Protein AF-0000000066759636 (afdb_homodimer)

Nearest PDB structures (foldseek):
  5j4u-assembly1_A-2  TM=9.175E-01  e=1.453E-18  Populus trichocarpa
  5o84-assembly1_A-2  TM=9.086E-01  e=4.703E-18  Arabidopsis thaliana
  5agy-assembly1_B  TM=9.236E-01  e=1.306E-17  Glycine max
  5g5a-assembly2_D  TM=9.242E-01  e=2.670E-17  Arabidopsis thaliana
  6ep7-assembly1_A  TM=9.098E-01  e=1.965E-17  Arabidopsis thaliana

Radius of gyration: 22.21 Å; Cα contacts (8 Å, |Δi|>4): 656; chains: 2; bounding box: 56×58×59 Å

InterPro domains:
  IPR004045 Glutathione S-transferase, N-terminal [PF13417] (11-81)
  IPR004045 Glutathione S-transferase, N-terminal [PS50404] (3-82)
  IPR004046 Glutathione S-transferase, C-terminal [PF00043] (115-190)
  IPR010987 Glutathione S-transferase, C-terminal-like [PS50405] (87-207)
  IPR036249 Thioredoxin-like superfamily [SSF52833] (4-104)
  IPR036282 Glutathione S-transferase, C-terminal domain superfamil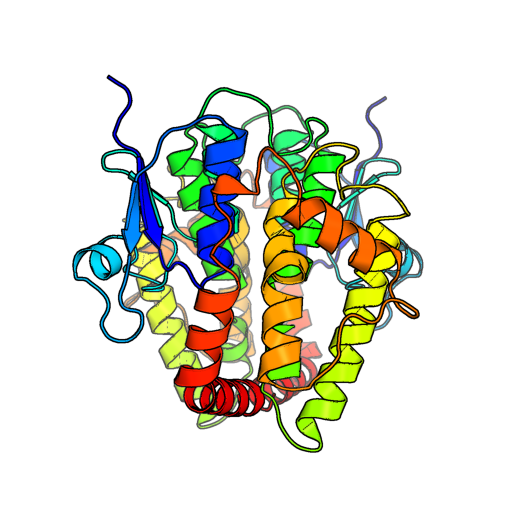y [SSF47616] (76-213)
  IPR040079 Glutathione transferase family [SFLDS00019] (3-217)
  IPR045073 Glutathione S-transferase Omega/Tau-like [PTHR11260] (7-203)
  IPR045073 Glutathione S-transferase Omega/Tau-like [SFLDG01152] (3-217)
  IPR045074 Glutathione S-transferases Tau, C-terminal alpha-helical domain, plant [cd03185] (88-209)

Secondary structure (DSSP, 8-state):
-PPPEEEEE-TT-HHHHHHHHHHHHHT---EEEE--SSS--HHHHHHSTTT--S-EEEETTEEEESHHHHHHHHHHHS-SS-SS-SSHHHHHHHHHHHHHHHHS-TTHHHH--HHHHHHHHHHHHHHHHHHHHHHTT-SBTTBSS--HHHHHTGGGTHHHHHHHHHH----S-TTT-HHHHHHHHHHHH-TTTGGGSPPHHHHHHHHHHTHHHHHHHHHHHHH-/-PPPEEEEE-TT-HHHHHHHHHHHHHT---EEEE--SSS--HHHHHHSTTT--S-EEEETTEEEESHHHHHHHHHHHS-SS-SS-SSHHHHHHHHHHHHHHHHS-TTHHHH--HHHHHHHHHHHHHHHHHHHHHHTT-SBTTBSS--HHHHHTGGGTHHHHHHHHHH----S-TTT-HHHHHHHHHHHH-TTTGGGSPPHHHHHHHHHHTHHHHHHHHHHHHH-

Sequence (448 aa):
MSPPVKILGHYASPYSHRVEAALRLKGVPYELVQEDLGNKSELLLAKNPVHKKVPVLLHGDRAVCESLLIVEYVDEAFDGPSILPADPHDRAVARFWANFLDTKPFWLAYWAEGEAQKAVVKEAKENLALLEAQLGGKSFFGGDTPGYLDIAACALGPWIGVLEEVTGVALLDADEFPALCQWARDYSSSEALRPCLPDRDRLVAYFTENKEKYKTFAKATLHQMSPPVKILGHYASPYSHRVEAALRLKGVPYELVQEDLGNKSELLLAKNPVHKKVPVLLHGDRAVCESLLIVEYVDEAFDGPSILPADPHDRAVARFWANFLDTKPFWLAYWAEGEAQKAVVKEAKENLALLEAQLGGKSFFGGDTPGYLDIAACALGPWIGVLEEVTGVALLDADEFPALCQWARDYSSSEALRPCLPDRDRLVAYFTENKEKYKTFAKATLHQ

Solvent-accessible surface area (backbone atoms only — not comparable to full-atom values): 24135 Å² total; per-residue (Å²): 132,82,63,61,36,35,32,43,20,38,81,80,35,55,49,26,40,28,40,53,46,45,33,46,67,33,67,49,78,69,43,80,42,76,52,44,88,90,62,68,48,69,63,52,41,68,67,27,68,84,80,57,58,73,21,31,39,30,55,55,91,43,65,38,56,51,36,71,49,35,34,52,33,51,48,66,66,45,72,66,65,70,40,59,59,88,49,44,66,58,32,41,51,39,50,47,52,34,51,52,54,73,71,48,69,60,68,42,38,56,36,37,61,72,72,60,17,55,55,40,38,52,53,41,48,56,53,48,50,55,50,38,59,67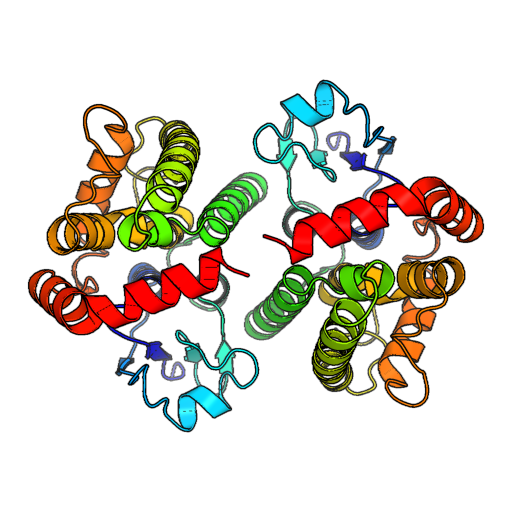,35,67,75,44,65,24,66,74,33,90,48,82,26,49,44,41,43,61,44,40,49,67,25,70,46,40,62,42,48,24,67,70,60,66,44,85,76,88,42,58,88,81,36,46,54,48,48,50,27,22,52,47,55,58,63,28,80,78,43,37,81,72,52,63,57,63,68,60,43,41,50,50,52,56,74,39,41,67,58,46,30,51,50,29,54,53,60,66,71,52,130,83,64,60,35,36,32,42,22,37,82,80,35,56,48,26,40,27,41,53,46,44,32,48,67,33,67,48,78,71,43,81,43,76,52,46,89,90,61,68,48,71,64,52,40,68,65,27,67,83,79,57,57,73,22,32,40,30,55,55,90,43,66,39,57,50,35,71,49,35,34,51,32,51,48,67,68,46,70,65,65,73,39,57,58,86,50,43,66,58,31,41,50,39,51,46,52,34,50,51,54,73,70,48,68,59,67,42,39,56,35,37,60,73,71,60,17,54,55,41,38,54,52,42,48,56,54,47,51,54,51,40,58,66,34,66,76,43,66,24,68,76,33,91,49,83,25,49,42,40,42,62,46,41,50,67,24,70,46,38,63,40,49,25,67,67,58,67,43,85,77,87,42,58,88,81,34,46,54,48,48,50,27,22,51,48,56,57,62,29,79,78,42,38,83,71,51,62,57,63,67,59,43,41,52,51,51,55,75,40,41,68,58,46,30,53,48,29,54,54,60,64,70,55

Organism: Zea mays (NCBI:txid4577)

Foldseek 3Di:
DFFAKEWAAAQLDLLSLLLVLLCLQFPHDHYYDHADPVDGDPVLCVLCVPPSDDTWMDRHPHIDDDSLRSSVCSQVVGHHDHQADPDPVSNVVLVVVLVVLVVQPLVLLLQEDDPVNVVSLVVSLVSLVVVLVQCVQALENVHPDHHSNLSSCLCLALVQVLSCVLRVDDRDDCVSRVSSNSSSVSQCPPPSSVVSRDDSVVNNVVCNVCSVVVNVVSVVVVVD/DFAAKEWAAAQLDLLSLLLVLLCLQFPHDHYYDHADPVDGDPVLCVLCVPPSDDTWMDRHPHIDDDSLRSSVCSQVVGHHDHQADPDPVSNVVLVVVLVVLVVQPLVLLLQEDDPVNVVSLVVLLVSLVVVLVQCVQALENVHPDHHSNLSSCLCLALVQVLSCVLRVDDRDDCVSRVSSNSSSVCQCPPPSSVVSRDDSVVNNVVCNVCSVVVNVVSVVVVVD

pLDDT: mean 94.93, std 5.37, range [54.0, 98.88]

Structure (mmCIF, N/CA/C/O backbone):
data_AF-0000000066759636-model_v1
#
loop_
_entity.id
_entity.type
_entity.pdbx_description
1 polymer 'glutathione transferase'
#
loop_
_atom_site.group_PDB
_atom_site.id
_atom_site.type_symbol
_atom_site.label_atom_id
_atom_site.label_alt_id
_atom_site.label_comp_id
_atom_site.label_asym_id
_atom_site.label_entity_id
_atom_site.label_seq_id
_atom_site.pdbx_PDB_ins_code
_atom_site.Cartn_x
_atom_site.Cartn_y
_atom_site.Cartn_z
_atom_site.occupancy
_atom_site.B_iso_or_equiv
_atom_site.auth_seq_id
_atom_site.auth_comp_id
_atom_site.auth_asym_id
_atom_site.auth_atom_id
_atom_site.pdbx_PDB_model_num
ATOM 1 N N . MET A 1 1 ? -8.836 3.359 -32.625 1 54.56 1 MET A N 1
ATOM 2 C CA . MET A 1 1 ? -8.234 2.092 -32.188 1 54.56 1 MET A CA 1
ATOM 3 C C . MET A 1 1 ? -7.77 2.162 -30.75 1 54.56 1 MET A C 1
ATOM 5 O O . MET A 1 1 ? -7.375 3.227 -30.266 1 54.56 1 MET A O 1
ATOM 9 N N . SER A 1 2 ? -8.102 1.154 -29.828 1 75.19 2 SER A N 1
ATOM 10 C CA . SER A 1 2 ? -7.676 1.206 -28.422 1 75.19 2 SER A CA 1
ATOM 11 C C . SER A 1 2 ? -6.156 1.244 -28.312 1 75.19 2 SER A C 1
ATOM 13 O O . SER A 1 2 ? -5.453 0.583 -29.078 1 75.19 2 SER A O 1
ATOM 15 N N . PRO A 1 3 ? -5.602 2.158 -27.5 1 84.56 3 PRO A N 1
ATOM 16 C CA . PRO A 1 3 ? -4.145 2.234 -27.375 1 84.56 3 PRO A CA 1
ATOM 17 C C . PRO A 1 3 ? -3.514 0.887 -27.031 1 84.56 3 PRO A C 1
ATOM 19 O O . PRO A 1 3 ? -4.137 0.065 -26.344 1 84.56 3 PRO A O 1
ATOM 22 N N . PRO A 1 4 ? -2.404 0.59 -27.656 1 91.25 4 PRO A N 1
ATOM 23 C CA . PRO A 1 4 ? -1.705 -0.654 -27.328 1 91.25 4 PRO A CA 1
ATOM 24 C C . PRO A 1 4 ? -1.423 -0.797 -25.828 1 91.25 4 PRO A C 1
ATOM 26 O O . PRO A 1 4 ? -1.188 0.202 -25.141 1 91.25 4 PRO A O 1
ATOM 29 N N . VAL A 1 5 ? -1.576 -1.981 -25.312 1 98.12 5 VAL A N 1
ATOM 30 C CA . VAL A 1 5 ? -1.29 -2.283 -23.922 1 98.12 5 VAL A CA 1
ATOM 31 C C . VAL A 1 5 ? -0.054 -3.176 -23.828 1 98.12 5 VAL A C 1
ATOM 33 O O . VAL A 1 5 ? 0.007 -4.23 -24.453 1 98.12 5 VAL A O 1
ATOM 36 N N . LYS A 1 6 ? 0.981 -2.639 -23.094 1 98.56 6 LYS A N 1
ATOM 37 C CA . LYS A 1 6 ? 2.207 -3.395 -22.844 1 98.56 6 LYS A CA 1
ATOM 38 C C . LYS A 1 6 ? 2.492 -3.523 -21.359 1 98.56 6 LYS A C 1
ATOM 40 O O . LYS A 1 6 ? 2.141 -2.637 -20.578 1 98.56 6 LYS A O 1
ATOM 45 N N . ILE A 1 7 ? 3.023 -4.629 -21.047 1 98.81 7 ILE A N 1
ATOM 46 C CA . ILE A 1 7 ? 3.545 -4.84 -19.703 1 98.81 7 ILE A CA 1
ATOM 47 C C . ILE A 1 7 ? 5.066 -4.961 -19.75 1 98.81 7 ILE A C 1
ATOM 49 O O . ILE A 1 7 ? 5.602 -5.844 -20.422 1 98.81 7 ILE A O 1
ATOM 53 N N . LEU A 1 8 ? 5.766 -3.998 -19.172 1 98.88 8 LEU A N 1
ATOM 54 C CA . LEU A 1 8 ? 7.164 -4.27 -18.859 1 98.88 8 LEU A CA 1
ATOM 55 C C . LEU A 1 8 ? 7.277 -5.156 -17.625 1 98.88 8 LEU A C 1
ATOM 57 O O . LEU A 1 8 ? 6.953 -4.73 -16.516 1 98.88 8 LEU A O 1
ATOM 61 N N . GLY A 1 9 ? 7.656 -6.402 -17.844 1 98.56 9 GLY A N 1
ATOM 62 C CA . GLY A 1 9 ? 7.633 -7.359 -16.75 1 98.56 9 GLY A CA 1
ATOM 63 C C . GLY A 1 9 ? 8.641 -8.477 -16.922 1 98.56 9 GLY A C 1
ATOM 64 O O . GLY A 1 9 ? 9.57 -8.367 -17.734 1 98.56 9 GLY A O 1
ATOM 65 N N . HIS A 1 10 ? 8.625 -9.406 -16.031 1 98.19 10 HIS A N 1
ATOM 66 C CA . HIS A 1 10 ? 9.445 -10.617 -16.047 1 98.19 10 HIS A CA 1
ATOM 67 C C . HIS A 1 10 ? 8.594 -11.852 -15.766 1 98.19 10 HIS A C 1
ATOM 69 O O . HIS A 1 10 ? 7.75 -11.852 -14.867 1 98.19 10 HIS A O 1
ATOM 75 N N . TYR A 1 11 ? 8.828 -12.93 -16.453 1 96.62 11 TYR A N 1
ATOM 76 C CA . TYR A 1 11 ? 7.977 -14.117 -16.375 1 96.62 11 TYR A CA 1
ATOM 77 C C . TYR A 1 11 ? 8.016 -14.727 -14.984 1 96.62 11 TYR A C 1
ATOM 79 O O . TYR A 1 11 ? 7.039 -15.328 -14.531 1 96.62 11 TYR A O 1
ATOM 87 N N . ALA A 1 12 ? 9.102 -14.555 -14.305 1 97 12 ALA A N 1
ATOM 88 C CA . ALA A 1 12 ? 9.281 -15.219 -13.016 1 97 12 ALA A CA 1
ATOM 89 C C . ALA A 1 12 ? 8.719 -14.367 -11.883 1 97 12 ALA A C 1
ATOM 91 O O . ALA A 1 12 ? 8.68 -14.812 -10.727 1 97 12 ALA A O 1
ATOM 92 N N . SER A 1 13 ? 8.32 -13.164 -12.195 1 96.81 13 SER A N 1
ATOM 93 C CA . SER A 1 13 ? 7.852 -12.227 -11.172 1 96.81 13 SER A CA 1
ATOM 94 C C . SER A 1 13 ? 6.359 -12.383 -10.922 1 96.81 13 SER A C 1
ATOM 96 O O . SER A 1 13 ? 5.543 -12.141 -11.812 1 96.81 13 SER A O 1
ATOM 98 N N . PRO A 1 14 ? 6.008 -12.766 -9.711 1 97.06 14 PRO A N 1
ATOM 99 C CA . PRO A 1 14 ? 4.574 -12.805 -9.398 1 97.06 14 PRO A CA 1
ATOM 100 C C . PRO A 1 14 ? 3.908 -11.438 -9.531 1 97.06 14 PRO A C 1
ATOM 102 O O . PRO A 1 14 ? 2.699 -11.352 -9.758 1 97.06 14 PRO A O 1
ATOM 105 N N . TYR A 1 15 ? 4.656 -10.344 -9.344 1 97.81 15 TYR A N 1
ATOM 106 C CA . TYR A 1 15 ? 4.109 -9 -9.484 1 97.81 15 TYR A CA 1
ATOM 107 C C . TYR A 1 15 ? 3.752 -8.703 -10.93 1 97.81 15 TYR A C 1
ATOM 109 O O . TYR A 1 15 ? 2.742 -8.047 -11.203 1 97.81 15 TYR A O 1
ATOM 117 N N . SER A 1 16 ? 4.582 -9.164 -11.82 1 98.5 16 SER A N 1
ATOM 118 C CA . SER A 1 16 ? 4.25 -9.055 -13.234 1 98.5 16 SER A CA 1
ATOM 119 C C . SER A 1 16 ? 3.021 -9.891 -13.586 1 98.5 16 SER A C 1
ATOM 121 O O . SER A 1 16 ? 2.176 -9.461 -14.375 1 98.5 16 SER A O 1
ATOM 123 N N . HIS A 1 17 ? 2.955 -11.039 -12.984 1 98.38 17 HIS A N 1
ATOM 124 C CA . HIS A 1 17 ? 1.823 -11.922 -13.234 1 98.38 17 HIS A CA 1
ATOM 125 C C . HIS A 1 17 ? 0.512 -11.273 -12.805 1 98.38 17 HIS A C 1
ATOM 127 O O . HIS A 1 17 ? -0.522 -11.469 -13.445 1 98.38 17 HIS A O 1
ATOM 133 N N . ARG A 1 18 ? 0.527 -10.531 -11.719 1 98.62 18 ARG A N 1
ATOM 134 C CA . ARG A 1 18 ? -0.676 -9.836 -11.258 1 98.62 18 ARG A CA 1
ATOM 135 C C . ARG A 1 18 ? -1.292 -9.016 -12.383 1 98.62 18 ARG A C 1
ATOM 137 O O . ARG A 1 18 ? -2.51 -9.031 -12.578 1 98.62 18 ARG A O 1
ATOM 144 N N . VAL A 1 19 ? -0.454 -8.359 -13.117 1 98.81 19 VAL A N 1
ATOM 145 C CA . VAL A 1 19 ? -0.902 -7.461 -14.18 1 98.81 19 VAL A CA 1
ATOM 146 C C . VAL A 1 19 ? -1.473 -8.273 -15.336 1 98.81 19 VAL A C 1
ATOM 148 O O . VAL A 1 19 ? -2.553 -7.965 -15.852 1 98.81 19 VAL A O 1
ATOM 151 N N . GLU A 1 20 ? -0.771 -9.352 -15.695 1 98.56 20 GLU A N 1
ATOM 152 C CA . GLU A 1 20 ? -1.276 -10.234 -16.75 1 98.56 20 GLU A CA 1
ATOM 153 C C . GLU A 1 20 ? -2.643 -10.805 -16.375 1 98.56 20 GLU A C 1
ATOM 155 O O . GLU A 1 20 ? -3.562 -10.805 -17.203 1 98.56 20 GLU A O 1
ATOM 160 N N . ALA A 1 21 ? -2.715 -11.273 -15.188 1 98.44 21 ALA A N 1
ATOM 161 C CA . ALA A 1 21 ? -3.957 -11.875 -14.703 1 98.44 21 ALA A CA 1
ATOM 162 C C . ALA A 1 21 ? -5.113 -10.883 -14.789 1 98.44 21 ALA A C 1
ATOM 164 O O . ALA A 1 21 ? -6.203 -11.234 -15.258 1 98.44 21 ALA A O 1
ATOM 165 N N . ALA A 1 22 ? -4.91 -9.641 -14.359 1 98.62 22 ALA A N 1
ATOM 166 C CA . ALA A 1 22 ? -5.945 -8.617 -14.398 1 98.62 22 ALA A CA 1
ATOM 167 C C . ALA A 1 22 ? -6.406 -8.352 -15.828 1 98.62 22 ALA A C 1
ATOM 169 O O . ALA A 1 22 ? -7.605 -8.289 -16.109 1 98.62 22 ALA A O 1
ATOM 170 N N . LEU A 1 23 ? -5.445 -8.188 -16.719 1 98.38 23 LEU A N 1
ATOM 171 C CA . LEU A 1 23 ? -5.77 -7.906 -18.109 1 98.38 23 LEU A CA 1
ATOM 172 C C . LEU A 1 23 ? -6.531 -9.062 -18.75 1 98.38 23 LEU A C 1
ATOM 174 O O . LEU A 1 23 ? -7.473 -8.852 -19.516 1 98.38 23 LEU A O 1
ATOM 178 N N . ARG A 1 24 ? -6.141 -10.242 -18.391 1 97.25 24 ARG A N 1
ATOM 179 C CA . ARG A 1 24 ? -6.816 -11.422 -18.922 1 97.25 24 ARG A CA 1
ATOM 180 C C . ARG A 1 24 ? -8.258 -11.5 -18.422 1 97.25 24 ARG A C 1
ATOM 182 O O . ARG A 1 24 ? -9.172 -11.773 -19.203 1 97.25 24 ARG A O 1
ATOM 189 N N . LEU A 1 25 ? -8.43 -11.312 -17.188 1 97 25 LEU A N 1
ATOM 190 C CA . LEU A 1 25 ? -9.781 -11.359 -16.625 1 97 25 LEU A CA 1
ATOM 191 C C . LEU A 1 25 ? -10.68 -10.32 -17.281 1 97 25 LEU A C 1
ATOM 193 O O . LEU A 1 25 ? -11.883 -10.539 -17.422 1 97 25 LEU A O 1
ATOM 197 N N . LYS A 1 26 ? -10.047 -9.195 -17.703 1 97.06 26 LYS A N 1
ATOM 198 C CA . LYS A 1 26 ? -10.797 -8.109 -18.328 1 97.06 26 LYS A CA 1
ATOM 199 C C . LYS A 1 26 ? -10.93 -8.328 -19.828 1 97.06 26 LYS A C 1
ATOM 201 O O . LYS A 1 26 ? -11.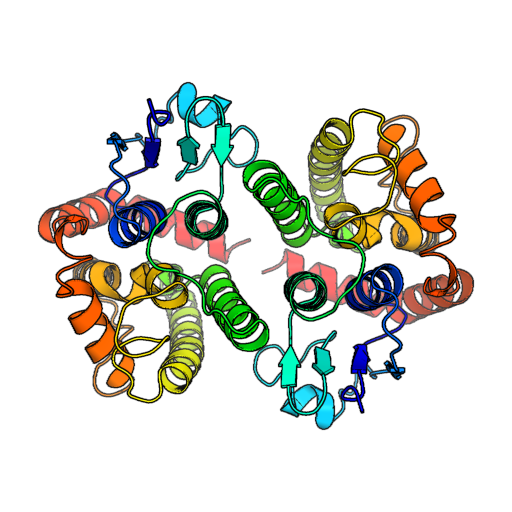68 -7.617 -20.5 1 97.06 26 LYS A O 1
ATOM 206 N N . GLY A 1 27 ? -10.211 -9.312 -20.344 1 95.81 27 GLY A N 1
ATOM 207 C CA . GLY A 1 27 ? -10.25 -9.594 -21.781 1 95.81 27 GLY A CA 1
ATOM 208 C C . GLY A 1 27 ? -9.477 -8.594 -22.609 1 95.81 27 GLY A C 1
ATOM 209 O O . GLY A 1 27 ? -9.836 -8.312 -23.75 1 95.81 27 GLY A O 1
ATO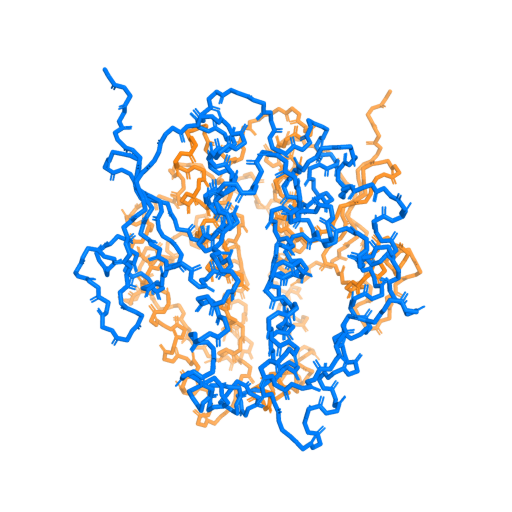M 210 N N . VAL A 1 28 ? -8.492 -7.98 -22.047 1 97.06 28 VAL A N 1
ATOM 211 C CA . VAL A 1 28 ? -7.707 -6.953 -22.734 1 97.06 28 VAL A CA 1
ATOM 212 C C . VAL A 1 28 ? -6.441 -7.574 -23.328 1 97.06 28 VAL A C 1
ATOM 214 O O . VAL A 1 28 ? -5.609 -8.117 -22.594 1 97.06 28 VAL A O 1
ATOM 217 N N . PRO A 1 29 ? -6.32 -7.547 -24.625 1 96.81 29 PRO A N 1
ATOM 218 C CA . PRO A 1 29 ? -5.062 -8.023 -25.203 1 96.81 29 PRO A CA 1
ATOM 219 C C . PRO A 1 29 ? -3.857 -7.195 -24.766 1 96.81 29 PRO A C 1
ATOM 221 O O . PRO A 1 29 ? -3.969 -5.98 -24.578 1 96.81 29 PRO A O 1
ATOM 224 N N . TYR A 1 30 ? -2.736 -7.879 -24.609 1 97.81 30 TYR A N 1
ATOM 225 C CA . TYR A 1 30 ? -1.525 -7.195 -24.172 1 97.81 30 TYR A CA 1
ATOM 226 C C . TYR A 1 30 ? -0.281 -7.891 -24.703 1 97.81 30 TYR A C 1
ATOM 228 O O . TYR A 1 30 ? -0.351 -9.031 -25.172 1 97.81 30 TYR A O 1
ATOM 236 N N . GLU A 1 31 ? 0.763 -7.09 -24.656 1 97.62 31 GLU A N 1
ATOM 237 C CA . GLU A 1 31 ? 2.096 -7.621 -24.938 1 97.62 31 GLU A CA 1
ATOM 238 C C . GLU A 1 31 ? 2.969 -7.598 -23.688 1 97.62 31 GLU A C 1
ATOM 240 O O . GLU A 1 31 ? 3.092 -6.562 -23.031 1 97.62 31 GLU A O 1
ATOM 245 N N . LEU A 1 32 ? 3.531 -8.75 -23.328 1 97.38 32 LEU A N 1
ATOM 246 C CA . LEU A 1 32 ? 4.504 -8.797 -22.25 1 97.38 32 LEU A CA 1
ATOM 247 C C . LEU A 1 32 ? 5.918 -8.562 -22.766 1 97.38 32 LEU A C 1
ATOM 249 O O . LEU A 1 32 ? 6.434 -9.359 -23.562 1 97.38 32 LEU A O 1
ATOM 253 N N . VAL A 1 33 ? 6.477 -7.473 -22.406 1 97.94 33 VAL A N 1
ATOM 254 C CA . VAL A 1 33 ? 7.863 -7.152 -22.734 1 97.94 33 VAL A CA 1
ATOM 255 C C . VAL A 1 33 ? 8.781 -7.609 -21.609 1 97.94 33 VAL A C 1
ATOM 257 O O . VAL A 1 33 ? 8.812 -7.008 -20.531 1 97.94 33 VAL A O 1
ATOM 260 N N . GLN A 1 34 ? 9.555 -8.648 -21.906 1 97.75 34 GLN A N 1
ATOM 261 C CA . GLN A 1 34 ? 10.422 -9.25 -20.906 1 97.75 34 GLN A CA 1
ATOM 262 C C . GLN A 1 34 ? 11.586 -8.336 -20.562 1 97.75 34 GLN A C 1
ATOM 264 O O . GLN A 1 34 ? 12.352 -7.934 -21.438 1 97.75 34 GLN A O 1
ATOM 269 N N . GLU A 1 35 ? 11.703 -8.047 -19.281 1 97.88 35 GLU A N 1
ATOM 270 C CA . GLU A 1 35 ? 12.812 -7.242 -18.781 1 97.88 35 GLU A CA 1
ATOM 271 C C . GLU A 1 35 ? 13.93 -8.125 -18.219 1 97.88 35 GLU A C 1
ATOM 273 O O . GLU A 1 35 ? 13.664 -9.172 -17.641 1 97.88 35 GLU A O 1
ATOM 278 N N . ASP A 1 36 ? 15.188 -7.715 -18.438 1 95.88 36 ASP A N 1
ATOM 279 C CA . ASP A 1 36 ? 16.328 -8.242 -17.703 1 95.88 36 ASP A CA 1
ATOM 280 C C . ASP A 1 36 ? 16.453 -7.57 -16.344 1 95.88 36 ASP A C 1
ATOM 282 O O . ASP A 1 36 ? 16.766 -6.379 -16.25 1 95.88 36 ASP A O 1
ATOM 286 N N . LEU A 1 37 ? 16.266 -8.312 -15.289 1 92.88 37 LEU A N 1
ATOM 287 C CA . LEU A 1 37 ? 16.219 -7.734 -13.953 1 92.88 37 LEU A CA 1
ATOM 288 C C . LEU A 1 37 ? 17.594 -7.27 -13.508 1 92.88 37 LEU A C 1
ATOM 290 O O . LEU A 1 37 ? 17.703 -6.422 -12.617 1 92.88 37 LEU A O 1
ATOM 294 N N . GLY A 1 38 ? 18.609 -7.863 -14.031 1 92.06 38 GLY A N 1
ATOM 295 C CA . GLY A 1 38 ? 19.969 -7.457 -13.719 1 92.06 38 GLY A CA 1
ATOM 296 C C . GLY A 1 38 ? 20.453 -6.293 -14.57 1 92.06 38 GLY A C 1
ATOM 297 O O . GLY A 1 38 ? 21.391 -5.586 -14.188 1 92.06 38 GLY A O 1
ATOM 298 N N . ASN A 1 39 ? 19.953 -6.18 -15.703 1 95 39 ASN A N 1
ATOM 299 C CA . ASN A 1 39 ? 20.25 -5.109 -16.656 1 95 39 ASN A CA 1
ATOM 300 C C . ASN A 1 39 ? 18.984 -4.488 -17.203 1 95 39 ASN A C 1
ATOM 302 O O . ASN A 1 39 ? 18.609 -4.734 -18.359 1 95 39 ASN A O 1
ATOM 306 N N . LYS A 1 40 ? 18.422 -3.535 -16.531 1 97 40 LYS A N 1
ATOM 307 C CA . LYS A 1 40 ? 17.109 -2.979 -16.812 1 97 40 LYS A CA 1
ATOM 308 C C . LYS A 1 40 ? 17.141 -2.113 -18.062 1 97 40 LYS A C 1
ATOM 310 O O . LYS A 1 40 ? 18.109 -1.387 -18.312 1 97 40 LYS A O 1
ATOM 315 N N . SER A 1 41 ? 16.125 -2.146 -18.844 1 98.19 41 SER A N 1
ATOM 316 C CA . SER A 1 41 ? 16.047 -1.405 -20.109 1 98.19 41 SER A CA 1
ATOM 317 C C . SER A 1 41 ? 15.898 0.091 -19.859 1 98.19 41 SER A C 1
ATOM 319 O O . SER A 1 41 ? 15.414 0.504 -18.797 1 98.19 41 SER A O 1
ATOM 321 N N . GLU A 1 42 ? 16.266 0.889 -20.844 1 98.06 42 GLU A N 1
ATOM 322 C CA . GLU A 1 42 ? 16.047 2.334 -20.797 1 98.06 42 GLU A CA 1
ATOM 323 C C . GLU A 1 42 ? 14.57 2.674 -20.703 1 98.06 42 GLU A C 1
ATOM 325 O O . GLU A 1 42 ? 14.188 3.65 -20.047 1 98.06 42 GLU A O 1
ATOM 330 N N . LEU A 1 43 ? 13.805 1.866 -21.312 1 97.94 43 LEU A N 1
ATOM 331 C CA . LEU A 1 43 ? 12.367 2.094 -21.297 1 97.94 43 LEU A CA 1
ATOM 332 C C . LEU A 1 43 ? 11.797 1.932 -19.906 1 97.94 43 LEU A C 1
ATOM 334 O O . LEU A 1 43 ? 11.031 2.779 -19.438 1 97.94 43 LEU A O 1
ATOM 338 N N . LEU A 1 44 ? 12.141 0.869 -19.203 1 98.31 44 LEU A N 1
ATOM 339 C CA . LEU A 1 44 ? 11.688 0.655 -17.828 1 98.31 44 LEU A CA 1
ATOM 340 C C . LEU A 1 44 ? 12.133 1.799 -16.922 1 98.31 44 LEU A C 1
ATOM 342 O O . LEU A 1 44 ? 11.328 2.33 -16.156 1 98.31 44 LEU A O 1
ATOM 346 N N . LEU A 1 45 ? 13.414 2.191 -17.078 1 98.06 45 LEU A N 1
ATOM 347 C CA . LEU A 1 45 ? 13.969 3.246 -16.234 1 98.06 45 LEU A CA 1
ATOM 348 C C . LEU A 1 45 ? 13.273 4.574 -16.516 1 98.06 45 LEU A C 1
ATOM 350 O O . LEU A 1 45 ? 13.047 5.363 -15.586 1 98.06 45 LEU A O 1
ATOM 354 N N . ALA A 1 46 ? 12.844 4.812 -17.719 1 97.88 46 ALA A N 1
ATOM 355 C CA . ALA A 1 46 ? 12.164 6.047 -18.094 1 97.88 46 ALA A CA 1
ATOM 356 C C . ALA A 1 46 ? 10.719 6.047 -17.609 1 97.88 46 ALA A C 1
ATOM 358 O O . ALA A 1 46 ? 10.18 7.09 -17.234 1 97.88 46 ALA A O 1
ATOM 359 N N . LYS A 1 47 ? 10.086 4.863 -17.594 1 98.06 47 LYS A N 1
ATOM 360 C CA . LYS A 1 47 ? 8.656 4.789 -17.328 1 98.06 47 LYS A CA 1
ATOM 361 C C . LYS A 1 47 ? 8.383 4.512 -15.852 1 98.06 47 LYS A C 1
ATOM 363 O O . LYS A 1 47 ? 7.258 4.68 -15.383 1 98.06 47 LYS A O 1
ATOM 368 N N . ASN A 1 48 ? 9.344 4.148 -15.172 1 97.88 48 ASN A N 1
ATOM 369 C CA . ASN A 1 48 ? 9.312 4.051 -13.719 1 97.88 48 ASN A CA 1
ATOM 370 C C . ASN A 1 48 ? 10.578 4.625 -13.086 1 97.88 48 ASN A C 1
ATOM 372 O O . ASN A 1 48 ? 11.352 3.895 -12.469 1 97.88 48 ASN A O 1
ATOM 376 N N . PRO A 1 49 ? 10.766 5.906 -13.188 1 96.81 49 PRO A N 1
ATOM 377 C CA . PRO A 1 49 ? 12.023 6.523 -12.758 1 96.81 49 PRO A CA 1
ATOM 378 C C . PRO A 1 49 ? 12.195 6.527 -11.242 1 96.81 49 PRO A C 1
ATOM 380 O O . PRO A 1 49 ? 13.305 6.734 -10.742 1 96.81 49 PRO A O 1
ATOM 383 N N . VAL A 1 50 ? 11.148 6.285 -10.539 1 96.56 50 VAL A N 1
ATOM 384 C CA . VAL A 1 50 ? 11.203 6.375 -9.086 1 96.56 50 VAL A CA 1
ATOM 385 C C . VAL A 1 50 ? 11.695 5.051 -8.5 1 96.56 50 VAL A C 1
ATOM 387 O O . VAL A 1 50 ? 12.727 5.004 -7.832 1 96.56 50 VAL A O 1
ATOM 390 N N . HIS A 1 51 ? 11.023 3.918 -8.797 1 96.19 51 HIS A N 1
ATOM 391 C CA . HIS A 1 51 ? 11.359 2.635 -8.195 1 96.19 51 HIS A CA 1
ATOM 392 C C . HIS A 1 51 ? 12.242 1.803 -9.125 1 96.19 51 HIS A C 1
ATOM 394 O O . HIS A 1 51 ? 12.938 0.891 -8.672 1 96.19 51 HIS A O 1
ATOM 400 N N . LYS A 1 52 ? 12.086 2.074 -10.445 1 97.44 52 LYS A N 1
ATOM 401 C CA . LYS A 1 52 ? 12.898 1.395 -11.453 1 97.44 52 LYS A CA 1
ATOM 402 C C . LYS A 1 52 ? 12.703 -0.118 -11.391 1 97.44 52 LYS A C 1
ATOM 404 O O . LYS A 1 52 ? 13.664 -0.877 -11.492 1 97.44 52 LYS A O 1
ATOM 409 N N . LYS A 1 53 ? 11.477 -0.569 -11.117 1 97.25 53 LYS A N 1
ATOM 410 C CA . LYS A 1 53 ? 11.156 -1.986 -10.977 1 97.25 53 LYS A CA 1
ATOM 411 C C . LYS A 1 53 ? 10.008 -2.387 -11.891 1 97.25 53 LYS A C 1
ATOM 413 O O . LYS A 1 53 ? 9.242 -1.532 -12.344 1 97.25 53 LYS A O 1
ATOM 418 N N . VAL A 1 54 ? 9.961 -3.646 -12.172 1 98.19 54 VAL A N 1
ATOM 419 C CA . VAL A 1 54 ? 8.789 -4.219 -12.82 1 98.19 54 VAL A CA 1
ATOM 420 C C . VAL A 1 54 ? 7.719 -4.527 -11.781 1 98.19 54 VAL A C 1
ATOM 422 O O . VAL A 1 54 ? 8.031 -4.699 -10.594 1 98.19 54 VAL A O 1
ATOM 425 N N . PRO A 1 55 ? 6.465 -4.543 -12.18 1 98.69 55 PRO A N 1
ATOM 426 C CA . PRO A 1 55 ? 5.91 -4.324 -13.516 1 98.69 55 PRO A CA 1
ATOM 427 C C . PRO A 1 55 ? 5.59 -2.857 -13.789 1 98.69 55 PRO A C 1
ATOM 429 O O . PRO A 1 55 ? 5.41 -2.076 -12.852 1 98.69 55 PRO A O 1
ATOM 432 N N . VAL A 1 56 ? 5.637 -2.475 -15.016 1 98.81 56 VAL A N 1
ATOM 433 C CA . VAL A 1 56 ? 5.074 -1.22 -15.508 1 98.81 56 VAL A CA 1
ATOM 434 C C . VAL A 1 56 ? 4.059 -1.504 -16.609 1 98.81 56 VAL A C 1
ATOM 436 O O . VAL A 1 56 ? 4.352 -2.234 -17.562 1 98.81 56 VAL A O 1
ATOM 439 N N . LEU A 1 57 ? 2.846 -1.028 -16.469 1 98.88 57 LEU A N 1
ATOM 440 C CA . LEU A 1 57 ? 1.854 -1.095 -17.531 1 98.88 57 LEU A CA 1
ATOM 441 C C . LEU A 1 57 ? 1.914 0.151 -18.406 1 98.88 57 LEU A C 1
ATOM 443 O O . LEU A 1 57 ? 1.885 1.274 -17.906 1 98.88 57 LEU A O 1
ATOM 447 N N . LEU A 1 58 ? 2.094 -0.079 -19.641 1 98.69 58 LEU A N 1
ATOM 448 C CA . LEU A 1 58 ? 1.999 0.995 -20.625 1 98.69 58 LEU A CA 1
ATOM 449 C C . LEU A 1 58 ? 0.67 0.936 -21.375 1 98.69 58 LEU A C 1
ATOM 451 O O . LEU A 1 58 ? 0.371 -0.057 -22.047 1 98.69 58 LEU A O 1
ATOM 455 N N . HIS A 1 59 ? -0.188 1.856 -21.203 1 98.25 59 HIS A N 1
ATOM 456 C CA . HIS A 1 59 ? -1.444 2.062 -21.922 1 98.25 59 HIS A CA 1
ATOM 457 C C . HIS A 1 59 ? -1.363 3.277 -22.844 1 98.25 59 HIS A C 1
ATOM 459 O O . HIS A 1 59 ? -1.753 4.379 -22.453 1 98.25 59 HIS A O 1
ATOM 465 N N . GLY A 1 60 ? -0.896 3.082 -24.109 1 95.25 60 GLY A N 1
ATOM 466 C CA . GLY A 1 60 ? -0.481 4.203 -24.938 1 95.25 60 GLY A CA 1
ATOM 467 C C . GLY A 1 60 ? 0.71 4.953 -24.359 1 95.25 60 GLY A C 1
ATOM 468 O O . GLY A 1 60 ? 1.763 4.359 -24.125 1 95.25 60 GLY A O 1
ATOM 469 N N . ASP A 1 61 ? 0.537 6.16 -24.094 1 91.62 61 ASP A N 1
ATOM 470 C CA . ASP A 1 61 ? 1.621 6.98 -23.562 1 91.62 61 ASP A CA 1
ATOM 471 C C . ASP A 1 61 ? 1.562 7.043 -22.031 1 91.62 61 ASP A C 1
ATOM 473 O O . ASP A 1 61 ? 2.449 7.613 -21.391 1 91.62 61 ASP A O 1
ATOM 477 N N . ARG A 1 62 ? 0.614 6.375 -21.5 1 96.38 62 ARG A N 1
ATOM 478 C CA . ARG A 1 62 ? 0.417 6.41 -20.047 1 96.38 62 ARG A CA 1
ATOM 479 C C . ARG A 1 62 ? 1.083 5.215 -19.375 1 96.38 62 ARG A C 1
ATOM 481 O O . ARG A 1 62 ? 0.888 4.07 -19.797 1 96.38 62 ARG A O 1
ATOM 488 N N . ALA A 1 63 ? 1.894 5.52 -18.359 1 98.44 63 ALA A N 1
ATOM 489 C CA . ALA A 1 63 ? 2.541 4.477 -17.562 1 98.44 63 ALA A CA 1
ATOM 490 C C . ALA A 1 63 ? 1.909 4.367 -16.172 1 98.44 63 ALA A C 1
ATOM 492 O O . ALA A 1 63 ? 1.594 5.383 -15.547 1 98.44 63 ALA A O 1
ATOM 493 N N . VAL A 1 64 ? 1.657 3.209 -15.805 1 98.69 64 VAL A N 1
ATOM 494 C CA . VAL A 1 64 ? 1.166 2.926 -14.461 1 98.69 64 VAL A CA 1
ATOM 495 C C . VAL A 1 64 ? 2.1 1.937 -13.766 1 98.69 64 VAL A C 1
ATOM 497 O O . VAL A 1 64 ? 2.461 0.907 -14.336 1 98.69 64 VAL A O 1
ATOM 500 N N . CYS A 1 65 ? 2.49 2.309 -12.5 1 98.31 65 CYS A N 1
ATOM 501 C CA . CYS A 1 65 ? 3.443 1.489 -11.766 1 98.31 65 CYS A CA 1
ATOM 502 C C . CYS A 1 65 ? 2.809 0.918 -10.5 1 98.31 65 CYS A C 1
ATOM 504 O O . CYS A 1 65 ? 1.755 1.385 -10.062 1 98.31 65 CYS A O 1
ATOM 506 N N . GLU A 1 66 ? 3.559 -0.1 -9.93 1 97.94 66 GLU A N 1
ATOM 507 C CA . GLU A 1 66 ? 3.133 -0.849 -8.75 1 97.94 66 GLU A CA 1
ATOM 508 C C . GLU A 1 66 ? 2.035 -1.85 -9.102 1 97.94 66 GLU A C 1
ATOM 510 O O . GLU A 1 66 ? 0.935 -1.458 -9.5 1 97.94 66 GLU A O 1
ATOM 515 N N . SER A 1 67 ? 2.24 -3.09 -8.875 1 98.5 67 SER A N 1
ATOM 516 C CA . SER A 1 67 ? 1.437 -4.18 -9.422 1 98.5 67 SER A CA 1
ATOM 517 C C . SER A 1 67 ? -0.018 -4.07 -8.977 1 98.5 67 SER A C 1
ATOM 519 O O . SER A 1 67 ? -0.932 -4.16 -9.797 1 98.5 67 SER A O 1
ATOM 521 N N . LEU A 1 68 ? -0.24 -3.775 -7.676 1 98.44 68 LEU A N 1
ATOM 522 C CA . LEU A 1 68 ? -1.615 -3.738 -7.191 1 98.44 68 LEU A CA 1
ATOM 523 C C . LEU A 1 68 ? -2.332 -2.486 -7.688 1 98.44 68 LEU A C 1
ATOM 525 O O . LEU A 1 68 ? -3.539 -2.516 -7.941 1 98.44 68 LEU A O 1
ATOM 529 N N . LEU A 1 69 ? -1.584 -1.377 -7.848 1 98.5 69 LEU A N 1
ATOM 530 C CA . LEU A 1 69 ? -2.164 -0.169 -8.422 1 98.5 69 LEU A CA 1
ATOM 531 C C . LEU A 1 69 ? -2.498 -0.377 -9.898 1 98.5 69 LEU A C 1
ATOM 533 O O . LEU A 1 69 ? -3.5 0.147 -10.391 1 98.5 69 LEU A O 1
ATOM 537 N N . ILE A 1 70 ? -1.668 -1.136 -10.562 1 98.88 70 ILE A N 1
ATOM 538 C CA . ILE A 1 70 ? -1.938 -1.462 -11.961 1 98.88 70 ILE A CA 1
ATOM 539 C C . ILE A 1 70 ? -3.23 -2.27 -12.055 1 98.88 70 ILE A C 1
ATOM 541 O O . ILE A 1 70 ? -4.062 -2.018 -12.938 1 98.88 70 ILE A O 1
ATOM 545 N N . VAL A 1 71 ? -3.408 -3.236 -11.164 1 98.81 71 VAL A N 1
ATOM 546 C CA . VAL A 1 71 ? -4.613 -4.059 -11.18 1 98.81 71 VAL A CA 1
ATOM 547 C C . VAL A 1 71 ? -5.844 -3.178 -10.992 1 98.81 71 VAL A C 1
ATOM 549 O O . VAL A 1 71 ? -6.852 -3.348 -11.68 1 98.81 71 VAL A O 1
ATOM 552 N N . GLU A 1 72 ? -5.758 -2.232 -10.078 1 98.69 72 GLU A N 1
ATOM 553 C CA . GLU A 1 72 ? -6.871 -1.308 -9.883 1 98.69 72 GLU A CA 1
ATOM 554 C C . GLU A 1 72 ? -7.098 -0.446 -11.117 1 98.69 72 GLU A C 1
ATOM 556 O O . GLU A 1 72 ? -8.242 -0.214 -11.523 1 98.69 72 GLU A O 1
ATOM 561 N N . TYR A 1 73 ? -6.051 0.015 -11.719 1 98.75 73 TYR A N 1
ATOM 562 C CA . TYR A 1 73 ? -6.164 0.799 -12.945 1 98.75 73 TYR A CA 1
ATOM 563 C C . TYR A 1 73 ? -6.867 0.003 -14.039 1 98.75 73 TYR A C 1
ATOM 565 O O . TYR A 1 73 ? -7.762 0.518 -14.711 1 98.75 73 TYR A O 1
ATOM 573 N N . VAL A 1 74 ? -6.457 -1.225 -14.195 1 98.75 74 VAL A N 1
ATOM 574 C CA . VAL A 1 74 ? -7.051 -2.092 -15.211 1 98.75 74 VAL A CA 1
ATOM 575 C C . VAL A 1 74 ? -8.555 -2.227 -14.961 1 98.75 74 VAL A C 1
ATOM 577 O O . VAL A 1 74 ? -9.352 -2.143 -15.898 1 98.75 74 VAL A O 1
ATOM 580 N N . ASP A 1 75 ? -8.883 -2.402 -13.734 1 98.44 75 ASP A N 1
ATOM 581 C CA . ASP A 1 75 ? -10.289 -2.541 -13.375 1 98.44 75 ASP A CA 1
ATOM 582 C C . ASP A 1 75 ? -11.07 -1.272 -13.711 1 98.44 75 ASP A C 1
ATOM 584 O O . ASP A 1 75 ? -12.219 -1.342 -14.156 1 98.44 75 ASP A O 1
ATOM 588 N N . GLU A 1 76 ? -10.477 -0.16 -13.562 1 97.75 76 GLU A N 1
ATOM 589 C CA . GLU A 1 76 ? -11.141 1.133 -13.68 1 97.75 76 GLU A CA 1
ATOM 590 C C . GLU A 1 76 ? -11.117 1.644 -15.117 1 97.75 76 GLU A C 1
ATOM 592 O O . GLU A 1 76 ? -12.031 2.355 -15.539 1 97.75 76 GLU A O 1
ATOM 597 N N . ALA A 1 77 ? -10.125 1.292 -15.875 1 97.69 77 ALA A N 1
ATOM 598 C CA . ALA A 1 77 ? -9.875 1.935 -17.156 1 97.69 77 ALA A CA 1
ATOM 599 C C . ALA A 1 77 ? -10.453 1.107 -18.312 1 97.69 77 ALA A C 1
ATOM 601 O O . ALA A 1 77 ? -10.688 1.627 -19.406 1 97.69 77 ALA A O 1
ATOM 602 N N . PHE A 1 78 ? -10.641 -0.134 -18.062 1 97.62 78 PHE A N 1
ATOM 603 C CA . PHE A 1 78 ? -11.078 -1.002 -19.156 1 97.62 78 PHE A CA 1
ATOM 604 C C . PHE A 1 78 ? -12.477 -1.552 -18.875 1 97.62 78 PHE A C 1
ATOM 606 O O . PHE A 1 78 ? -12.852 -1.752 -17.719 1 97.62 78 PHE A O 1
ATOM 613 N N . ASP A 1 79 ? -13.195 -1.853 -19.922 1 95.62 79 ASP A N 1
ATOM 614 C CA . ASP A 1 79 ? -14.5 -2.514 -19.812 1 95.62 79 ASP A CA 1
ATOM 615 C C . ASP A 1 79 ? -14.336 -3.986 -19.453 1 95.62 79 ASP A C 1
ATOM 617 O O . ASP A 1 79 ? -13.219 -4.492 -19.375 1 95.62 79 ASP A O 1
ATOM 621 N N . GLY A 1 80 ? -15.469 -4.652 -19.156 1 94.38 80 GLY A N 1
ATOM 622 C CA . GLY A 1 80 ? -15.445 -6.055 -18.766 1 94.38 80 GLY A CA 1
ATOM 623 C C . GLY A 1 80 ? -15.852 -6.281 -17.328 1 94.38 80 GLY A C 1
ATOM 624 O O . GLY A 1 80 ? -16.312 -5.355 -16.656 1 94.38 80 GLY A O 1
ATOM 625 N N . PRO A 1 81 ? -15.688 -7.559 -16.969 1 94.5 81 PRO A N 1
ATOM 626 C CA . PRO A 1 81 ? -16.109 -7.879 -15.602 1 94.5 81 PRO A CA 1
ATOM 627 C C . PRO A 1 81 ? -15.266 -7.156 -14.547 1 94.5 81 PRO A C 1
ATOM 629 O O . PRO A 1 81 ? -14.062 -6.977 -14.727 1 94.5 81 PRO A O 1
ATOM 632 N N . SER A 1 82 ? -15.898 -6.785 -13.461 1 95.69 82 SER A N 1
ATOM 633 C CA . SER A 1 82 ? -15.188 -6.105 -12.391 1 95.69 82 SER A CA 1
ATOM 634 C C . SER A 1 82 ? -14.258 -7.059 -11.648 1 95.69 82 SER A C 1
ATOM 636 O O . SER A 1 82 ? -14.633 -8.195 -11.344 1 95.69 82 SER A O 1
ATOM 638 N N . ILE A 1 83 ? -13.117 -6.598 -11.43 1 97.62 83 ILE A N 1
ATOM 639 C CA . ILE A 1 83 ? -12.133 -7.359 -10.664 1 97.62 83 ILE A CA 1
ATOM 640 C C . ILE A 1 83 ? -12.344 -7.121 -9.172 1 97.62 83 ILE A C 1
ATOM 642 O O . ILE A 1 83 ? -12.258 -8.055 -8.367 1 97.62 83 ILE A O 1
ATOM 646 N N . LEU A 1 84 ? -12.625 -5.895 -8.836 1 97.94 84 LEU A N 1
ATOM 647 C CA . LEU A 1 84 ? -12.898 -5.531 -7.453 1 97.94 84 LEU A CA 1
ATOM 648 C C . LEU A 1 84 ? -14.383 -5.672 -7.133 1 97.94 84 LEU A C 1
ATOM 650 O O . LEU A 1 84 ? -15.227 -5.516 -8.016 1 97.94 84 LEU A O 1
ATOM 654 N N . PRO A 1 85 ? -14.664 -5.949 -5.828 1 96.62 85 PRO A N 1
ATOM 655 C CA . PRO A 1 85 ? -16.078 -5.977 -5.426 1 96.62 85 PRO A CA 1
ATOM 656 C C . PRO A 1 85 ? -16.781 -4.656 -5.699 1 96.62 85 PRO A C 1
ATOM 658 O O . PRO A 1 85 ? -16.156 -3.592 -5.676 1 96.62 85 PRO A O 1
ATOM 661 N N . ALA A 1 86 ? -18.125 -4.742 -5.953 1 95 86 ALA A N 1
ATOM 662 C CA . ALA A 1 86 ? -18.922 -3.549 -6.207 1 95 86 ALA A CA 1
ATOM 663 C C . ALA A 1 86 ? -19.188 -2.779 -4.914 1 95 86 ALA A C 1
ATOM 665 O O . ALA A 1 86 ? -19.203 -1.546 -4.91 1 95 86 ALA A O 1
ATOM 666 N N . ASP A 1 87 ? -19.406 -3.516 -3.838 1 96.81 87 ASP A N 1
ATOM 667 C CA . ASP A 1 87 ? -19.672 -2.889 -2.547 1 96.81 87 ASP A CA 1
ATOM 668 C C . ASP A 1 87 ? -18.422 -2.223 -1.99 1 96.81 87 ASP A C 1
ATOM 670 O O . ASP A 1 87 ? -17.375 -2.859 -1.882 1 96.81 87 ASP A O 1
ATOM 674 N N . PRO A 1 88 ? -18.562 -0.959 -1.597 1 97.44 88 PRO A N 1
ATOM 675 C CA . PRO A 1 88 ? -17.375 -0.23 -1.138 1 97.44 88 PRO A CA 1
ATOM 676 C C . PRO A 1 88 ? -16.703 -0.899 0.057 1 97.44 88 PRO A C 1
ATOM 678 O O . PRO A 1 88 ? -15.469 -0.879 0.165 1 97.44 88 PRO A O 1
ATOM 681 N N . HIS A 1 89 ? -17.5 -1.398 0.948 1 97.81 89 HIS A N 1
ATOM 682 C CA . HIS A 1 89 ? -16.891 -2.041 2.111 1 97.81 89 HIS A CA 1
ATOM 683 C C . HIS A 1 89 ? -16.141 -3.311 1.713 1 97.81 89 HIS A C 1
ATOM 685 O O . HIS A 1 89 ? -15.023 -3.545 2.17 1 97.81 89 HIS A O 1
ATOM 691 N N . ASP A 1 90 ? -16.766 -4.137 0.867 1 97 90 ASP A N 1
ATOM 692 C CA . ASP A 1 90 ? -16.109 -5.344 0.382 1 97 90 ASP A CA 1
ATOM 693 C C . ASP A 1 90 ? -14.828 -4.992 -0.386 1 97 90 ASP A C 1
ATOM 695 O O . ASP A 1 90 ? -13.836 -5.715 -0.309 1 97 90 ASP A O 1
ATOM 699 N N . ARG A 1 91 ? -14.852 -3.891 -1.133 1 97.44 91 ARG A N 1
ATOM 700 C CA . ARG A 1 91 ? -13.68 -3.387 -1.839 1 97.44 91 ARG A CA 1
ATOM 701 C C . ARG A 1 91 ? -12.562 -3.021 -0.862 1 97.44 91 ARG A C 1
ATOM 703 O O . ARG A 1 91 ? -11.398 -3.363 -1.081 1 97.44 91 ARG A O 1
ATOM 710 N N . ALA A 1 92 ? -12.922 -2.359 0.204 1 98.19 92 ALA A N 1
ATOM 711 C CA . ALA A 1 92 ? -11.953 -1.965 1.225 1 98.19 92 ALA A CA 1
ATOM 712 C C . ALA A 1 92 ? -11.344 -3.188 1.899 1 98.19 92 ALA A C 1
ATOM 714 O O . ALA A 1 92 ? -10.141 -3.215 2.172 1 98.19 92 ALA A O 1
ATOM 715 N N . VAL A 1 93 ? -12.164 -4.16 2.104 1 97.25 93 VAL A N 1
ATOM 716 C CA . VAL A 1 93 ? -11.688 -5.391 2.723 1 97.25 93 VAL A CA 1
ATOM 717 C C . VAL A 1 93 ? -10.688 -6.082 1.797 1 97.25 93 VAL A C 1
ATOM 719 O O . VAL A 1 93 ? -9.625 -6.523 2.238 1 97.25 93 VAL A O 1
ATOM 722 N N . ALA A 1 94 ? -11.023 -6.148 0.558 1 97.81 94 ALA A N 1
ATOM 723 C CA . ALA A 1 94 ? -10.109 -6.746 -0.416 1 97.81 94 ALA A CA 1
ATOM 724 C C . ALA A 1 94 ? -8.781 -6.004 -0.454 1 97.81 94 ALA A C 1
ATOM 726 O O . ALA A 1 94 ? -7.715 -6.625 -0.448 1 97.81 94 ALA A O 1
ATOM 727 N N . ARG A 1 95 ? -8.852 -4.68 -0.459 1 98.31 95 ARG A N 1
ATOM 728 C CA . ARG A 1 95 ? -7.637 -3.869 -0.502 1 98.31 95 ARG A CA 1
ATOM 729 C C . ARG A 1 95 ? -6.832 -4.023 0.783 1 98.31 95 ARG A C 1
ATOM 731 O O . ARG A 1 95 ? -5.598 -4.008 0.754 1 98.31 95 ARG A O 1
ATOM 738 N N . PHE A 1 96 ? -7.527 -4.203 1.899 1 98.19 96 PHE A N 1
ATOM 739 C CA . PHE A 1 96 ? -6.855 -4.414 3.176 1 98.19 96 PHE A CA 1
ATOM 740 C C . PHE A 1 96 ? -5.996 -5.672 3.135 1 98.19 96 PHE A C 1
ATOM 742 O O . PHE A 1 96 ? -4.801 -5.625 3.443 1 98.19 96 PHE A O 1
ATOM 749 N N . TRP A 1 97 ? -6.539 -6.707 2.67 1 97.88 97 TRP A N 1
ATOM 750 C CA . TRP A 1 97 ? -5.824 -7.98 2.672 1 97.88 97 TRP A CA 1
ATOM 751 C C . TRP A 1 97 ? -4.762 -8.008 1.58 1 97.88 97 TRP A C 1
ATOM 753 O O . TRP A 1 97 ? -3.709 -8.633 1.747 1 97.88 97 TRP A O 1
ATOM 763 N N . ALA A 1 98 ? -5.027 -7.32 0.477 1 97.94 98 ALA A N 1
ATOM 764 C CA . ALA A 1 98 ? -3.994 -7.188 -0.547 1 97.94 98 ALA A CA 1
ATOM 765 C C . ALA A 1 98 ? -2.779 -6.441 -0.006 1 97.94 98 ALA A C 1
ATOM 767 O O . ALA A 1 98 ? -1.638 -6.844 -0.247 1 97.94 98 ALA A O 1
ATOM 768 N N . ASN A 1 99 ? -3.076 -5.352 0.662 1 96.44 99 ASN A N 1
ATOM 769 C CA . ASN A 1 99 ? -2.006 -4.594 1.303 1 96.44 99 ASN A CA 1
ATOM 770 C C . ASN A 1 99 ? -1.278 -5.434 2.352 1 96.44 99 ASN A C 1
ATOM 772 O O . ASN A 1 99 ? -0.054 -5.359 2.469 1 96.44 99 ASN A O 1
ATOM 776 N N . PHE A 1 100 ? -2.049 -6.23 3.119 1 96.5 100 PHE A N 1
ATOM 777 C CA . PHE A 1 100 ? -1.491 -7.156 4.098 1 96.5 100 PHE A CA 1
ATOM 778 C C . PHE A 1 100 ? -0.496 -8.102 3.441 1 96.5 100 PHE A C 1
ATOM 780 O O . PHE A 1 100 ? 0.623 -8.273 3.93 1 96.5 100 PHE A O 1
ATOM 787 N N . LEU A 1 101 ? -0.84 -8.625 2.316 1 96.06 101 LEU A N 1
ATOM 788 C CA . LEU A 1 101 ? -0.002 -9.562 1.568 1 96.06 101 LEU A CA 1
ATOM 789 C C . LEU A 1 101 ? 1.265 -8.875 1.069 1 96.06 101 LEU A C 1
ATOM 791 O O . LEU A 1 101 ? 2.348 -9.461 1.1 1 96.06 101 LEU A O 1
ATOM 795 N N . ASP A 1 102 ? 1.134 -7.637 0.653 1 92.88 102 ASP A N 1
ATOM 796 C CA . ASP A 1 102 ? 2.24 -6.898 0.05 1 92.88 102 ASP A CA 1
ATOM 797 C C . ASP A 1 102 ? 3.268 -6.492 1.104 1 92.88 102 ASP A C 1
ATOM 799 O O . ASP A 1 102 ? 4.43 -6.234 0.78 1 92.88 102 ASP A O 1
ATOM 803 N N . THR A 1 103 ? 2.805 -6.434 2.301 1 91 103 THR A N 1
ATOM 804 C CA . THR A 1 103 ? 3.697 -5.926 3.338 1 91 103 THR A CA 1
ATOM 805 C C . THR A 1 103 ? 4.344 -7.074 4.105 1 91 103 THR A C 1
ATOM 807 O O . THR A 1 103 ? 5.23 -6.852 4.934 1 91 103 THR A O 1
ATOM 810 N N . LYS A 1 104 ? 3.91 -8.266 3.855 1 90.5 104 LYS A N 1
ATOM 811 C CA . LYS A 1 104 ? 4.488 -9.438 4.512 1 90.5 104 LYS A CA 1
ATOM 812 C C . LYS A 1 104 ? 5.457 -10.164 3.582 1 90.5 104 LYS A C 1
ATOM 814 O O . LYS A 1 104 ? 5.031 -10.812 2.623 1 90.5 104 LYS A O 1
ATOM 819 N N . PRO A 1 105 ? 6.641 -10.141 3.842 1 87.38 105 PRO A N 1
ATOM 820 C CA . PRO A 1 105 ? 7.633 -10.734 2.943 1 87.38 105 PRO A CA 1
ATOM 821 C C . PRO A 1 105 ? 7.723 -12.25 3.08 1 87.38 105 PRO A C 1
ATOM 823 O O . PRO A 1 105 ? 8.742 -12.773 3.535 1 87.38 105 PRO A O 1
ATOM 826 N N . PHE A 1 106 ? 6.82 -12.945 2.568 1 90.94 106 PHE A N 1
ATOM 827 C CA . PHE A 1 106 ? 6.754 -14.398 2.674 1 90.94 106 PHE A CA 1
ATOM 828 C C . PHE A 1 106 ? 7.973 -15.047 2.021 1 90.94 106 PHE A C 1
ATOM 830 O O . PHE A 1 106 ? 8.414 -16.109 2.441 1 90.94 106 PHE A O 1
ATOM 837 N N . TRP A 1 107 ? 8.477 -14.367 0.993 1 89.94 107 TRP A N 1
ATOM 838 C CA . TRP A 1 107 ? 9.594 -14.914 0.229 1 89.94 107 TRP A CA 1
ATOM 839 C C . TRP A 1 107 ? 10.836 -15.062 1.104 1 89.94 107 TRP A C 1
ATOM 841 O O . TRP A 1 107 ? 11.688 -15.914 0.849 1 89.94 107 TRP A O 1
ATOM 851 N N . LEU A 1 108 ? 10.938 -14.258 2.111 1 93 108 LEU A N 1
ATOM 852 C CA . LEU A 1 108 ? 12.094 -14.289 2.998 1 93 108 LEU A CA 1
ATOM 853 C C . LEU A 1 108 ? 12.219 -15.648 3.688 1 93 108 LEU A C 1
ATOM 855 O O . LEU A 1 108 ? 13.328 -16.109 3.959 1 93 108 LEU A O 1
ATOM 859 N N . ALA A 1 109 ? 11.094 -16.25 3.961 1 94.19 109 ALA A N 1
ATOM 860 C CA . ALA A 1 109 ? 11.094 -17.531 4.66 1 94.19 109 ALA A CA 1
ATOM 861 C C . ALA A 1 109 ? 11.836 -18.609 3.857 1 94.19 109 ALA A C 1
ATOM 863 O O . ALA A 1 109 ? 12.445 -19.5 4.43 1 94.19 109 ALA A O 1
ATOM 864 N N . TYR A 1 110 ? 11.859 -18.453 2.555 1 95.06 110 TYR A N 1
ATOM 865 C CA . TYR A 1 110 ? 12.445 -19.469 1.688 1 95.06 110 TYR A CA 1
ATOM 866 C C . TYR A 1 110 ? 13.945 -19.25 1.523 1 95.06 110 TYR A C 1
ATOM 868 O O . TYR A 1 110 ? 14.688 -20.188 1.233 1 95.06 110 TYR A O 1
ATOM 876 N N . TRP A 1 111 ? 14.367 -18.047 1.737 1 95.94 111 TRP A N 1
ATOM 877 C CA . TRP A 1 111 ? 15.734 -17.734 1.34 1 95.94 111 TRP A CA 1
ATOM 878 C C . TRP A 1 111 ? 16.594 -17.406 2.557 1 95.94 111 TRP A C 1
ATOM 880 O O . TRP A 1 111 ? 17.828 -17.375 2.471 1 95.94 111 TRP A O 1
ATOM 890 N N . ALA A 1 112 ? 15.906 -17.125 3.648 1 94.06 112 ALA A N 1
ATOM 891 C CA . ALA A 1 112 ? 16.656 -16.891 4.883 1 94.06 112 ALA A CA 1
ATOM 892 C C . ALA A 1 112 ? 17.375 -18.156 5.328 1 94.06 112 ALA A C 1
ATOM 894 O O . ALA A 1 112 ? 17.109 -19.25 4.809 1 94.06 112 ALA A O 1
ATOM 895 N N . GLU A 1 113 ? 18.359 -17.969 6.277 1 92.38 113 GLU A N 1
ATOM 896 C CA . GLU A 1 113 ? 19.141 -19.109 6.746 1 92.38 113 GLU A CA 1
ATOM 897 C C . GLU A 1 113 ? 19.281 -19.094 8.266 1 92.38 113 GLU A C 1
ATOM 899 O O . GLU A 1 113 ? 19.109 -18.062 8.898 1 92.38 113 GLU A O 1
ATOM 904 N N . GLY A 1 114 ? 19.484 -20.281 8.812 1 90.62 114 GLY A N 1
ATOM 905 C CA . GLY A 1 114 ? 19.812 -20.422 10.227 1 90.62 114 GLY A CA 1
ATOM 906 C C . GLY A 1 114 ? 18.672 -20.016 11.141 1 90.62 114 GLY A C 1
ATOM 907 O O . GLY A 1 114 ? 17.516 -20.359 10.891 1 90.62 114 GLY A O 1
ATOM 908 N N . GLU A 1 115 ? 19 -19.359 12.227 1 91.25 115 GLU A N 1
ATOM 909 C CA . GLU A 1 115 ? 18.031 -18.953 13.242 1 91.25 115 GLU A CA 1
ATOM 910 C C . GLU A 1 115 ? 17.078 -17.891 12.703 1 91.25 115 GLU A C 1
ATOM 912 O O . GLU A 1 115 ? 15.906 -17.859 13.07 1 91.25 115 GLU A O 1
ATOM 917 N N . ALA A 1 116 ? 17.609 -17.141 11.859 1 90.56 116 ALA A N 1
ATOM 918 C CA . ALA A 1 116 ? 16.781 -16.109 11.25 1 90.56 116 ALA A CA 1
ATOM 919 C C . ALA A 1 116 ? 15.641 -16.734 10.438 1 90.56 116 ALA A C 1
ATOM 921 O O . ALA A 1 116 ? 14.516 -16.219 10.438 1 90.56 116 ALA A O 1
ATOM 922 N N . GLN A 1 117 ? 15.945 -17.812 9.805 1 93.31 117 GLN A N 1
ATOM 923 C CA . GLN A 1 117 ? 14.93 -18.484 9 1 93.31 117 GLN A CA 1
ATOM 924 C C . GLN A 1 117 ? 13.805 -19.031 9.883 1 93.31 117 GLN A C 1
ATOM 926 O O . GLN A 1 117 ? 12.625 -18.938 9.523 1 93.31 117 GLN A O 1
ATOM 931 N N . LYS A 1 118 ? 14.172 -19.547 11.023 1 93.56 118 LYS A N 1
ATOM 932 C CA . LYS A 1 118 ? 13.164 -20.094 11.922 1 93.56 118 LYS A CA 1
ATOM 933 C C . LYS A 1 118 ? 12.18 -19.016 12.375 1 93.56 118 LYS A C 1
ATOM 935 O O . LYS A 1 118 ? 10.969 -19.25 12.406 1 93.56 118 LYS A O 1
ATOM 940 N N . ALA A 1 119 ? 12.688 -17.906 12.672 1 92.88 119 ALA A N 1
ATOM 941 C CA . ALA A 1 119 ? 11.859 -16.781 13.117 1 92.88 119 ALA A CA 1
ATOM 942 C C . ALA A 1 119 ? 10.938 -16.297 11.992 1 92.88 119 ALA A C 1
ATOM 944 O O . ALA A 1 119 ? 9.75 -16.062 12.219 1 92.88 119 ALA A O 1
ATOM 945 N N . VAL A 1 120 ? 11.469 -16.219 10.852 1 94.12 120 VAL A N 1
ATOM 946 C CA . VAL A 1 120 ? 10.719 -15.719 9.703 1 94.12 120 VAL A CA 1
ATOM 947 C C . VAL A 1 120 ? 9.664 -16.734 9.289 1 94.12 120 VAL A C 1
ATOM 949 O O . VAL A 1 120 ? 8.555 -16.359 8.898 1 94.12 120 VAL A O 1
ATOM 952 N N . VAL A 1 121 ? 10.016 -17.969 9.367 1 94.88 121 VAL A N 1
ATOM 953 C CA . VAL A 1 121 ? 9.078 -19.031 9.031 1 94.88 121 VAL A CA 1
ATOM 954 C C . VAL A 1 121 ? 7.906 -19 10.016 1 94.88 121 VAL A C 1
ATOM 956 O O . VAL A 1 121 ? 6.746 -19.125 9.609 1 94.88 121 VAL A O 1
ATOM 959 N N . LYS A 1 122 ? 8.203 -18.891 11.258 1 95.06 122 LYS A N 1
ATOM 960 C CA . LYS A 1 122 ? 7.16 -18.812 12.273 1 95.06 122 LYS A CA 1
ATOM 961 C C . LYS A 1 122 ? 6.211 -17.641 12 1 95.06 122 LYS A C 1
ATOM 963 O O . LYS A 1 122 ? 4.992 -17.812 12.023 1 95.06 122 LYS A O 1
ATOM 968 N N . GLU A 1 123 ? 6.797 -16.516 11.703 1 94.62 123 GLU A N 1
ATOM 969 C CA . GLU A 1 123 ? 5.992 -15.336 11.398 1 94.62 123 GLU A CA 1
ATOM 970 C C . GLU A 1 123 ? 5.145 -15.562 10.148 1 94.62 123 GLU A C 1
ATOM 972 O O . GLU A 1 123 ? 3.971 -15.18 10.109 1 94.62 123 GLU A O 1
ATOM 977 N N . ALA A 1 124 ? 5.754 -16.125 9.188 1 95.38 124 ALA A N 1
ATOM 978 C CA . ALA A 1 124 ? 5.051 -16.391 7.938 1 95.38 124 ALA A CA 1
ATOM 979 C C . ALA A 1 124 ? 3.846 -17.297 8.172 1 95.38 124 ALA A C 1
ATOM 981 O O . ALA A 1 124 ? 2.762 -17.062 7.641 1 95.38 124 ALA A O 1
ATOM 982 N N . LYS A 1 125 ? 3.996 -18.281 8.977 1 95.88 125 LYS A N 1
ATOM 983 C CA . LYS A 1 125 ? 2.912 -19.219 9.25 1 95.88 125 LYS A CA 1
ATOM 984 C C . LYS A 1 125 ? 1.786 -18.547 10.031 1 95.88 125 LYS A C 1
ATOM 986 O O . LYS A 1 125 ? 0.608 -18.828 9.789 1 95.88 125 LYS A O 1
ATOM 991 N N . GLU A 1 126 ? 2.137 -17.672 10.922 1 96.44 126 GLU A N 1
ATOM 992 C CA . GLU A 1 126 ? 1.133 -16.891 11.648 1 96.44 126 GLU A CA 1
ATOM 993 C C . GLU A 1 126 ? 0.308 -16.031 10.688 1 96.44 126 GLU A C 1
ATOM 995 O O . GLU A 1 126 ? -0.913 -15.938 10.828 1 96.44 126 GLU A O 1
ATOM 1000 N N . ASN A 1 127 ? 0.995 -15.445 9.781 1 96.56 127 ASN A N 1
ATOM 1001 C CA . ASN A 1 127 ? 0.316 -14.609 8.797 1 96.56 127 ASN A CA 1
ATOM 1002 C C . ASN A 1 127 ? -0.522 -15.453 7.832 1 96.56 127 ASN A C 1
ATOM 1004 O O . ASN A 1 127 ? -1.62 -15.047 7.445 1 96.56 127 ASN A O 1
ATOM 1008 N N . LEU A 1 128 ? -0.027 -16.625 7.461 1 96.44 128 LEU A N 1
ATOM 1009 C CA . LEU A 1 128 ? -0.787 -17.516 6.605 1 96.44 128 LEU A CA 1
ATOM 1010 C C . LEU A 1 128 ? -2.066 -17.984 7.297 1 96.44 128 LEU A C 1
ATOM 1012 O O . LEU A 1 128 ? -3.092 -18.188 6.641 1 96.44 128 LEU A O 1
ATOM 1016 N N . ALA A 1 129 ? -2.014 -18.125 8.586 1 96.94 129 ALA A N 1
ATOM 1017 C CA . ALA A 1 129 ? -3.193 -18.531 9.352 1 96.94 129 ALA A CA 1
ATOM 1018 C C . ALA A 1 129 ? -4.309 -17.5 9.234 1 96.94 129 ALA A C 1
ATOM 1020 O O . ALA A 1 129 ? -5.484 -17.844 9.141 1 96.94 129 ALA A O 1
ATOM 1021 N N . LEU A 1 130 ? -3.943 -16.266 9.242 1 96.81 130 LEU A N 1
ATOM 1022 C CA . LEU A 1 130 ? -4.918 -15.203 9.062 1 96.81 130 LEU A CA 1
ATOM 1023 C C . LEU A 1 130 ? -5.574 -15.281 7.691 1 96.81 130 LEU A C 1
ATOM 1025 O O . LEU A 1 130 ? -6.789 -15.109 7.566 1 96.81 130 LEU A O 1
ATOM 1029 N N . LEU A 1 131 ? -4.773 -15.578 6.695 1 96.38 131 LEU A N 1
ATOM 1030 C CA . LEU A 1 131 ? -5.289 -15.68 5.336 1 96.38 131 LEU A CA 1
ATOM 1031 C C . LEU A 1 131 ? -6.176 -16.906 5.184 1 96.38 131 LEU A C 1
ATOM 1033 O O . LEU A 1 131 ? -7.188 -16.875 4.48 1 96.38 131 LEU A O 1
ATOM 1037 N N . GLU A 1 132 ? -5.754 -17.984 5.816 1 97 132 GLU A N 1
ATOM 1038 C CA . GLU A 1 132 ? -6.562 -19.203 5.836 1 97 132 GLU A CA 1
ATOM 1039 C C . GLU A 1 132 ? -7.969 -18.922 6.359 1 97 132 GLU A C 1
ATOM 1041 O O . GLU A 1 132 ? -8.953 -19.375 5.781 1 97 132 GLU A O 1
ATOM 1046 N N . ALA A 1 133 ? -8.016 -18.141 7.387 1 95.81 133 ALA A N 1
ATOM 1047 C CA . ALA A 1 133 ? -9.289 -17.797 8 1 95.81 133 ALA A CA 1
ATOM 1048 C C . ALA A 1 133 ? -10.109 -16.891 7.09 1 95.81 133 ALA A C 1
ATOM 1050 O O . ALA A 1 133 ? -11.336 -17.031 7.004 1 95.81 133 ALA A O 1
ATOM 1051 N N . GLN A 1 134 ? -9.445 -15.984 6.418 1 95 134 GLN A N 1
ATOM 1052 C CA . GLN A 1 134 ? -10.117 -15.055 5.512 1 95 134 GLN A CA 1
ATOM 1053 C C . GLN A 1 134 ? -10.734 -15.797 4.328 1 95 134 GLN A C 1
ATOM 1055 O O . GLN A 1 134 ? -11.812 -15.438 3.857 1 95 134 GLN A O 1
ATOM 1060 N N . LEU A 1 135 ? -10.148 -16.781 3.822 1 94.88 135 LEU A N 1
ATOM 1061 C CA . LEU A 1 135 ? -10.633 -17.562 2.701 1 94.88 135 LEU A CA 1
ATOM 1062 C C . LEU A 1 135 ? -11.883 -18.359 3.094 1 94.88 135 LEU A C 1
ATOM 1064 O O . LEU A 1 135 ? -12.836 -18.438 2.314 1 94.88 135 LEU A O 1
ATOM 1068 N N . GLY A 1 136 ? -11.992 -18.844 4.32 1 86.69 136 GLY A N 1
ATOM 1069 C CA . GLY A 1 136 ? -13.172 -19.438 4.941 1 86.69 136 GLY A CA 1
ATOM 1070 C C . GLY A 1 136 ? -13.773 -20.562 4.129 1 86.69 136 GLY A C 1
ATOM 1071 O O . GLY A 1 136 ? -15 -20.703 4.059 1 86.69 136 GLY A O 1
ATOM 1072 N N . GLY A 1 137 ? -13.055 -21.281 3.293 1 82.94 137 GLY A N 1
ATOM 1073 C CA . GLY A 1 137 ? -13.555 -22.438 2.564 1 82.94 137 GLY A CA 1
ATOM 1074 C C . GLY A 1 137 ? -14.031 -22.094 1.164 1 82.94 137 GLY A C 1
ATOM 1075 O O . GLY A 1 137 ? -14.516 -22.969 0.438 1 82.94 137 GLY A O 1
ATOM 1076 N N . LYS A 1 138 ? -14.078 -20.859 0.825 1 89.88 138 LYS A N 1
ATOM 1077 C CA . LYS A 1 138 ? -14.422 -20.453 -0.535 1 89.88 138 LYS A CA 1
ATOM 1078 C C . LYS A 1 138 ? -13.359 -20.906 -1.53 1 89.88 138 LYS A C 1
ATOM 1080 O O . LYS A 1 138 ? -12.195 -21.109 -1.16 1 89.88 138 LYS A O 1
ATOM 1085 N N . SER A 1 139 ? -13.75 -21 -2.715 1 92.81 139 SER A N 1
ATOM 1086 C CA . SER A 1 139 ? -12.781 -21.359 -3.75 1 92.81 139 SER A CA 1
ATOM 1087 C C . SER A 1 139 ? -11.781 -20.25 -3.986 1 92.81 139 SER A C 1
ATOM 1089 O O . SER A 1 139 ? -10.594 -20.5 -4.191 1 92.81 139 SER A O 1
ATOM 1091 N N . PHE A 1 140 ? -12.297 -19.078 -4.004 1 96.69 140 PHE A N 1
ATOM 1092 C CA . PHE A 1 140 ? -11.492 -17.875 -4.129 1 96.69 140 PHE A CA 1
ATOM 1093 C C . PHE A 1 140 ? -11.859 -16.859 -3.045 1 96.69 140 PHE A C 1
ATOM 1095 O O . PHE A 1 140 ? -12.914 -16.984 -2.412 1 96.69 140 PHE A O 1
ATOM 1102 N N . PHE A 1 141 ? -11.023 -15.906 -2.795 1 94.31 141 PHE A N 1
ATOM 1103 C CA . PHE A 1 141 ? -11.242 -14.945 -1.72 1 94.31 141 PHE A CA 1
ATOM 1104 C C . PHE A 1 141 ? -12.531 -14.164 -1.944 1 94.31 141 PHE A C 1
ATOM 1106 O O . PHE A 1 141 ? -13.242 -13.836 -0.989 1 94.31 141 PHE A O 1
ATOM 1113 N N . GLY A 1 142 ? -12.859 -13.867 -3.197 1 86.5 142 GLY A N 1
ATOM 1114 C CA . GLY A 1 142 ? -14.062 -13.102 -3.492 1 86.5 142 GLY A CA 1
ATOM 1115 C C . GLY A 1 142 ? -15.266 -13.984 -3.789 1 86.5 142 GLY A C 1
ATOM 1116 O O . GLY A 1 142 ? -16.344 -13.477 -4.121 1 86.5 142 GLY A O 1
ATOM 1117 N N . GLY A 1 143 ? -15.117 -15.273 -3.775 1 89.81 143 GLY A N 1
ATOM 1118 C CA . GLY A 1 143 ? -16.234 -16.156 -4.094 1 89.81 143 GLY A CA 1
ATOM 1119 C C . GLY A 1 143 ? -15.852 -17.281 -5.039 1 89.81 143 GLY A C 1
ATOM 1120 O O . GLY A 1 143 ? -14.938 -18.047 -4.762 1 89.81 143 GLY A O 1
ATOM 1121 N N . ASP A 1 144 ? -16.594 -17.328 -6.156 1 89.31 144 ASP A N 1
ATOM 1122 C CA . ASP A 1 144 ? -16.453 -18.484 -7.016 1 89.31 144 ASP A CA 1
ATOM 1123 C C . ASP A 1 144 ? -15.539 -18.188 -8.195 1 89.31 144 ASP A C 1
ATOM 1125 O O . ASP A 1 144 ? -15.148 -19.109 -8.93 1 89.31 144 ASP A O 1
ATOM 1129 N N . THR A 1 145 ? -15.234 -17 -8.336 1 93 145 THR A N 1
ATOM 1130 C CA . THR A 1 145 ? -14.344 -16.594 -9.422 1 93 145 THR A CA 1
ATOM 1131 C C . THR A 1 145 ? -13.18 -15.773 -8.891 1 93 145 THR A C 1
ATOM 1133 O O . THR A 1 145 ? -13.297 -15.102 -7.871 1 93 145 THR A O 1
ATOM 1136 N N . PRO A 1 146 ? -12.047 -15.867 -9.586 1 96.56 146 PRO A N 1
ATOM 1137 C CA . PRO A 1 146 ? -10.906 -15.07 -9.133 1 96.56 146 PRO A CA 1
ATOM 1138 C C . PRO A 1 146 ? -11.172 -13.57 -9.195 1 96.56 146 PRO A C 1
ATOM 1140 O O . PRO A 1 146 ? -11.82 -13.086 -10.133 1 96.56 146 PRO A O 1
ATOM 1143 N N . GLY A 1 147 ? -10.75 -12.906 -8.242 1 96.88 147 GLY A N 1
ATOM 1144 C CA . GLY A 1 147 ? -10.859 -11.453 -8.195 1 96.88 147 GLY A CA 1
ATOM 1145 C C . GLY A 1 147 ? -9.586 -10.773 -7.727 1 96.88 147 GLY A C 1
ATOM 1146 O O . GLY A 1 147 ? -8.492 -11.328 -7.875 1 96.88 147 GLY A O 1
ATOM 1147 N N . TYR A 1 148 ? -9.719 -9.594 -7.207 1 98.38 148 TYR A N 1
ATOM 1148 C CA . TYR A 1 148 ? -8.617 -8.719 -6.836 1 98.38 148 TYR A CA 1
ATOM 1149 C C . TYR A 1 148 ? -7.691 -9.391 -5.832 1 98.38 148 TYR A C 1
ATOM 1151 O O . TYR A 1 148 ? -6.477 -9.43 -6.027 1 98.38 148 TYR A O 1
ATOM 1159 N N . LEU A 1 149 ? -8.273 -9.898 -4.801 1 98.06 149 LEU A N 1
ATOM 1160 C CA . LEU A 1 149 ? -7.453 -10.469 -3.736 1 98.06 149 LEU A CA 1
ATOM 1161 C C . LEU A 1 149 ? -6.773 -11.75 -4.203 1 98.06 149 LEU A C 1
ATOM 1163 O O . LEU A 1 149 ? -5.652 -12.055 -3.779 1 98.06 149 LEU A O 1
ATOM 1167 N N . ASP A 1 150 ? -7.398 -12.492 -5.07 1 98.06 150 ASP A N 1
ATOM 1168 C CA . ASP A 1 150 ? -6.773 -13.688 -5.629 1 98.06 150 ASP A CA 1
ATOM 1169 C C . ASP A 1 150 ? -5.551 -13.328 -6.469 1 98.06 150 ASP A C 1
ATOM 1171 O O . ASP A 1 150 ? -4.52 -14 -6.395 1 98.06 150 ASP A O 1
ATOM 1175 N N . ILE A 1 151 ? -5.707 -12.266 -7.223 1 98.25 151 ILE A N 1
ATOM 1176 C CA . ILE A 1 151 ? -4.59 -11.758 -8.016 1 98.25 151 ILE A CA 1
ATOM 1177 C C . ILE A 1 151 ? -3.461 -11.32 -7.086 1 98.25 151 ILE A C 1
ATOM 1179 O O . ILE A 1 151 ? -2.295 -11.648 -7.316 1 98.25 151 ILE A O 1
ATOM 1183 N N . ALA A 1 152 ? -3.811 -10.617 -6.059 1 98.06 152 ALA A N 1
ATOM 1184 C CA . ALA A 1 152 ? -2.824 -10.141 -5.094 1 98.06 152 ALA A CA 1
ATOM 1185 C C . ALA A 1 152 ? -2.076 -11.297 -4.445 1 98.06 152 ALA A C 1
ATOM 1187 O O . ALA A 1 152 ? -0.887 -11.188 -4.141 1 98.06 152 ALA A O 1
ATOM 1188 N N . ALA A 1 153 ? -2.715 -12.438 -4.266 1 97.19 153 ALA A N 1
ATOM 1189 C CA . ALA A 1 153 ? -2.18 -13.555 -3.5 1 97.19 153 ALA A CA 1
ATOM 1190 C C . ALA A 1 153 ? -1.471 -14.555 -4.414 1 97.19 153 ALA A C 1
ATOM 1192 O O . ALA A 1 153 ? -1.021 -15.609 -3.963 1 97.19 153 ALA A O 1
ATOM 1193 N N . CYS A 1 154 ? -1.269 -14.266 -5.625 1 97 154 CYS A N 1
ATOM 1194 C CA . CYS A 1 154 ? -0.857 -15.234 -6.633 1 97 154 CYS A CA 1
ATOM 1195 C C . CYS A 1 154 ? 0.471 -15.883 -6.258 1 97 154 CYS A C 1
ATOM 1197 O O . CYS A 1 154 ? 0.715 -17.047 -6.586 1 97 154 CYS A O 1
ATOM 1199 N N . ALA A 1 155 ? 1.298 -15.164 -5.578 1 95.75 155 ALA A N 1
ATOM 1200 C CA . ALA A 1 155 ? 2.592 -15.711 -5.176 1 95.75 155 ALA A CA 1
ATOM 1201 C C . ALA A 1 155 ? 2.418 -16.938 -4.281 1 95.75 155 ALA A C 1
ATOM 1203 O O . ALA A 1 155 ? 3.285 -17.812 -4.242 1 95.75 155 ALA A O 1
ATOM 1204 N N . LEU A 1 156 ? 1.312 -17 -3.564 1 94.38 156 LEU A N 1
ATOM 1205 C CA . LEU A 1 156 ? 1.027 -18.109 -2.658 1 94.38 156 LEU A CA 1
ATOM 1206 C C . LEU A 1 156 ? 0.512 -19.328 -3.428 1 94.38 156 LEU A C 1
ATOM 1208 O O . LEU A 1 156 ? 0.359 -20.406 -2.857 1 94.38 156 LEU A O 1
ATOM 1212 N N . GLY A 1 157 ? 0.246 -19.188 -4.695 1 93.19 157 GLY A N 1
ATOM 1213 C CA . GLY A 1 157 ? -0.218 -20.297 -5.527 1 93.19 157 GLY A CA 1
ATOM 1214 C C . GLY A 1 157 ? 0.882 -20.906 -6.371 1 93.19 157 GLY A C 1
ATOM 1215 O O . GLY A 1 157 ? 1.611 -21.781 -5.902 1 93.19 157 GLY A O 1
ATOM 1216 N N . PRO A 1 158 ? 1.037 -20.422 -7.566 1 92.31 158 PRO A N 1
ATOM 1217 C CA . PRO A 1 158 ? 1.965 -21.062 -8.5 1 92.31 158 PRO A CA 1
ATOM 1218 C C . PRO A 1 158 ? 3.424 -20.938 -8.07 1 92.31 158 PRO A C 1
ATOM 1220 O O . PRO A 1 158 ? 4.25 -21.781 -8.398 1 92.31 158 PRO A O 1
ATOM 1223 N N . TRP A 1 159 ? 3.812 -19.922 -7.336 1 95.5 159 TRP A N 1
ATOM 1224 C CA . TRP A 1 159 ? 5.211 -19.688 -7.008 1 95.5 159 TRP A CA 1
ATOM 1225 C C . TRP A 1 159 ? 5.629 -20.469 -5.77 1 95.5 159 TRP A C 1
ATOM 1227 O O . TRP A 1 159 ? 6.793 -20.859 -5.637 1 95.5 159 TRP A O 1
ATOM 1237 N N . ILE A 1 160 ? 4.719 -20.688 -4.891 1 91.5 160 ILE A N 1
ATOM 1238 C CA . ILE A 1 160 ? 5.082 -21.281 -3.613 1 91.5 160 ILE A CA 1
ATOM 1239 C C . ILE A 1 160 ? 5.559 -22.719 -3.836 1 91.5 160 ILE A C 1
ATOM 1241 O O . ILE A 1 160 ? 6.547 -23.156 -3.236 1 91.5 160 ILE A O 1
ATOM 1245 N N . GLY A 1 161 ? 4.859 -23.516 -4.648 1 89.5 161 GLY A N 1
ATOM 1246 C CA . GLY A 1 161 ? 5.293 -24.875 -4.941 1 89.5 161 GLY A CA 1
ATOM 1247 C C . GLY A 1 161 ? 6.688 -24.938 -5.531 1 89.5 161 GLY A C 1
ATOM 1248 O O . GLY A 1 161 ? 7.461 -25.844 -5.207 1 89.5 161 GLY A O 1
ATOM 1249 N N . VAL A 1 162 ? 6.957 -23.984 -6.332 1 95.75 162 VAL A N 1
ATOM 1250 C CA . VAL A 1 162 ? 8.266 -23.906 -6.977 1 95.75 162 VAL A CA 1
ATOM 1251 C C . VAL A 1 162 ? 9.336 -23.578 -5.938 1 95.75 162 VAL A C 1
ATOM 1253 O O . VAL A 1 162 ? 10.375 -24.234 -5.891 1 95.75 162 VAL A O 1
ATOM 1256 N N . LEU A 1 163 ? 9.062 -22.609 -5.102 1 96.06 163 LEU A N 1
ATOM 1257 C CA . LEU A 1 163 ? 10.039 -22.188 -4.102 1 96.06 163 LEU A CA 1
ATOM 1258 C C . LEU A 1 163 ? 10.289 -23.281 -3.08 1 96.06 163 LEU A C 1
ATOM 1260 O O . LEU A 1 163 ? 11.422 -23.484 -2.635 1 96.06 163 LEU A O 1
ATOM 1264 N N . GLU A 1 164 ? 9.258 -23.969 -2.75 1 94.69 164 GLU A N 1
ATOM 1265 C CA . GLU A 1 164 ? 9.422 -25.094 -1.834 1 94.69 164 GLU A CA 1
ATOM 1266 C C . GLU A 1 164 ? 10.32 -26.172 -2.438 1 94.69 164 GLU A C 1
ATOM 1268 O O . GLU A 1 164 ? 11.18 -26.734 -1.75 1 94.69 164 GLU A O 1
ATOM 1273 N N . GLU A 1 165 ? 10.117 -26.438 -3.664 1 94.88 165 GLU A N 1
ATOM 1274 C CA . GLU A 1 165 ? 10.93 -27.422 -4.359 1 94.88 165 GLU A CA 1
ATOM 1275 C C . GLU A 1 165 ? 12.391 -26.984 -4.441 1 94.88 165 GLU A C 1
ATOM 1277 O O . GLU A 1 165 ? 13.297 -27.766 -4.176 1 94.88 165 GLU A O 1
ATOM 1282 N N . VAL A 1 166 ? 12.641 -25.75 -4.734 1 97.12 166 VAL A N 1
ATOM 1283 C CA . VAL A 1 166 ? 13.984 -25.234 -4.988 1 97.12 166 VAL A CA 1
ATOM 1284 C C . VAL A 1 166 ? 14.742 -25.094 -3.674 1 97.12 166 VAL A C 1
ATOM 1286 O O . VAL A 1 166 ? 15.945 -25.359 -3.611 1 97.12 166 VAL A O 1
ATOM 1289 N N . THR A 1 167 ? 14.062 -24.766 -2.623 1 96 167 THR A N 1
ATOM 1290 C CA . THR A 1 167 ? 14.742 -24.406 -1.385 1 96 167 THR A CA 1
ATOM 1291 C C . THR A 1 167 ? 14.664 -25.547 -0.376 1 96 167 THR A C 1
ATOM 1293 O O . THR A 1 167 ? 15.445 -25.594 0.578 1 96 167 THR A O 1
ATOM 1296 N N . GLY A 1 168 ? 13.602 -26.328 -0.515 1 93.44 168 GLY A N 1
ATOM 1297 C CA . GLY A 1 168 ? 13.352 -27.391 0.449 1 93.44 168 GLY A CA 1
ATOM 1298 C C . GLY A 1 168 ? 12.609 -26.906 1.683 1 93.44 168 GLY A C 1
ATOM 1299 O O . GLY A 1 168 ? 12.391 -27.688 2.619 1 93.44 168 GLY A O 1
ATOM 1300 N N . VAL A 1 169 ? 12.266 -25.703 1.692 1 92.75 169 VAL A N 1
ATOM 1301 C CA . VAL A 1 169 ? 11.523 -25.125 2.818 1 92.75 169 VAL A CA 1
ATOM 1302 C C . VAL A 1 169 ? 10.023 -25.281 2.584 1 92.75 169 VAL A C 1
ATOM 1304 O O . VAL A 1 169 ? 9.516 -24.938 1.514 1 92.75 169 VAL A O 1
ATOM 1307 N N . ALA A 1 170 ? 9.336 -25.844 3.533 1 89.56 170 ALA A N 1
ATOM 1308 C CA . ALA A 1 170 ? 7.891 -26.016 3.43 1 89.56 170 ALA A CA 1
ATOM 1309 C C . ALA A 1 170 ? 7.152 -24.969 4.25 1 89.56 170 ALA A C 1
ATOM 1311 O O . ALA A 1 170 ? 7.332 -24.875 5.469 1 89.56 170 ALA A O 1
ATOM 1312 N N . LEU A 1 171 ? 6.387 -24.172 3.586 1 92.19 171 LEU A N 1
ATOM 1313 C CA . LEU A 1 171 ? 5.613 -23.125 4.262 1 92.19 171 LEU A CA 1
ATOM 1314 C C . LEU A 1 171 ? 4.121 -23.438 4.207 1 92.19 171 LEU A C 1
ATOM 1316 O O . LEU A 1 171 ? 3.424 -23.344 5.219 1 92.19 171 LEU A O 1
ATOM 1320 N N . LEU A 1 172 ? 3.674 -23.766 3.082 1 92.25 172 LEU A N 1
ATOM 1321 C CA . LEU A 1 172 ? 2.256 -24.047 2.895 1 92.25 172 LEU A CA 1
ATOM 1322 C C . LEU A 1 172 ? 1.988 -25.547 3.012 1 92.25 172 LEU A C 1
ATOM 1324 O O . LEU A 1 172 ? 2.078 -26.281 2.021 1 92.25 172 LEU A O 1
ATOM 1328 N N . ASP A 1 173 ? 1.652 -25.953 4.18 1 91 173 ASP A N 1
ATOM 1329 C CA . ASP A 1 173 ? 1.367 -27.344 4.512 1 91 173 ASP A CA 1
ATOM 1330 C C . ASP A 1 173 ? -0.132 -27.625 4.441 1 91 173 ASP A C 1
ATOM 1332 O O . ASP A 1 173 ? -0.936 -26.906 5.023 1 91 173 ASP A O 1
ATOM 1336 N N . ALA A 1 174 ? -0.464 -28.688 3.816 1 91.75 174 ALA A N 1
ATOM 1337 C CA . ALA A 1 174 ? -1.869 -29.016 3.59 1 91.75 174 ALA A CA 1
ATOM 1338 C C . ALA A 1 174 ? -2.57 -29.359 4.898 1 91.75 174 ALA A C 1
ATOM 1340 O O . ALA A 1 174 ? -3.785 -29.188 5.027 1 91.75 174 ALA A O 1
ATOM 1341 N N . ASP A 1 175 ? -1.877 -29.875 5.84 1 94.31 175 ASP A N 1
ATOM 1342 C CA . ASP A 1 175 ? -2.467 -30.188 7.137 1 94.31 175 ASP A CA 1
ATOM 1343 C C . ASP A 1 175 ? -2.74 -28.922 7.941 1 94.31 175 ASP A C 1
ATOM 1345 O O . ASP A 1 175 ? -3.738 -28.844 8.664 1 94.31 175 ASP A O 1
ATOM 1349 N N . GLU A 1 176 ? -1.884 -28.016 7.758 1 95.19 176 GLU A N 1
ATOM 1350 C CA . GLU A 1 176 ? -1.995 -26.766 8.523 1 95.19 176 GLU A CA 1
ATOM 1351 C C . GLU A 1 176 ? -2.887 -25.766 7.812 1 95.19 176 GLU A C 1
ATOM 1353 O O . GLU A 1 176 ? -3.639 -25.016 8.453 1 95.19 176 GLU A O 1
ATOM 1358 N N . PHE A 1 177 ? -2.758 -25.734 6.516 1 96.56 177 PHE A N 1
ATOM 1359 C CA . PHE A 1 177 ? -3.467 -24.734 5.734 1 96.56 177 PHE A CA 1
ATOM 1360 C C . PHE A 1 177 ? -4.207 -25.375 4.566 1 96.56 177 PHE A C 1
ATOM 1362 O O . PHE A 1 177 ? -3.934 -25.062 3.406 1 96.56 177 PHE A O 1
ATOM 1369 N N . PRO A 1 178 ? -5.184 -26.203 4.836 1 96.31 178 PRO A N 1
ATOM 1370 C CA . PRO A 1 178 ? -5.867 -26.938 3.775 1 96.31 178 PRO A CA 1
ATOM 1371 C C . PRO A 1 178 ? -6.594 -26.031 2.793 1 96.31 178 PRO A C 1
ATOM 1373 O O . PRO A 1 178 ? -6.613 -26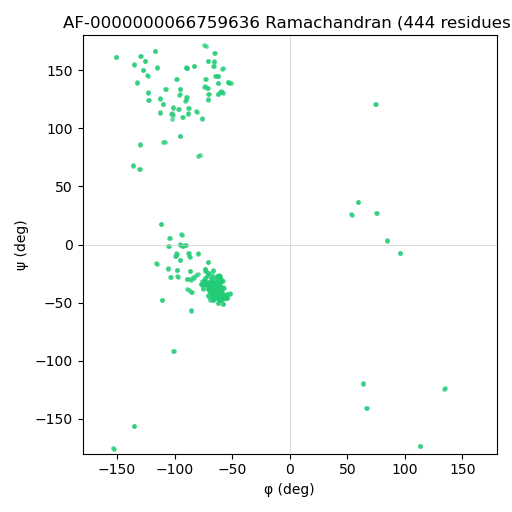.297 1.59 1 96.31 178 PRO A O 1
ATOM 1376 N N . ALA A 1 179 ? -7.219 -25 3.256 1 96.19 179 ALA A N 1
ATOM 1377 C CA . ALA A 1 179 ? -7.984 -24.109 2.385 1 96.19 179 ALA A CA 1
ATOM 1378 C C . ALA A 1 179 ? -7.062 -23.359 1.415 1 96.19 179 ALA A C 1
ATOM 1380 O O . ALA A 1 179 ? -7.363 -23.266 0.223 1 96.19 179 ALA A O 1
ATOM 1381 N N . LEU A 1 180 ? -5.973 -22.891 1.917 1 96.69 180 LEU A N 1
ATOM 1382 C CA . LEU A 1 180 ? -5.027 -22.172 1.07 1 96.69 180 LEU A CA 1
ATOM 1383 C C . LEU A 1 180 ? -4.402 -23.094 0.037 1 96.69 180 LEU A C 1
ATOM 1385 O O . LEU A 1 180 ? -4.156 -22.688 -1.102 1 96.69 180 LEU A O 1
ATOM 1389 N N . CYS A 1 181 ? -4.125 -24.312 0.461 1 95.62 181 CYS A N 1
ATOM 1390 C CA . CYS A 1 181 ? -3.586 -25.297 -0.478 1 95.62 181 CYS A CA 1
ATOM 1391 C C . CYS A 1 181 ? -4.578 -25.578 -1.597 1 95.62 181 CYS A C 1
ATOM 1393 O O . CYS A 1 181 ? -4.199 -25.641 -2.768 1 95.62 181 CYS A O 1
ATOM 1395 N N . GLN A 1 182 ? -5.773 -25.75 -1.213 1 95.38 182 GLN A N 1
ATOM 1396 C CA . GLN A 1 182 ? -6.805 -25.938 -2.225 1 95.38 182 GLN A CA 1
ATOM 1397 C C . GLN A 1 182 ? -6.934 -24.719 -3.129 1 95.38 182 GLN A C 1
ATOM 1399 O O . GLN A 1 182 ? -7.051 -24.859 -4.348 1 95.38 182 GLN A O 1
ATOM 1404 N N . TRP A 1 183 ? -6.934 -23.562 -2.547 1 96.94 183 TRP A N 1
ATOM 1405 C CA . TRP A 1 183 ? -6.984 -22.312 -3.307 1 96.94 183 TRP A CA 1
ATOM 1406 C C . TRP A 1 183 ? -5.859 -22.25 -4.332 1 96.94 183 TRP A C 1
ATOM 1408 O O . TRP A 1 183 ? -6.082 -21.875 -5.484 1 96.94 183 TRP A O 1
ATOM 1418 N N . ALA A 1 184 ? -4.676 -22.609 -3.863 1 95.56 184 ALA A N 1
ATOM 1419 C CA . ALA A 1 184 ? -3.514 -22.578 -4.75 1 95.56 184 ALA A CA 1
ATOM 1420 C C . ALA A 1 184 ? -3.723 -23.484 -5.961 1 95.56 184 ALA A C 1
ATOM 1422 O O . ALA A 1 184 ? -3.391 -23.109 -7.086 1 95.56 184 ALA A O 1
ATOM 1423 N N . ARG A 1 185 ? -4.262 -24.625 -5.73 1 93.75 185 ARG A N 1
ATOM 1424 C CA . ARG A 1 185 ? -4.57 -25.547 -6.82 1 93.75 185 ARG A CA 1
ATOM 1425 C C . ARG A 1 185 ? -5.637 -24.969 -7.742 1 93.75 185 ARG A C 1
ATOM 1427 O O . ARG A 1 185 ? -5.508 -25.031 -8.969 1 93.75 185 ARG A O 1
ATOM 1434 N N . ASP A 1 186 ? -6.656 -24.422 -7.152 1 95.31 186 ASP A N 1
ATOM 1435 C CA . ASP A 1 186 ? -7.742 -23.828 -7.93 1 95.31 186 ASP A CA 1
ATOM 1436 C C . ASP A 1 186 ? -7.242 -22.672 -8.773 1 95.31 186 ASP A C 1
ATOM 1438 O O . ASP A 1 186 ? -7.602 -22.547 -9.953 1 95.31 186 ASP A O 1
ATOM 1442 N N . TYR A 1 187 ? -6.422 -21.812 -8.188 1 96.44 187 TYR A N 1
ATOM 1443 C CA . TYR A 1 187 ? -5.855 -20.672 -8.914 1 96.44 187 TYR A CA 1
ATOM 1444 C C . TYR A 1 187 ? -5.059 -21.156 -10.125 1 96.44 187 TYR A C 1
ATOM 1446 O O . TYR A 1 187 ? -5.23 -20.641 -11.227 1 96.44 187 TYR A O 1
ATOM 1454 N N . SER A 1 188 ? -4.262 -22.172 -9.953 1 94.56 188 SER A N 1
ATOM 1455 C CA . SER A 1 188 ? -3.352 -22.672 -10.977 1 94.56 188 SER A CA 1
ATOM 1456 C C . SER A 1 188 ? -4.109 -23.422 -12.078 1 94.56 188 SER A C 1
ATOM 1458 O O . SER A 1 188 ? -3.613 -23.547 -13.195 1 94.56 188 SER A O 1
ATOM 1460 N N . SER A 1 189 ? -5.297 -23.859 -11.75 1 92.94 189 SER A N 1
ATOM 1461 C CA . SER A 1 189 ? -6.062 -24.641 -12.719 1 92.94 189 SER A CA 1
ATOM 1462 C C . SER A 1 189 ? -7.195 -23.828 -13.32 1 92.94 189 SER A C 1
ATOM 1464 O O . SER A 1 189 ? -7.973 -24.328 -14.133 1 92.94 189 SER A O 1
ATOM 1466 N N . SER A 1 190 ? -7.309 -22.609 -12.859 1 93.69 190 SER A N 1
ATOM 1467 C CA . SER A 1 190 ? -8.367 -21.734 -13.375 1 93.69 190 SER A CA 1
ATOM 1468 C C . SER A 1 190 ? -8.242 -21.562 -14.883 1 93.69 190 SER A C 1
ATOM 1470 O O . SER A 1 190 ? -7.18 -21.172 -15.383 1 93.69 190 SER A O 1
ATOM 1472 N N . GLU A 1 191 ? -9.273 -21.734 -15.602 1 93 191 GLU A N 1
ATOM 1473 C CA . GLU A 1 191 ? -9.266 -21.609 -17.047 1 93 191 GLU A CA 1
ATOM 1474 C C . GLU A 1 191 ? -8.891 -20.203 -17.484 1 93 191 GLU A C 1
ATOM 1476 O O . GLU A 1 191 ? -8.188 -20.016 -18.484 1 93 191 GLU A O 1
ATOM 1481 N N . ALA A 1 192 ? -9.344 -19.266 -16.703 1 92.38 192 ALA A N 1
ATOM 1482 C CA . ALA A 1 192 ? -9.109 -17.859 -17.031 1 92.38 192 ALA A CA 1
ATOM 1483 C C . ALA A 1 192 ? -7.652 -17.469 -16.812 1 92.38 192 ALA A C 1
ATOM 1485 O O . ALA A 1 192 ? -7.098 -16.656 -17.547 1 92.38 192 ALA A O 1
ATOM 1486 N N . LEU A 1 193 ? -7.02 -18.094 -15.836 1 96.12 193 LEU A N 1
ATOM 1487 C CA . LEU A 1 193 ? -5.715 -17.609 -15.406 1 96.12 193 LEU A CA 1
ATOM 1488 C C . LEU A 1 193 ? -4.605 -18.531 -15.891 1 96.12 193 LEU A C 1
ATOM 1490 O O . LEU A 1 193 ? -3.457 -18.109 -16.047 1 96.12 193 LEU A O 1
ATOM 1494 N N . ARG A 1 194 ? -4.863 -19.703 -16.219 1 94.5 194 ARG A N 1
ATOM 1495 C CA . ARG A 1 194 ? -3.891 -20.734 -16.562 1 94.5 194 ARG A CA 1
ATOM 1496 C C . ARG A 1 194 ? -3.039 -20.312 -17.75 1 94.5 194 ARG A C 1
ATOM 1498 O O . ARG A 1 194 ? -1.824 -20.516 -17.766 1 94.5 194 ARG A O 1
ATOM 1505 N N . PRO A 1 195 ? -3.625 -19.641 -18.719 1 94.75 195 PRO A N 1
ATOM 1506 C CA . PRO A 1 195 ? -2.854 -19.312 -19.922 1 94.75 195 PRO A CA 1
ATOM 1507 C C . PRO A 1 195 ? -1.724 -18.328 -19.641 1 94.75 195 PRO A C 1
ATOM 1509 O O . PRO A 1 195 ? -0.772 -18.25 -20.422 1 94.75 195 PRO A O 1
ATOM 1512 N N . CYS A 1 196 ? -1.82 -17.562 -18.594 1 95.31 196 CYS A N 1
ATOM 1513 C CA . CYS A 1 196 ? -0.771 -16.578 -18.344 1 95.31 196 CYS A CA 1
ATOM 1514 C C . CYS A 1 196 ? 0.151 -17.031 -17.219 1 95.31 196 CYS A C 1
ATOM 1516 O O . CYS A 1 196 ? 1.032 -16.281 -16.797 1 95.31 196 CYS A O 1
ATOM 1518 N N . LEU A 1 197 ? -0.037 -18.203 -16.75 1 96.44 197 LEU A N 1
ATOM 1519 C CA . LEU A 1 197 ? 0.885 -18.734 -15.75 1 96.44 197 LEU A CA 1
ATOM 1520 C C . LEU A 1 197 ? 2.215 -19.125 -16.391 1 96.44 197 LEU A C 1
ATOM 1522 O O . LEU A 1 197 ? 2.242 -19.672 -17.5 1 96.44 197 LEU A O 1
ATOM 1526 N N . PRO A 1 198 ? 3.266 -18.734 -15.695 1 94.56 198 PRO A N 1
ATOM 1527 C CA . PRO A 1 198 ? 4.547 -19.203 -16.234 1 94.56 198 PRO A CA 1
ATOM 1528 C C . PRO A 1 198 ? 4.695 -20.719 -16.156 1 94.56 198 PRO A C 1
ATOM 1530 O O . PRO A 1 198 ? 4.086 -21.359 -15.289 1 94.56 198 PRO A O 1
ATOM 1533 N N . ASP A 1 199 ? 5.488 -21.172 -17.047 1 95.38 199 ASP A N 1
ATOM 1534 C CA . ASP A 1 199 ? 5.805 -22.594 -17.016 1 95.38 199 ASP A CA 1
ATOM 1535 C C . ASP A 1 199 ? 6.52 -22.969 -15.727 1 95.38 199 ASP A C 1
ATOM 1537 O O . ASP A 1 199 ? 7.508 -22.344 -15.352 1 95.38 199 ASP A O 1
ATOM 1541 N N . ARG A 1 200 ? 6.012 -23.969 -15.117 1 95.69 200 ARG A N 1
ATOM 1542 C CA . ARG A 1 200 ? 6.539 -24.344 -13.805 1 95.69 200 ARG A CA 1
ATOM 1543 C C . ARG A 1 200 ? 8.016 -24.719 -13.898 1 95.69 200 ARG A C 1
ATOM 1545 O O . ARG A 1 200 ? 8.82 -24.312 -13.055 1 95.69 200 ARG A O 1
ATOM 1552 N N . ASP A 1 201 ? 8.383 -25.531 -14.836 1 97.12 201 ASP A N 1
ATOM 1553 C CA . ASP A 1 201 ? 9.766 -25.984 -14.984 1 97.12 201 ASP A CA 1
ATOM 1554 C C . ASP A 1 201 ? 10.695 -24.797 -15.242 1 97.12 201 ASP A C 1
ATOM 1556 O O . ASP A 1 201 ? 11.828 -24.766 -14.758 1 97.12 201 ASP A O 1
ATOM 1560 N N . ARG A 1 202 ? 10.18 -23.875 -16.016 1 97.06 202 ARG A N 1
ATOM 1561 C CA . ARG A 1 202 ? 10.961 -22.672 -16.281 1 97.06 202 ARG A CA 1
ATOM 1562 C C . ARG A 1 202 ? 11.172 -21.875 -14.992 1 97.06 202 ARG A C 1
ATOM 1564 O O . ARG A 1 202 ? 12.258 -21.312 -14.781 1 97.06 202 ARG A O 1
ATOM 1571 N N . LEU A 1 203 ? 10.227 -21.844 -14.18 1 97.5 203 LEU A N 1
ATOM 1572 C CA . LEU A 1 203 ? 10.336 -21.156 -12.898 1 97.5 203 LEU A CA 1
ATOM 1573 C C . LEU A 1 203 ? 11.336 -21.844 -11.984 1 97.5 203 LEU A C 1
ATOM 1575 O O . LEU A 1 203 ? 12.164 -21.188 -11.352 1 97.5 203 LEU A O 1
ATOM 1579 N N . VAL A 1 204 ? 11.234 -23.156 -11.953 1 97.94 204 VAL A N 1
ATOM 1580 C CA . VAL A 1 204 ? 12.164 -23.938 -11.141 1 97.94 204 VAL A CA 1
ATOM 1581 C C . VAL A 1 204 ? 13.594 -23.672 -11.602 1 97.94 204 VAL A C 1
ATOM 1583 O O . VAL A 1 204 ? 14.484 -23.422 -10.773 1 97.94 204 VAL A O 1
ATOM 1586 N N . ALA A 1 205 ? 13.766 -23.688 -12.875 1 98.06 205 ALA A N 1
ATOM 1587 C CA . ALA A 1 205 ? 15.086 -23.438 -13.43 1 98.06 205 ALA A CA 1
ATOM 1588 C C . ALA A 1 205 ? 15.578 -22.031 -13.062 1 98.06 205 ALA A C 1
ATOM 1590 O O . ALA A 1 205 ? 16.734 -21.859 -12.664 1 98.06 205 ALA A O 1
ATOM 1591 N N . TYR A 1 206 ? 14.742 -21.094 -13.156 1 97.44 206 TYR A N 1
ATOM 1592 C CA . TYR A 1 206 ? 15.094 -19.703 -12.875 1 97.44 206 TYR A CA 1
ATOM 1593 C C . TYR A 1 206 ? 15.531 -19.547 -11.422 1 97.44 206 TYR A C 1
ATOM 1595 O O . TYR A 1 206 ? 16.594 -18.969 -11.148 1 97.44 206 TYR A O 1
ATOM 1603 N N . PHE A 1 207 ? 14.758 -20.031 -10.484 1 97.62 207 PHE A N 1
ATOM 1604 C CA . PHE A 1 207 ? 15.039 -19.828 -9.07 1 97.62 207 PHE A CA 1
ATOM 1605 C C . PHE A 1 207 ? 16.219 -20.688 -8.625 1 97.62 207 PHE A C 1
ATOM 1607 O O . PHE A 1 207 ? 16.969 -20.297 -7.723 1 97.62 207 PHE A O 1
ATOM 1614 N N . THR A 1 208 ? 16.375 -21.844 -9.32 1 97.94 208 THR A N 1
ATOM 1615 C CA . THR A 1 208 ? 17.562 -22.656 -9.039 1 97.94 208 THR A CA 1
ATOM 1616 C C . THR A 1 208 ? 18.828 -21.938 -9.469 1 97.94 208 THR A C 1
ATOM 1618 O O . THR A 1 208 ? 19.797 -21.891 -8.711 1 97.94 208 THR A O 1
ATOM 1621 N N . GLU A 1 209 ? 18.766 -21.344 -10.602 1 97.25 209 GLU A N 1
ATOM 1622 C CA . GLU A 1 209 ? 19.938 -20.641 -11.156 1 97.25 209 GLU A CA 1
ATOM 1623 C C . GLU A 1 209 ? 20.25 -19.375 -10.367 1 97.25 209 GLU A C 1
ATOM 1625 O O . GLU A 1 209 ? 21.406 -18.953 -10.305 1 97.25 209 GLU A O 1
ATOM 1630 N N . ASN A 1 210 ? 19.266 -18.844 -9.719 1 96.25 210 ASN A N 1
ATOM 1631 C CA . ASN A 1 210 ? 19.438 -17.562 -9.039 1 96.25 210 ASN A CA 1
ATOM 1632 C C . ASN A 1 210 ? 19.391 -17.719 -7.523 1 96.25 210 ASN A C 1
ATOM 1634 O O . ASN A 1 210 ? 19.188 -16.734 -6.805 1 96.25 210 ASN A O 1
ATOM 1638 N N . LYS A 1 211 ? 19.562 -18.891 -7.125 1 95.44 211 LYS A N 1
ATOM 1639 C CA . LYS A 1 211 ? 19.406 -19.234 -5.715 1 95.44 211 LYS A CA 1
ATOM 1640 C C . LYS A 1 211 ? 20.312 -18.375 -4.84 1 95.44 211 LYS A C 1
ATOM 1642 O O . LYS A 1 211 ? 19.875 -17.812 -3.836 1 95.44 211 LYS A O 1
ATOM 1647 N N . GLU A 1 212 ? 21.562 -18.219 -5.203 1 94.81 212 GLU A N 1
ATOM 1648 C CA . GLU A 1 212 ? 22.516 -17.484 -4.391 1 94.81 212 GLU A CA 1
ATOM 1649 C C . GLU A 1 212 ? 22.203 -15.992 -4.363 1 94.81 212 GLU A C 1
ATOM 1651 O O . GLU A 1 212 ? 22.422 -15.328 -3.35 1 94.81 212 GLU A O 1
ATOM 1656 N N . LYS A 1 213 ? 21.719 -15.555 -5.422 1 94.12 213 LYS A N 1
ATOM 1657 C CA . LYS A 1 213 ? 21.312 -14.156 -5.492 1 94.12 213 LYS A CA 1
ATOM 1658 C C . LYS A 1 213 ? 20.188 -13.859 -4.508 1 94.12 213 LYS A C 1
ATOM 1660 O O . LYS A 1 213 ? 20.234 -12.859 -3.785 1 94.12 213 LYS A O 1
ATOM 1665 N N . TYR A 1 214 ? 19.25 -14.703 -4.41 1 94.88 214 TYR A N 1
ATOM 1666 C CA . TYR A 1 214 ? 18.094 -14.492 -3.531 1 94.88 214 TYR A CA 1
ATOM 1667 C C . TYR A 1 214 ? 18.484 -14.68 -2.07 1 94.88 214 TYR A C 1
ATOM 1669 O O . TYR A 1 214 ? 17.984 -13.969 -1.194 1 94.88 214 TYR A O 1
ATOM 1677 N N . LYS A 1 215 ? 19.406 -15.539 -1.862 1 94.12 215 LYS A N 1
ATOM 1678 C CA . LYS A 1 215 ? 19.906 -15.711 -0.504 1 94.12 215 LYS A CA 1
ATOM 1679 C C . LYS A 1 215 ? 20.625 -14.453 -0.028 1 94.12 215 LYS A C 1
ATOM 1681 O O . LYS A 1 215 ? 20.453 -14.023 1.113 1 94.12 215 LYS A O 1
ATOM 1686 N N . THR A 1 216 ? 21.375 -13.945 -0.929 1 93.19 216 THR A N 1
ATOM 1687 C CA . THR A 1 216 ? 22.109 -12.719 -0.612 1 93.19 216 THR A CA 1
ATOM 1688 C C . THR A 1 216 ? 21.141 -11.57 -0.352 1 93.19 216 THR A C 1
ATOM 1690 O O . THR A 1 216 ? 21.312 -10.797 0.595 1 93.19 216 THR A O 1
ATOM 1693 N N . PHE A 1 217 ? 20.156 -11.586 -1.132 1 90.25 217 PHE A N 1
ATOM 1694 C CA . PHE A 1 217 ? 19.156 -10.547 -0.979 1 90.25 217 PHE A CA 1
ATOM 1695 C C . PHE A 1 217 ? 18.406 -10.703 0.343 1 90.25 217 PHE A C 1
ATOM 1697 O O . PHE A 1 217 ? 18.125 -9.711 1.021 1 90.25 217 PHE A O 1
ATOM 1704 N N . ALA A 1 218 ? 18.109 -11.852 0.667 1 92.38 218 ALA A N 1
ATOM 1705 C CA . ALA A 1 218 ? 17.422 -12.125 1.925 1 92.38 218 ALA A CA 1
ATOM 1706 C C . ALA A 1 218 ? 18.266 -11.703 3.121 1 92.38 218 ALA A C 1
ATOM 1708 O O . ALA A 1 218 ? 17.766 -11.102 4.07 1 92.38 218 ALA A O 1
ATOM 1709 N N . LYS A 1 219 ? 19.594 -12.008 3.096 1 89.44 219 LYS A N 1
ATOM 1710 C CA . LYS A 1 219 ? 20.5 -11.625 4.164 1 89.44 219 LYS A CA 1
ATOM 1711 C C . LYS A 1 219 ? 20.562 -10.109 4.328 1 89.44 219 LYS A C 1
ATOM 1713 O O . LYS A 1 219 ? 20.562 -9.594 5.453 1 89.44 219 LYS A O 1
ATOM 1718 N N . ALA A 1 220 ? 20.484 -9.453 3.176 1 85.5 220 ALA A N 1
ATOM 1719 C CA . ALA A 1 220 ? 20.531 -7.992 3.195 1 85.5 220 ALA A CA 1
ATOM 1720 C C . ALA A 1 220 ? 19.234 -7.414 3.771 1 85.5 220 ALA A C 1
ATOM 1722 O O . ALA A 1 220 ? 19.266 -6.398 4.477 1 85.5 220 ALA A O 1
ATOM 1723 N N . THR A 1 221 ? 18.172 -8.047 3.502 1 84.44 221 THR A N 1
ATOM 1724 C CA . THR A 1 221 ? 16.859 -7.582 3.959 1 84.44 221 THR A CA 1
ATOM 1725 C C . THR A 1 221 ? 16.719 -7.781 5.465 1 84.44 221 THR A C 1
ATOM 1727 O O . THR A 1 221 ? 16.125 -6.945 6.148 1 84.44 221 THR A O 1
ATOM 1730 N N . LEU A 1 222 ? 17.297 -8.789 5.949 1 82.56 222 LEU A N 1
ATOM 1731 C CA . LEU A 1 222 ? 17.172 -9.125 7.363 1 82.56 222 LEU A CA 1
ATOM 1732 C C . LEU A 1 222 ? 18.125 -8.289 8.211 1 82.56 222 LEU A C 1
ATOM 1734 O O . LEU A 1 222 ? 17.891 -8.102 9.406 1 82.56 222 LEU A O 1
ATOM 1738 N N . HIS A 1 223 ? 19.234 -7.812 7.656 1 68.75 223 HIS A N 1
ATOM 1739 C CA . HIS A 1 223 ? 20.203 -7.027 8.406 1 68.75 223 HIS A CA 1
ATOM 1740 C C . HIS A 1 223 ? 19.891 -5.539 8.344 1 68.75 223 HIS A C 1
ATOM 1742 O O . HIS A 1 223 ? 20.531 -4.73 9.016 1 68.75 223 HIS A O 1
ATOM 1748 N N . GLN A 1 224 ? 18.891 -5.125 7.68 1 56.34 224 GLN A N 1
ATOM 1749 C CA . GLN A 1 224 ? 18.484 -3.725 7.664 1 56.34 224 GLN A CA 1
ATOM 1750 C C . GLN A 1 224 ? 17.438 -3.443 8.742 1 56.34 224 GLN A C 1
ATOM 1752 O O . GLN A 1 224 ? 16.609 -4.301 9.047 1 56.34 224 GLN A O 1
ATOM 1757 N N . MET B 1 1 ? -32.188 6.551 8.438 1 54 1 MET B N 1
ATOM 1758 C CA . MET B 1 1 ? -31.141 7.43 8.977 1 54 1 MET B CA 1
ATOM 1759 C C . MET B 1 1 ? -29.75 6.918 8.625 1 54 1 MET B C 1
ATOM 1761 O O . MET B 1 1 ? -29.547 5.711 8.5 1 54 1 MET B O 1
ATOM 1765 N N . SER B 1 2 ? -28.766 7.758 8.086 1 74.5 2 SER B N 1
ATOM 1766 C CA . SER B 1 2 ? -27.438 7.285 7.727 1 74.5 2 SER B CA 1
ATOM 1767 C C . SER B 1 2 ? -26.703 6.715 8.938 1 74.5 2 SER B C 1
ATOM 1769 O O . SER B 1 2 ? -26.828 7.242 10.047 1 74.5 2 SER B O 1
ATOM 1771 N N . PRO B 1 3 ? -26.125 5.523 8.82 1 84.19 3 PRO B N 1
ATOM 1772 C CA . PRO B 1 3 ? -25.422 4.934 9.961 1 84.19 3 PRO B CA 1
ATOM 1773 C C . PRO B 1 3 ? -24.406 5.891 10.578 1 84.19 3 PRO B C 1
ATOM 1775 O O . PRO B 1 3 ? -23.812 6.715 9.875 1 84.19 3 PRO B O 1
ATOM 1778 N N . PRO B 1 4 ? -24.359 5.906 11.883 1 91.06 4 PRO B N 1
ATOM 1779 C CA . PRO B 1 4 ? -23.359 6.75 12.547 1 91.06 4 PRO B CA 1
ATOM 1780 C C . PRO B 1 4 ? -21.938 6.484 12.062 1 91.06 4 PRO B C 1
ATOM 1782 O O . PRO B 1 4 ? -21.594 5.348 11.727 1 91.06 4 PRO B O 1
ATOM 1785 N N . VAL B 1 5 ? -21.188 7.527 11.906 1 98.12 5 VAL B N 1
ATOM 1786 C CA . VAL B 1 5 ? -19.781 7.43 11.492 1 98.12 5 VAL B CA 1
ATOM 1787 C C . VAL B 1 5 ? -18.875 7.812 12.656 1 98.12 5 VAL B C 1
ATOM 1789 O O . VAL B 1 5 ? -19.031 8.883 13.25 1 98.12 5 VAL B O 1
ATOM 1792 N N . LYS B 1 6 ? -18 6.82 13.039 1 98.5 6 LYS B N 1
ATOM 1793 C CA . LYS B 1 6 ? -17.016 7.055 14.094 1 98.5 6 LYS B CA 1
ATOM 1794 C C . LYS B 1 6 ? -15.594 6.781 13.602 1 98.5 6 LYS B C 1
ATOM 1796 O O . LYS B 1 6 ? -15.391 5.93 12.727 1 98.5 6 LYS B O 1
ATOM 1801 N N . ILE B 1 7 ? -14.742 7.551 14.117 1 98.81 7 ILE B N 1
ATOM 1802 C CA . ILE B 1 7 ? -13.32 7.301 13.914 1 98.81 7 ILE B CA 1
ATOM 1803 C C . ILE B 1 7 ? -12.664 6.906 15.234 1 98.81 7 ILE B C 1
ATOM 1805 O O . ILE B 1 7 ? -12.695 7.672 16.203 1 98.81 7 ILE B O 1
ATOM 1809 N N . LEU B 1 8 ? -12.203 5.684 15.336 1 98.88 8 LEU B N 1
ATOM 1810 C CA . LEU B 1 8 ? -11.25 5.395 16.406 1 98.88 8 LEU B CA 1
ATOM 1811 C C . LEU B 1 8 ? -9.867 5.93 16.047 1 98.88 8 LEU B C 1
ATOM 1813 O O . LEU B 1 8 ? -9.219 5.43 15.125 1 98.88 8 LEU B O 1
ATOM 1817 N N . GLY B 1 9 ? -9.477 6.98 16.734 1 98.56 9 GLY B N 1
ATOM 1818 C CA . GLY B 1 9 ? -8.25 7.652 16.344 1 98.56 9 GLY B CA 1
ATOM 1819 C C . GLY B 1 9 ? -7.578 8.375 17.5 1 98.56 9 GLY B C 1
ATOM 1820 O O . GLY B 1 9 ? -7.895 8.125 18.672 1 98.56 9 GLY B O 1
ATOM 1821 N N . HIS B 1 10 ? -6.535 9.07 17.219 1 98.19 10 HIS B N 1
ATOM 1822 C CA . HIS B 1 10 ? -5.777 9.906 18.141 1 98.19 10 HIS B CA 1
ATOM 1823 C C . HIS B 1 10 ? -5.492 11.273 17.531 1 98.19 10 HIS B C 1
ATOM 1825 O O . HIS B 1 10 ? -5.102 11.375 16.375 1 98.19 10 HIS B O 1
ATOM 1831 N N . TYR B 1 11 ? -5.594 12.32 18.281 1 96.62 11 TYR B N 1
ATOM 1832 C CA . TYR B 1 11 ? -5.496 13.68 17.766 1 96.62 11 TYR B CA 1
ATOM 1833 C C . TYR B 1 11 ? -4.102 13.945 17.203 1 96.62 11 TYR B C 1
ATOM 1835 O O . TYR B 1 11 ? -3.941 14.734 16.266 1 96.62 11 TYR B O 1
ATOM 1843 N N . ALA B 1 12 ? -3.133 13.297 17.75 1 96.94 12 ALA B N 1
ATOM 1844 C CA . ALA B 1 12 ? -1.752 13.594 17.375 1 96.94 12 ALA B CA 1
ATOM 1845 C C . ALA B 1 12 ? -1.323 12.773 16.156 1 96.94 12 ALA B C 1
ATOM 1847 O O . ALA B 1 12 ? -0.231 12.969 15.625 1 96.94 12 ALA B O 1
ATOM 1848 N N . SER B 1 13 ? -2.164 11.844 15.742 1 96.75 13 SER B N 1
ATOM 1849 C CA . SER B 1 13 ? -1.824 10.945 14.648 1 96.75 13 SER B CA 1
ATOM 1850 C C . SER B 1 13 ? -2.199 11.547 13.297 1 96.75 13 SER B C 1
ATOM 1852 O O . SER B 1 13 ? -3.379 11.773 13.023 1 96.75 13 SER B O 1
ATOM 1854 N N . PRO B 1 14 ? -1.207 11.773 12.469 1 96.94 14 PRO B N 1
ATOM 1855 C CA . PRO B 1 14 ? -1.545 12.234 11.125 1 96.94 14 PRO B CA 1
ATOM 1856 C C . PRO B 1 14 ? -2.4 11.227 10.352 1 96.94 14 PRO B C 1
ATOM 1858 O O . PRO B 1 14 ? -3.141 11.609 9.445 1 96.94 14 PRO B O 1
ATOM 1861 N N . TYR B 1 15 ? -2.299 9.938 10.672 1 97.81 15 TYR B N 1
ATOM 1862 C CA . TYR B 1 15 ? -3.098 8.914 10.016 1 97.81 15 TYR B CA 1
ATOM 1863 C C . TYR B 1 15 ? -4.57 9.039 10.391 1 97.81 15 TYR B C 1
ATOM 1865 O O . TYR B 1 15 ? -5.449 8.836 9.555 1 97.81 15 TYR B O 1
ATOM 1873 N N . SER B 1 16 ? -4.801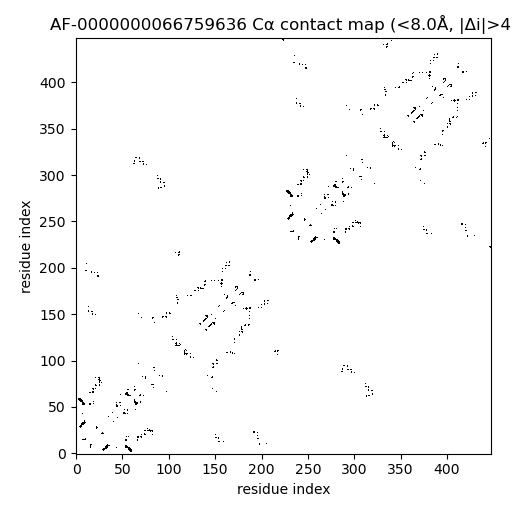 9.359 11.633 1 98.44 16 SER B N 1
ATOM 1874 C CA . SER B 1 16 ? -6.168 9.648 12.055 1 98.44 16 SER B CA 1
ATOM 1875 C C . SER B 1 16 ? -6.703 10.906 11.367 1 98.44 16 SER B C 1
ATOM 1877 O O . SER B 1 16 ? -7.867 10.953 10.969 1 98.44 16 SER B O 1
ATOM 1879 N N . HIS B 1 17 ? -5.84 11.859 11.234 1 98.38 17 HIS B N 1
ATOM 1880 C CA . HIS B 1 17 ? -6.234 13.109 10.594 1 98.38 17 HIS B CA 1
ATOM 1881 C C . HIS B 1 17 ? -6.652 12.875 9.141 1 98.38 17 HIS B C 1
ATOM 1883 O O . HIS B 1 17 ? -7.566 13.531 8.641 1 98.38 17 HIS B O 1
ATOM 1889 N N . ARG B 1 18 ? -5.988 11.969 8.445 1 98.62 18 ARG B N 1
ATOM 1890 C CA . ARG B 1 18 ? -6.355 11.648 7.07 1 98.62 18 ARG B CA 1
ATOM 1891 C C . ARG B 1 18 ? -7.84 11.32 6.961 1 98.62 18 ARG B C 1
ATOM 1893 O O . ARG B 1 18 ? -8.516 11.789 6.043 1 98.62 18 ARG B O 1
ATOM 1900 N N . VAL B 1 19 ? -8.32 10.578 7.91 1 98.81 19 VAL B N 1
ATOM 1901 C CA . VAL B 1 19 ? -9.703 10.117 7.891 1 98.81 19 VAL B CA 1
ATOM 1902 C C . VAL B 1 19 ? -10.641 11.289 8.164 1 98.81 19 VAL B C 1
ATOM 1904 O O . VAL B 1 19 ? -11.641 11.469 7.453 1 98.81 19 VAL B O 1
ATOM 1907 N N . GLU B 1 20 ? -10.281 12.109 9.148 1 98.56 20 GLU B N 1
ATOM 1908 C CA . GLU B 1 20 ? -11.078 13.305 9.43 1 98.56 20 GLU B CA 1
ATOM 1909 C C . GLU B 1 20 ? -11.156 14.219 8.203 1 98.56 20 GLU B C 1
ATOM 1911 O O . GLU B 1 20 ? -12.234 14.695 7.852 1 98.56 20 GLU B O 1
ATOM 1916 N N . ALA B 1 21 ? -10.031 14.438 7.641 1 98.44 21 ALA B N 1
ATOM 1917 C CA . ALA B 1 21 ? -9.953 15.312 6.473 1 98.44 21 ALA B CA 1
ATOM 1918 C C . ALA B 1 21 ? -10.852 14.812 5.348 1 98.44 21 ALA B C 1
ATOM 1920 O O . ALA B 1 21 ? -11.594 15.594 4.742 1 98.44 21 ALA B O 1
ATOM 1921 N N . ALA B 1 22 ? -10.828 13.516 5.055 1 98.62 22 ALA B N 1
ATOM 1922 C CA . ALA B 1 22 ? -11.648 12.93 4 1 98.62 22 ALA B CA 1
ATOM 1923 C C . ALA B 1 22 ? -13.133 13.125 4.289 1 98.62 22 ALA B C 1
ATOM 1925 O O . ALA B 1 22 ? -13.898 13.523 3.408 1 98.62 22 ALA B O 1
ATOM 1926 N N . LEU B 1 23 ? -13.523 12.836 5.516 1 98.38 23 LEU B N 1
ATOM 1927 C CA . LEU B 1 23 ? -14.93 12.961 5.895 1 98.38 23 LEU B CA 1
ATOM 1928 C C . LEU B 1 23 ? -15.391 14.414 5.805 1 98.38 23 LEU B C 1
ATOM 1930 O O . LEU B 1 23 ? -16.5 14.688 5.367 1 98.38 23 LEU B O 1
ATOM 1934 N N . ARG B 1 24 ? -14.531 15.297 6.191 1 97.31 24 ARG B N 1
ATOM 1935 C CA . ARG B 1 24 ? -14.867 16.719 6.129 1 97.31 24 ARG B CA 1
ATOM 1936 C C . ARG B 1 24 ? -15.039 17.172 4.684 1 97.31 24 ARG B C 1
ATOM 1938 O O . ARG B 1 24 ? -15.992 17.891 4.363 1 97.31 24 ARG B O 1
ATOM 1945 N N . LEU B 1 25 ? -14.133 16.812 3.863 1 97 25 LEU B N 1
ATOM 1946 C CA . LEU B 1 25 ? -14.227 17.188 2.461 1 97 25 LEU B CA 1
ATOM 1947 C C . LEU B 1 25 ? -15.516 16.672 1.836 1 97 25 LEU B C 1
ATOM 1949 O O . LEU B 1 25 ? -16.078 17.312 0.942 1 97 25 LEU B O 1
ATOM 1953 N N . LYS B 1 26 ? -15.977 15.508 2.346 1 97.06 26 LYS B N 1
ATOM 1954 C CA . LYS B 1 26 ? -17.188 14.883 1.824 1 97.06 26 LYS B CA 1
ATOM 1955 C C . LYS B 1 26 ? -18.422 15.438 2.516 1 97.06 26 LYS B C 1
ATOM 1957 O O . LYS B 1 26 ? -19.547 15.164 2.09 1 97.06 26 LYS B O 1
ATOM 1962 N N . GLY B 1 27 ? -18.219 16.188 3.576 1 95.75 27 GLY B N 1
ATOM 1963 C CA . GLY B 1 27 ? -19.344 16.75 4.324 1 95.75 27 GLY B CA 1
ATOM 1964 C C . GLY B 1 27 ? -20.047 15.734 5.199 1 95.75 27 GLY B C 1
ATOM 1965 O O . GLY B 1 27 ? -21.25 15.828 5.426 1 95.75 27 GLY B O 1
ATOM 1966 N N . VAL B 1 28 ? -19.359 14.734 5.629 1 97.12 28 VAL B N 1
ATOM 1967 C CA . VAL B 1 28 ? -19.938 13.656 6.43 1 97.12 28 VAL B CA 1
ATOM 1968 C C . VAL B 1 28 ? -19.688 13.922 7.914 1 97.12 28 VAL B C 1
ATOM 1970 O O . VAL B 1 28 ? -18.547 14 8.352 1 97.12 28 VAL B O 1
ATOM 1973 N N . PRO B 1 29 ? -20.734 14.102 8.672 1 96.81 29 PRO B N 1
ATOM 1974 C CA . PRO B 1 29 ? -20.531 14.234 10.117 1 96.81 29 PRO B CA 1
ATOM 1975 C C . PRO B 1 29 ? -19.922 12.977 10.742 1 96.81 29 PRO B C 1
ATOM 1977 O O . PRO B 1 29 ? -20.234 11.859 10.305 1 96.81 29 PRO B O 1
ATOM 1980 N N . TYR B 1 30 ? -19.094 13.195 11.734 1 97.81 30 TYR B N 1
ATOM 1981 C CA . TYR B 1 30 ? -18.438 12.07 12.398 1 97.81 30 TYR B CA 1
ATOM 1982 C C . TYR B 1 30 ? -18.125 12.398 13.852 1 97.81 30 TYR B C 1
ATOM 1984 O O . TYR B 1 30 ? -18.156 13.562 14.25 1 97.81 30 TYR B O 1
ATOM 1992 N N . GLU B 1 31 ? -17.906 11.312 14.539 1 97.56 31 GLU B N 1
ATOM 1993 C CA . GLU B 1 31 ? -17.391 11.406 15.898 1 97.56 31 GLU B CA 1
ATOM 1994 C C . GLU B 1 31 ? -15.969 10.836 15.992 1 97.56 31 GLU B C 1
ATOM 1996 O O . GLU B 1 31 ? -15.719 9.711 15.562 1 97.56 31 GLU B O 1
ATOM 2001 N N . LEU B 1 32 ? -15.047 11.625 16.516 1 97.38 32 LEU B N 1
ATOM 2002 C CA . LEU B 1 32 ? -13.703 11.125 16.797 1 97.38 32 LEU B CA 1
ATOM 2003 C C . LEU B 1 32 ? -13.625 10.531 18.188 1 97.38 32 LEU B C 1
ATOM 2005 O O . LEU B 1 32 ? -13.789 11.25 19.188 1 97.38 32 LEU B O 1
ATOM 2009 N N . VAL B 1 33 ? -13.43 9.281 18.266 1 97.94 33 VAL B N 1
ATOM 2010 C CA . VAL B 1 33 ? -13.227 8.586 19.531 1 97.94 33 VAL B CA 1
ATOM 2011 C C . VAL B 1 33 ? -11.734 8.469 19.828 1 97.94 33 VAL B C 1
ATOM 2013 O O . VAL B 1 33 ? -11.023 7.691 19.172 1 97.94 33 VAL B O 1
ATOM 2016 N N . GLN B 1 34 ? -11.312 9.219 20.828 1 97.75 34 GLN B N 1
ATOM 2017 C CA . GLN B 1 34 ? -9.891 9.281 21.156 1 97.75 34 GLN B CA 1
ATOM 2018 C C . GLN B 1 34 ? -9.414 7.977 21.781 1 97.75 34 GLN B C 1
ATOM 2020 O O . GLN B 1 34 ? -9.961 7.523 22.781 1 97.75 34 GLN B O 1
ATOM 2025 N N . GLU B 1 35 ? -8.391 7.426 21.188 1 97.88 35 GLU B N 1
ATOM 2026 C CA . GLU B 1 35 ? -7.766 6.207 21.703 1 97.88 35 GLU B CA 1
ATOM 2027 C C . GLU B 1 35 ? -6.52 6.531 22.516 1 97.88 35 GLU B C 1
ATOM 2029 O O . GLU B 1 35 ? -5.793 7.477 22.203 1 97.88 35 GLU B O 1
ATOM 2034 N N . ASP B 1 36 ? -6.305 5.773 23.594 1 95.94 36 ASP B N 1
ATOM 2035 C CA . ASP B 1 36 ? -5.012 5.727 24.281 1 95.94 36 ASP B CA 1
ATOM 2036 C C . ASP B 1 36 ? -4.047 4.785 23.562 1 95.94 36 ASP B C 1
ATOM 2038 O O . ASP B 1 36 ? -4.25 3.57 23.547 1 95.94 36 ASP B O 1
ATOM 2042 N N . LEU B 1 37 ? -3.008 5.324 23.031 1 93.06 37 LEU B N 1
ATOM 2043 C CA . LEU B 1 37 ? -2.109 4.539 22.188 1 93.06 37 LEU B CA 1
ATOM 2044 C C . LEU B 1 37 ? -1.307 3.551 23.031 1 93.06 37 LEU B C 1
ATOM 2046 O O . LEU B 1 37 ? -0.807 2.551 22.5 1 93.06 37 LEU B O 1
ATOM 2050 N N . GLY B 1 38 ? -1.091 3.859 24.266 1 92.25 38 GLY B N 1
ATOM 2051 C CA . GLY B 1 38 ? -0.39 2.963 25.172 1 92.25 38 GLY B CA 1
ATOM 2052 C C . GLY B 1 38 ? -1.289 1.9 25.766 1 92.25 38 GLY B C 1
ATOM 2053 O O . GLY B 1 38 ? -0.811 0.857 26.219 1 92.25 38 GLY B O 1
ATOM 2054 N N . ASN B 1 39 ? -2.498 2.189 25.906 1 95.06 39 ASN B N 1
ATOM 2055 C CA . ASN B 1 39 ? -3.527 1.293 26.422 1 95.06 39 ASN B CA 1
ATOM 2056 C C . ASN B 1 39 ? -4.754 1.266 25.5 1 95.06 39 ASN B C 1
ATOM 2058 O O . ASN B 1 39 ? -5.789 1.845 25.844 1 95.06 39 ASN B O 1
ATOM 2062 N N . LYS B 1 40 ? -4.734 0.434 24.516 1 97 40 LYS B N 1
ATOM 2063 C CA . LYS B 1 40 ? -5.727 0.426 23.438 1 97 40 LYS B CA 1
ATOM 2064 C C . LYS B 1 40 ? -7.059 -0.131 23.938 1 97 40 LYS B C 1
ATOM 2066 O O . LYS B 1 40 ? -7.09 -1.08 24.719 1 97 40 LYS B O 1
ATOM 2071 N N . SER B 1 41 ? -8.133 0.408 23.484 1 98.12 41 SER B N 1
ATOM 2072 C CA . SER B 1 41 ? -9.469 0.001 23.906 1 98.12 41 SER B CA 1
ATOM 2073 C C . SER B 1 41 ? -9.828 -1.375 23.359 1 98.12 41 SER B C 1
ATOM 2075 O O . SER B 1 41 ? -9.289 -1.799 22.344 1 98.12 41 SER B O 1
ATOM 2077 N N . GLU B 1 42 ? -10.773 -2.037 24.016 1 98.06 42 GLU B N 1
ATOM 2078 C CA . GLU B 1 42 ? -11.305 -3.307 23.531 1 98.06 42 GLU B CA 1
ATOM 2079 C C . GLU B 1 42 ? -11.977 -3.139 22.172 1 98.06 42 GLU B C 1
ATOM 2081 O O . GLU B 1 42 ? -11.922 -4.039 21.328 1 98.06 42 GLU B O 1
ATOM 2086 N N . LEU B 1 43 ? -12.539 -2.014 22 1 97.94 43 LEU B N 1
ATOM 2087 C CA . LEU B 1 43 ? -13.227 -1.738 20.75 1 97.94 43 LEU B CA 1
ATOM 2088 C C . LEU B 1 43 ? -12.242 -1.675 19.578 1 97.94 43 LEU B C 1
ATOM 2090 O O . LEU B 1 43 ? -12.461 -2.289 18.531 1 97.94 43 LEU B O 1
ATOM 2094 N N . LEU B 1 44 ? -11.141 -0.951 19.734 1 98.31 44 LEU B N 1
ATOM 2095 C CA . LEU B 1 44 ? -10.117 -0.873 18.703 1 98.31 44 LEU B CA 1
ATOM 2096 C C . LEU B 1 44 ? -9.555 -2.256 18.391 1 98.31 44 LEU B C 1
ATOM 2098 O O . LEU B 1 44 ? -9.43 -2.627 17.219 1 98.31 44 LEU B O 1
ATOM 2102 N N . LEU B 1 45 ? -9.281 -3.023 19.469 1 98.06 45 LEU B N 1
ATOM 2103 C CA . LEU B 1 45 ? -8.695 -4.348 19.297 1 98.06 45 LEU B CA 1
ATOM 2104 C C . LEU B 1 45 ? -9.664 -5.281 18.578 1 98.06 45 LEU B C 1
ATOM 2106 O O . LEU B 1 45 ? -9.25 -6.117 17.766 1 98.06 45 LEU B O 1
ATOM 2110 N N . ALA B 1 46 ? -10.93 -5.121 18.781 1 97.88 46 ALA B N 1
ATOM 2111 C CA . ALA B 1 46 ? -11.961 -5.949 18.172 1 97.88 46 ALA B CA 1
ATOM 2112 C C . ALA B 1 46 ? -12.18 -5.551 16.703 1 97.88 46 ALA B C 1
ATOM 2114 O O . ALA B 1 46 ? -12.438 -6.406 15.859 1 97.88 46 ALA B O 1
ATOM 2115 N N . LYS B 1 47 ? -12.031 -4.258 16.406 1 98.06 47 LYS B N 1
ATOM 2116 C CA . LYS B 1 47 ? -12.398 -3.758 15.086 1 98.06 47 LYS B CA 1
ATOM 2117 C C . LYS B 1 47 ? -11.18 -3.701 14.164 1 98.06 47 LYS B C 1
ATOM 2119 O O . LYS B 1 47 ? -11.328 -3.57 12.945 1 98.06 47 LYS B O 1
ATOM 2124 N N . ASN B 1 48 ? -10.078 -3.822 14.703 1 97.88 48 ASN B N 1
ATOM 2125 C CA . ASN B 1 48 ? -8.836 -4.012 13.953 1 97.88 48 ASN B CA 1
ATOM 2126 C C . ASN B 1 48 ? -7.961 -5.094 14.586 1 97.88 48 ASN B C 1
ATOM 2128 O O . ASN B 1 48 ? -6.867 -4.805 15.07 1 97.88 48 ASN B O 1
ATOM 2132 N N . PRO B 1 49 ? -8.398 -6.316 14.531 1 96.81 49 PRO B N 1
ATOM 2133 C CA . PRO B 1 49 ? -7.711 -7.398 15.242 1 96.81 49 PRO B CA 1
ATOM 2134 C C . PRO B 1 49 ? -6.363 -7.754 14.617 1 96.81 49 PRO B C 1
ATOM 2136 O O . PRO B 1 49 ? -5.543 -8.422 15.25 1 96.81 49 PRO B O 1
ATOM 2139 N N . VAL B 1 50 ? -6.137 -7.324 13.438 1 96.5 50 VAL B N 1
ATOM 2140 C CA . VAL B 1 50 ? -4.922 -7.715 12.727 1 96.5 50 VAL B CA 1
ATOM 2141 C C . VAL B 1 50 ? -3.779 -6.773 13.109 1 96.5 50 VAL B C 1
ATOM 2143 O O . VAL B 1 50 ? -2.76 -7.215 13.648 1 96.5 50 VAL B O 1
ATOM 2146 N N . HIS B 1 51 ? -3.934 -5.441 12.914 1 96.12 51 HIS B N 1
ATOM 2147 C CA . HIS B 1 51 ? -2.852 -4.488 13.148 1 96.12 51 HIS B CA 1
ATOM 2148 C C . HIS B 1 51 ? -2.969 -3.842 14.523 1 96.12 51 HIS B C 1
ATOM 2150 O O . HIS B 1 51 ? -1.981 -3.334 15.062 1 96.12 51 HIS B O 1
ATOM 2156 N N . LYS B 1 52 ? -4.238 -3.771 15 1 97.44 52 LYS B N 1
ATOM 2157 C CA . LYS B 1 52 ? -4.508 -3.221 16.328 1 97.44 52 LYS B CA 1
ATOM 2158 C C . LYS B 1 52 ? -4.023 -1.777 16.438 1 97.44 52 LYS B C 1
ATOM 2160 O O . LYS B 1 52 ? -3.445 -1.383 17.453 1 97.44 52 LYS B O 1
ATOM 2165 N N . LYS B 1 53 ? -4.16 -1.009 15.352 1 97.25 53 LYS B N 1
ATOM 2166 C CA . LYS B 1 53 ? -3.701 0.376 15.297 1 97.25 53 LYS B CA 1
ATOM 2167 C C . LYS B 1 53 ? -4.832 1.312 14.875 1 97.25 53 LYS B C 1
ATOM 2169 O O . LYS B 1 53 ? -5.824 0.874 14.297 1 97.25 53 LYS B O 1
ATOM 2174 N N . VAL B 1 54 ? -4.66 2.543 15.227 1 98.25 54 VAL B N 1
ATOM 2175 C CA . VAL B 1 54 ? -5.516 3.596 14.688 1 98.25 54 VAL B CA 1
ATOM 2176 C C . VAL B 1 54 ? -4.992 4.031 13.32 1 98.25 54 VAL B C 1
ATOM 2178 O O . VAL B 1 54 ? -3.814 3.852 13.008 1 98.25 54 VAL B O 1
ATOM 2181 N N . PRO B 1 55 ? -5.863 4.543 12.477 1 98.69 55 PRO B N 1
ATOM 2182 C CA . PRO B 1 55 ? -7.297 4.793 12.656 1 98.69 55 PRO B CA 1
ATOM 2183 C C . PRO B 1 55 ? -8.156 3.605 12.234 1 98.69 55 PRO B C 1
ATOM 2185 O O . PRO B 1 55 ? -7.715 2.76 11.461 1 98.69 55 PRO B O 1
ATOM 2188 N N . VAL B 1 56 ? -9.297 3.49 12.82 1 98.81 56 VAL B N 1
ATOM 2189 C CA . VAL B 1 56 ? -10.367 2.625 12.344 1 98.81 56 VAL B CA 1
ATOM 2190 C C . VAL B 1 56 ? -11.633 3.449 12.109 1 98.81 56 VAL B C 1
ATOM 2192 O O . VAL B 1 56 ? -12.062 4.207 12.984 1 98.81 56 VAL B O 1
ATOM 2195 N N . LEU B 1 57 ? -12.188 3.4 10.922 1 98.88 57 LEU B N 1
ATOM 2196 C CA . LEU B 1 57 ? -13.484 4.008 10.648 1 98.88 57 LEU B CA 1
ATOM 2197 C C . LEU B 1 57 ? -14.617 3.018 10.898 1 98.88 57 LEU B C 1
ATOM 2199 O O . LEU B 1 57 ? -14.586 1.892 10.391 1 98.88 57 LEU B O 1
ATOM 2203 N N . LEU B 1 58 ? -15.5 3.408 11.719 1 98.69 58 LEU B N 1
ATOM 2204 C CA . LEU B 1 58 ? -16.734 2.648 11.93 1 98.69 58 LEU B CA 1
ATOM 2205 C C . LEU B 1 58 ? -17.906 3.299 11.203 1 98.69 58 LEU B C 1
ATOM 2207 O O . LEU B 1 58 ? -18.25 4.445 11.484 1 98.69 58 LEU B O 1
ATOM 2211 N N . HIS B 1 59 ? -18.438 2.697 10.227 1 98.19 59 HIS B N 1
ATOM 2212 C CA . HIS B 1 59 ? -19.641 3.076 9.492 1 98.19 59 HIS B CA 1
ATOM 2213 C C . HIS B 1 59 ? -20.797 2.115 9.781 1 98.19 59 HIS B C 1
ATOM 2215 O O . HIS B 1 59 ? -21.016 1.156 9.039 1 98.19 59 HIS B O 1
ATOM 2221 N N . GLY B 1 60 ? -21.594 2.385 10.844 1 95.19 60 GLY B N 1
ATOM 2222 C CA . GLY B 1 60 ? -22.484 1.377 11.391 1 95.19 60 GLY B CA 1
ATOM 2223 C C . GLY B 1 60 ? -21.75 0.174 11.961 1 95.19 60 GLY B C 1
ATOM 2224 O O . GLY B 1 60 ? -20.891 0.317 12.836 1 95.19 60 GLY B O 1
ATOM 2225 N N . ASP B 1 61 ? -22 -0.928 11.43 1 91.56 61 ASP B N 1
ATOM 2226 C CA . ASP B 1 61 ? -21.359 -2.152 11.906 1 91.56 61 ASP B CA 1
ATOM 2227 C C . ASP B 1 61 ? -20.125 -2.492 11.078 1 91.56 61 ASP B C 1
ATOM 2229 O O . ASP B 1 61 ? -19.406 -3.439 11.391 1 91.56 61 ASP B O 1
ATOM 2233 N N . ARG B 1 62 ? -19.875 -1.671 10.141 1 96.31 62 ARG B N 1
ATOM 2234 C CA . ARG B 1 62 ? -18.75 -1.924 9.242 1 96.31 62 ARG B CA 1
ATOM 2235 C C . ARG B 1 62 ? -17.5 -1.182 9.695 1 96.31 62 ARG B C 1
ATOM 2237 O O . ARG B 1 62 ? -17.562 0.015 9.992 1 96.31 62 ARG B O 1
ATOM 2244 N N . ALA B 1 63 ? -16.391 -1.938 9.789 1 98.44 63 ALA B N 1
ATOM 2245 C CA . ALA B 1 63 ? -15.102 -1.351 10.133 1 98.44 63 ALA B CA 1
ATOM 2246 C C . ALA B 1 63 ? -14.172 -1.315 8.922 1 98.44 63 ALA B C 1
ATOM 2248 O O . ALA B 1 63 ? -14.125 -2.27 8.141 1 98.44 63 ALA B O 1
ATOM 2249 N N . VAL B 1 64 ? -13.578 -0.237 8.75 1 98.69 64 VAL B N 1
ATOM 2250 C CA . VAL B 1 64 ? -12.562 -0.078 7.711 1 98.69 64 VAL B CA 1
ATOM 2251 C C . VAL B 1 64 ? -11.25 0.377 8.336 1 98.69 64 VAL B C 1
ATOM 2253 O O . VAL B 1 64 ? -11.227 1.315 9.141 1 98.69 64 VAL B O 1
ATOM 2256 N N . CYS B 1 65 ? -10.141 -0.346 7.945 1 98.31 65 CYS B N 1
ATOM 2257 C CA . CYS B 1 65 ? -8.844 -0.061 8.531 1 98.31 65 CYS B CA 1
ATOM 2258 C C . CYS B 1 65 ? -7.863 0.436 7.477 1 98.31 65 CYS B C 1
ATOM 2260 O O . CYS B 1 65 ? -8.109 0.294 6.277 1 98.31 65 CYS B O 1
ATOM 2262 N N . GLU B 1 66 ? -6.723 0.994 8.016 1 97.94 66 GLU B N 1
ATOM 2263 C CA . GLU B 1 66 ? -5.664 1.597 7.211 1 97.94 66 GLU B CA 1
ATOM 2264 C C . GLU B 1 66 ? -6.09 2.957 6.668 1 97.94 66 GLU B C 1
ATOM 2266 O O . GLU B 1 66 ? -7.027 3.049 5.871 1 97.94 66 GLU B O 1
ATOM 2271 N N . SER B 1 67 ? -5.387 3.973 6.973 1 98.44 67 SER B N 1
ATOM 2272 C CA . SER B 1 67 ? -5.816 5.355 6.793 1 98.44 67 SER B CA 1
ATOM 2273 C C . SER B 1 67 ? -6.102 5.66 5.324 1 98.44 67 SER B C 1
ATOM 2275 O O . SER B 1 67 ? -7.148 6.219 4.996 1 98.44 67 SER B O 1
ATOM 2277 N N . LEU B 1 68 ? -5.211 5.203 4.418 1 98.44 68 LEU B N 1
ATOM 2278 C CA . LEU B 1 68 ? -5.402 5.535 3.01 1 98.44 68 LEU B CA 1
ATOM 2279 C C . LEU B 1 68 ? -6.551 4.727 2.414 1 98.44 68 LEU B C 1
ATOM 2281 O O . LEU B 1 68 ? -7.27 5.215 1.538 1 98.44 68 LEU B O 1
ATOM 2285 N N . LEU B 1 69 ? -6.742 3.492 2.902 1 98.5 69 LEU B N 1
ATOM 2286 C CA . LEU B 1 69 ? -7.887 2.693 2.469 1 98.5 69 LEU B CA 1
ATOM 2287 C C . LEU B 1 69 ? -9.195 3.291 2.98 1 98.5 69 LEU B C 1
ATOM 2289 O O . LEU B 1 69 ? -10.211 3.24 2.291 1 98.5 69 LEU B O 1
ATOM 2293 N N . ILE B 1 70 ? -9.133 3.84 4.16 1 98.81 70 ILE B N 1
ATOM 2294 C CA . ILE B 1 70 ? -10.305 4.512 4.707 1 98.81 70 ILE B CA 1
ATOM 2295 C C . ILE B 1 70 ? -10.672 5.707 3.832 1 98.81 70 ILE B C 1
ATOM 2297 O O . ILE B 1 70 ? -11.844 5.934 3.533 1 98.81 70 ILE B O 1
ATOM 2301 N N . VAL B 1 71 ? -9.672 6.477 3.426 1 98.81 71 VAL B N 1
ATOM 2302 C CA . VAL B 1 71 ? -9.922 7.645 2.586 1 98.81 71 VAL B CA 1
ATOM 2303 C C . VAL B 1 71 ? -10.594 7.211 1.282 1 98.81 71 VAL B C 1
ATOM 2305 O O . VAL B 1 71 ? -11.547 7.844 0.824 1 98.81 71 VAL B O 1
ATOM 2308 N N . GLU B 1 72 ? -10.109 6.133 0.696 1 98.69 72 GLU B N 1
ATOM 2309 C CA . GLU B 1 72 ? -10.734 5.621 -0.52 1 98.69 72 GLU B CA 1
ATOM 2310 C C . GLU B 1 72 ? -12.156 5.148 -0.25 1 98.69 72 GLU B C 1
ATOM 2312 O O . GLU B 1 72 ? -13.062 5.398 -1.052 1 98.69 72 GLU B O 1
ATOM 2317 N N . TYR B 1 73 ? -12.375 4.492 0.843 1 98.75 73 TYR B N 1
ATOM 2318 C CA . TYR B 1 73 ? -13.711 4.055 1.218 1 98.75 73 TYR B CA 1
ATOM 2319 C C . TYR B 1 73 ? -14.656 5.242 1.343 1 98.75 73 TYR B C 1
ATOM 2321 O O . TYR B 1 73 ? -15.781 5.203 0.831 1 98.75 73 TYR B O 1
ATOM 2329 N N . VAL B 1 74 ? -14.203 6.262 2.012 1 98.75 74 VAL B N 1
ATOM 2330 C CA . VAL B 1 74 ? -15.008 7.461 2.201 1 98.75 74 VAL B CA 1
ATOM 2331 C C . VAL B 1 74 ? -15.398 8.039 0.843 1 98.75 74 VAL B C 1
ATOM 2333 O O . VAL B 1 74 ? -16.562 8.414 0.63 1 98.75 74 VAL B O 1
ATOM 2336 N N . ASP B 1 75 ? -14.453 8.07 -0.019 1 98.44 75 ASP B N 1
ATOM 2337 C CA . ASP B 1 75 ? -14.711 8.602 -1.355 1 98.44 75 ASP B CA 1
ATOM 2338 C C . ASP B 1 75 ? -15.75 7.762 -2.09 1 98.44 75 ASP B C 1
ATOM 2340 O O . ASP B 1 75 ? -16.594 8.297 -2.816 1 98.44 75 ASP B O 1
ATOM 2344 N N . GLU B 1 76 ? -15.75 6.512 -1.892 1 97.75 76 GLU B N 1
ATOM 2345 C CA . GLU B 1 76 ? -16.562 5.566 -2.65 1 97.75 76 GLU B CA 1
ATOM 2346 C C . GLU B 1 76 ? -17.938 5.375 -2 1 97.75 76 GLU B C 1
ATOM 2348 O O . GLU B 1 76 ? -18.922 5.113 -2.688 1 97.75 76 GLU B O 1
ATOM 2353 N N . ALA B 1 77 ? -18.031 5.512 -0.71 1 97.69 77 ALA B N 1
ATOM 2354 C CA . ALA B 1 77 ? -19.219 5.094 0.024 1 97.69 77 ALA B CA 1
ATOM 2355 C C . ALA B 1 77 ? -20.141 6.277 0.292 1 97.69 77 ALA B C 1
ATOM 2357 O O . ALA B 1 77 ? -21.328 6.094 0.554 1 97.69 77 ALA B O 1
ATOM 2358 N N . PHE B 1 78 ? -19.609 7.43 0.259 1 97.62 78 PHE B N 1
ATOM 2359 C CA . PHE B 1 78 ? -20.406 8.594 0.619 1 97.62 78 PHE B CA 1
ATOM 2360 C C . PHE B 1 78 ? -20.594 9.516 -0.58 1 97.62 78 PHE B C 1
ATOM 2362 O O . PHE B 1 78 ? -19.719 9.602 -1.445 1 97.62 78 PHE B O 1
ATOM 2369 N N . ASP B 1 79 ? -21.672 10.234 -0.593 1 95.62 79 ASP B N 1
ATOM 2370 C CA . ASP B 1 79 ? -21.922 11.266 -1.598 1 95.62 79 ASP B CA 1
ATOM 2371 C C . ASP B 1 79 ? -21.047 12.492 -1.361 1 95.62 79 ASP B C 1
ATOM 2373 O O . ASP B 1 79 ? -20.328 12.562 -0.367 1 95.62 79 ASP B O 1
ATOM 2377 N N . GLY B 1 80 ? -21.062 13.43 -2.332 1 94.44 80 GLY B N 1
ATOM 2378 C CA . GLY B 1 80 ? -20.25 14.633 -2.232 1 94.44 80 GLY B CA 1
ATOM 2379 C C . GLY B 1 80 ? -19.141 14.695 -3.266 1 94.44 80 GLY B C 1
ATOM 2380 O O . GLY B 1 80 ? -19.094 13.875 -4.18 1 94.44 80 GLY B O 1
ATOM 2381 N N . PRO B 1 81 ? -18.328 15.75 -3.055 1 94.56 81 PRO B N 1
ATOM 2382 C CA . PRO B 1 81 ? -17.25 15.914 -4.031 1 94.56 81 PRO B CA 1
ATOM 2383 C C . PRO B 1 81 ? -16.266 14.758 -4.012 1 94.56 81 PRO B C 1
ATOM 2385 O O . PRO B 1 81 ? -15.953 14.219 -2.945 1 94.56 81 PRO B O 1
ATOM 2388 N N . SER B 1 82 ? -15.75 14.414 -5.172 1 95.75 82 SER B N 1
ATOM 2389 C CA . SER B 1 82 ? -14.773 13.336 -5.258 1 95.75 82 SER B CA 1
ATOM 2390 C C . SER B 1 82 ? -13.43 13.75 -4.664 1 95.75 82 SER B C 1
ATOM 2392 O O . SER B 1 82 ? -12.961 14.859 -4.91 1 95.75 82 SER B O 1
ATOM 2394 N N . ILE B 1 83 ? -12.914 12.898 -3.92 1 97.62 83 ILE B N 1
ATOM 2395 C CA . ILE B 1 83 ? -11.594 13.117 -3.332 1 97.62 83 ILE B CA 1
ATOM 2396 C C . ILE B 1 83 ? -10.508 12.672 -4.312 1 97.62 83 ILE B C 1
ATOM 2398 O O . ILE B 1 83 ? -9.492 13.344 -4.469 1 97.62 83 ILE B O 1
ATOM 2402 N N . LEU B 1 84 ? -10.766 11.57 -4.957 1 97.94 84 LEU B N 1
ATOM 2403 C CA . LEU B 1 84 ? -9.844 11.055 -5.965 1 97.94 84 LEU B CA 1
ATOM 2404 C C . LEU B 1 84 ? -10.164 11.625 -7.34 1 97.94 84 LEU B C 1
ATOM 2406 O O . LEU B 1 84 ? -11.32 11.953 -7.629 1 97.94 84 LEU B O 1
ATOM 2410 N N . PRO B 1 85 ? -9.094 11.719 -8.188 1 96.62 85 PRO B N 1
ATOM 2411 C CA . PRO B 1 85 ? -9.352 12.141 -9.562 1 96.62 85 PRO B CA 1
ATOM 2412 C C . PRO B 1 85 ? -10.344 11.227 -10.281 1 96.62 85 PRO B C 1
ATOM 2414 O O . PRO B 1 85 ? -10.422 10.031 -9.977 1 96.62 85 PRO B O 1
ATOM 2417 N N . ALA B 1 86 ? -11.086 11.805 -11.258 1 95 86 ALA B N 1
ATOM 2418 C CA . ALA B 1 86 ? -12.047 11.031 -12.039 1 95 86 ALA B CA 1
ATOM 2419 C C . ALA B 1 86 ? -11.344 10.148 -13.062 1 95 86 ALA B C 1
ATOM 2421 O O . ALA B 1 86 ? -11.766 9.023 -13.32 1 95 86 ALA B O 1
ATOM 2422 N N . ASP B 1 87 ? -10.281 10.688 -13.664 1 96.81 87 ASP B N 1
ATOM 2423 C CA . ASP B 1 87 ? -9.531 9.945 -14.664 1 96.81 87 ASP B CA 1
ATOM 2424 C C . ASP B 1 87 ? -8.75 8.797 -14.023 1 96.81 87 ASP B C 1
ATOM 2426 O O . ASP B 1 87 ? -8 9 -13.07 1 96.81 87 ASP B O 1
ATOM 2430 N N . PRO B 1 88 ? -8.898 7.602 -14.594 1 97.44 88 PRO B N 1
ATOM 2431 C CA . PRO B 1 88 ? -8.258 6.438 -13.977 1 97.44 88 PRO B CA 1
ATOM 2432 C C . PRO B 1 88 ? -6.738 6.59 -13.883 1 97.44 88 PRO B C 1
ATOM 2434 O O . PRO B 1 88 ? -6.129 6.133 -12.914 1 97.44 88 PRO B O 1
ATOM 2437 N N . HIS B 1 89 ? -6.168 7.145 -14.906 1 97.88 89 HIS B N 1
ATOM 2438 C CA . HIS B 1 89 ? -4.719 7.305 -14.867 1 97.88 89 HIS B CA 1
ATOM 2439 C C . HIS B 1 89 ? -4.305 8.297 -13.789 1 97.88 89 HIS B C 1
ATOM 2441 O O . HIS B 1 89 ? -3.361 8.047 -13.031 1 97.88 89 HIS B O 1
ATOM 2447 N N . ASP B 1 90 ? -5.008 9.438 -13.711 1 97.06 90 ASP B N 1
ATOM 2448 C CA . ASP B 1 90 ? -4.723 10.414 -12.664 1 97.06 90 ASP B CA 1
ATOM 2449 C C . ASP B 1 90 ? -4.938 9.812 -11.273 1 97.06 90 ASP B C 1
ATOM 2451 O O . ASP B 1 90 ? -4.203 10.133 -10.336 1 97.06 90 ASP B O 1
ATOM 2455 N N . ARG B 1 91 ? -5.945 8.961 -11.141 1 97.44 91 ARG B N 1
ATOM 2456 C CA . ARG B 1 91 ? -6.203 8.242 -9.898 1 97.44 91 ARG B CA 1
ATOM 2457 C C . ARG B 1 91 ? -5.031 7.332 -9.539 1 97.44 91 ARG B C 1
ATOM 2459 O O . ARG B 1 91 ? -4.602 7.301 -8.383 1 97.44 91 ARG B O 1
ATOM 2466 N N . ALA B 1 92 ? -4.512 6.633 -10.516 1 98.19 92 ALA B N 1
ATOM 2467 C CA . ALA B 1 92 ? -3.375 5.742 -10.297 1 98.19 92 ALA B CA 1
ATOM 2468 C C . ALA B 1 92 ? -2.135 6.527 -9.883 1 98.19 92 ALA B C 1
ATOM 2470 O O . ALA B 1 92 ? -1.385 6.094 -9.008 1 98.19 92 ALA B O 1
ATOM 2471 N N . VAL B 1 93 ? -1.991 7.66 -10.477 1 97.31 93 VAL B N 1
ATOM 2472 C CA . VAL B 1 93 ? -0.852 8.508 -10.148 1 97.31 93 VAL B CA 1
ATOM 2473 C C . VAL B 1 93 ? -0.968 8.984 -8.703 1 97.31 93 VAL B C 1
ATOM 2475 O O . VAL B 1 93 ? 0.007 8.945 -7.949 1 97.31 93 VAL B O 1
ATOM 2478 N N . ALA B 1 94 ? -2.125 9.406 -8.336 1 97.81 94 ALA B N 1
ATOM 2479 C CA . ALA B 1 94 ? -2.35 9.844 -6.961 1 97.81 94 ALA B CA 1
ATOM 2480 C C . ALA B 1 94 ? -2.064 8.711 -5.973 1 97.81 94 ALA B C 1
ATOM 2482 O O . ALA B 1 94 ? -1.397 8.922 -4.957 1 97.81 94 ALA B O 1
ATOM 2483 N N . ARG B 1 95 ? -2.539 7.523 -6.297 1 98.31 95 ARG B N 1
ATOM 2484 C CA . ARG B 1 95 ? -2.33 6.375 -5.422 1 98.31 95 ARG B CA 1
ATOM 2485 C C . ARG B 1 95 ? -0.855 5.984 -5.371 1 98.31 95 ARG B C 1
ATOM 2487 O O . ARG B 1 95 ? -0.357 5.559 -4.324 1 98.31 95 ARG B O 1
ATOM 2494 N N . PHE B 1 96 ? -0.156 6.168 -6.484 1 98.25 96 PHE B N 1
ATOM 2495 C CA . PHE B 1 96 ? 1.272 5.879 -6.531 1 98.25 96 PHE B CA 1
ATOM 2496 C C . PHE B 1 96 ? 2.031 6.754 -5.535 1 98.25 96 PHE B C 1
ATOM 2498 O O . PHE B 1 96 ? 2.781 6.242 -4.699 1 98.25 96 PHE B O 1
ATOM 2505 N N . TRP B 1 97 ? 1.753 7.984 -5.543 1 97.94 97 TRP B N 1
ATOM 2506 C CA . TRP B 1 97 ? 2.488 8.914 -4.691 1 97.94 97 TRP B CA 1
ATOM 2507 C C . TRP B 1 97 ? 2.037 8.797 -3.24 1 97.94 97 TRP B C 1
ATOM 2509 O O . TRP B 1 97 ? 2.836 8.977 -2.318 1 97.94 97 TRP B O 1
ATOM 2519 N N . ALA B 1 98 ? 0.769 8.469 -3.049 1 97.94 98 ALA B N 1
ATOM 2520 C CA . ALA B 1 98 ? 0.306 8.203 -1.689 1 97.94 98 ALA B CA 1
ATOM 2521 C C . ALA B 1 98 ? 1.027 6.992 -1.093 1 97.94 98 ALA B C 1
ATOM 2523 O O . ALA B 1 98 ? 1.448 7.023 0.066 1 97.94 98 ALA B O 1
ATOM 2524 N N . ASN B 1 99 ? 1.09 5.973 -1.894 1 96.5 99 ASN B N 1
ATOM 2525 C CA . ASN B 1 99 ? 1.828 4.789 -1.469 1 96.5 99 ASN B CA 1
ATOM 2526 C C . ASN B 1 99 ? 3.301 5.105 -1.224 1 96.5 99 ASN B C 1
ATOM 2528 O O . ASN B 1 99 ? 3.898 4.598 -0.271 1 96.5 99 ASN B O 1
ATOM 2532 N N . PHE B 1 100 ? 3.879 5.93 -2.125 1 96.56 100 PHE B N 1
ATOM 2533 C CA . PHE B 1 100 ? 5.25 6.398 -1.97 1 96.56 100 PHE B CA 1
ATOM 2534 C C . PHE B 1 100 ? 5.445 7.062 -0.612 1 96.56 100 PHE B C 1
ATOM 2536 O O . PHE B 1 100 ? 6.391 6.742 0.113 1 96.56 100 PHE B O 1
ATOM 2543 N N . LEU B 1 101 ? 4.547 7.887 -0.223 1 96.06 101 LEU B N 1
ATOM 2544 C CA . LEU B 1 101 ? 4.594 8.609 1.044 1 96.06 101 LEU B CA 1
ATOM 2545 C C . LEU B 1 101 ? 4.484 7.645 2.223 1 96.06 101 LEU B C 1
ATOM 2547 O O . LEU B 1 101 ? 5.172 7.812 3.232 1 96.06 101 LEU B O 1
ATOM 2551 N N . ASP B 1 102 ? 3.664 6.637 2.086 1 92.88 102 ASP B N 1
ATOM 2552 C CA . ASP B 1 102 ? 3.383 5.703 3.174 1 92.88 102 ASP B CA 1
ATOM 2553 C C . ASP B 1 102 ? 4.57 4.777 3.424 1 92.88 102 ASP B C 1
ATOM 2555 O O . ASP B 1 102 ? 4.703 4.211 4.512 1 92.88 102 ASP B O 1
ATOM 2559 N N . THR B 1 103 ? 5.352 4.645 2.416 1 90.94 103 THR B N 1
ATOM 2560 C CA . THR B 1 103 ? 6.434 3.674 2.541 1 90.94 103 THR B CA 1
ATOM 2561 C C . THR B 1 103 ? 7.742 4.363 2.912 1 90.94 103 THR B C 1
ATOM 2563 O O . THR B 1 103 ? 8.742 3.701 3.186 1 90.94 103 THR B O 1
ATOM 2566 N N . LYS B 1 104 ? 7.746 5.664 2.912 1 90.5 104 LYS B N 1
ATOM 2567 C CA . LYS B 1 104 ? 8.93 6.426 3.291 1 90.5 104 LYS B CA 1
ATOM 2568 C C . LYS B 1 104 ? 8.805 6.977 4.711 1 90.5 104 LYS B C 1
ATOM 2570 O O . LYS B 1 104 ? 8.086 7.949 4.941 1 90.5 104 LYS B O 1
ATOM 2575 N N . PRO B 1 105 ? 9.477 6.48 5.594 1 87.31 105 PRO B N 1
ATOM 2576 C CA . PRO B 1 105 ? 9.336 6.879 6.996 1 87.31 105 PRO B CA 1
ATOM 2577 C C . PRO B 1 105 ? 10.023 8.211 7.305 1 87.31 105 PRO B C 1
ATOM 2579 O O . PRO B 1 105 ? 11.016 8.242 8.031 1 87.31 105 PRO B O 1
ATOM 2582 N N . PHE B 1 106 ? 9.453 9.266 6.941 1 90.94 106 PHE B N 1
ATOM 2583 C CA . PHE B 1 106 ? 10.023 10.602 7.121 1 90.94 106 PHE B CA 1
ATOM 2584 C C . PHE B 1 106 ? 10.219 10.914 8.602 1 90.94 106 PHE B C 1
ATOM 2586 O O . PHE B 1 106 ? 11.117 11.664 8.969 1 90.94 106 PHE B O 1
ATOM 2593 N N . TRP B 1 107 ? 9.336 10.32 9.406 1 89.88 107 TRP B N 1
ATOM 2594 C CA . TRP B 1 107 ? 9.359 10.594 10.844 1 89.88 107 TRP B CA 1
ATOM 2595 C C . TRP B 1 107 ? 10.672 10.133 11.461 1 89.88 107 TRP B C 1
ATOM 2597 O O . TRP B 1 107 ? 11.117 10.672 12.477 1 89.88 107 TRP B O 1
ATOM 2607 N N . LEU B 1 108 ? 11.289 9.164 10.883 1 93.06 108 LEU B N 1
ATOM 2608 C CA . LEU B 1 108 ? 12.539 8.617 11.406 1 93.06 108 LEU B CA 1
ATOM 2609 C C . LEU B 1 108 ? 13.625 9.68 11.422 1 93.06 108 LEU B C 1
ATOM 2611 O O . LEU B 1 108 ? 14.484 9.68 12.305 1 93.06 108 LEU B O 1
ATOM 2615 N N . ALA B 1 109 ? 13.586 10.57 10.461 1 94.31 109 ALA B N 1
ATOM 2616 C CA . ALA B 1 109 ? 14.609 11.609 10.359 1 94.31 109 ALA B CA 1
ATOM 2617 C C . ALA B 1 109 ? 14.609 12.5 11.602 1 94.31 109 ALA B C 1
ATOM 2619 O O . ALA B 1 109 ? 15.656 13.008 12 1 94.31 109 ALA B O 1
ATOM 2620 N N . TYR B 1 110 ? 13.484 12.617 12.258 1 95.12 110 TYR B N 1
ATOM 2621 C CA . TYR B 1 110 ? 13.352 13.523 13.391 1 95.12 110 TYR B CA 1
ATOM 2622 C C . TYR B 1 110 ? 13.781 12.844 14.688 1 95.12 110 TYR B C 1
ATOM 2624 O O . TYR B 1 110 ? 14.18 13.516 15.641 1 95.12 110 TYR B O 1
ATOM 2632 N N . TRP B 1 111 ? 13.734 11.555 14.68 1 96 111 TRP B N 1
ATOM 2633 C CA . TRP B 1 111 ? 13.883 10.883 15.969 1 96 111 TRP B CA 1
ATOM 2634 C C . TRP B 1 111 ? 15.148 10.039 16 1 96 111 TRP B C 1
ATOM 2636 O O . TRP B 1 111 ? 15.594 9.625 17.078 1 96 111 TRP B O 1
ATOM 2646 N N . ALA B 1 112 ? 15.68 9.805 14.82 1 94.25 112 ALA B N 1
ATOM 2647 C CA . ALA B 1 112 ? 16.953 9.094 14.773 1 94.25 112 ALA B CA 1
ATOM 2648 C C . ALA B 1 112 ? 18.062 9.922 15.398 1 94.25 112 ALA B C 1
ATOM 2650 O O . ALA B 1 112 ? 17.891 11.117 15.656 1 94.25 112 ALA B O 1
ATOM 2651 N N . GLU B 1 113 ? 19.219 9.227 15.703 1 92.5 113 GLU B N 1
ATOM 2652 C CA . GLU B 1 113 ? 20.344 9.922 16.344 1 92.5 113 GLU B CA 1
ATOM 2653 C C . GLU B 1 113 ? 21.672 9.555 15.688 1 92.5 113 GLU B C 1
ATOM 2655 O O . GLU B 1 113 ? 21.766 8.531 15.008 1 92.5 113 GLU B O 1
ATOM 2660 N N . GLY B 1 114 ? 22.625 10.453 15.828 1 90.75 114 GLY B N 1
ATOM 2661 C CA . GLY B 1 114 ? 23.984 10.18 15.406 1 90.75 114 GLY B CA 1
ATOM 2662 C C . GLY B 1 114 ? 24.125 10.008 13.906 1 90.75 114 GLY B C 1
ATOM 2663 O O . GLY B 1 114 ? 23.547 10.766 13.133 1 90.75 114 GLY B O 1
ATOM 2664 N N . GLU B 1 115 ? 24.938 9.078 13.492 1 91.5 115 GLU B N 1
ATOM 2665 C CA . GLU B 1 115 ? 25.234 8.828 12.086 1 91.5 115 GLU B CA 1
ATOM 2666 C C . GLU B 1 115 ? 24.016 8.281 11.359 1 91.5 115 GLU B C 1
ATOM 2668 O O . GLU B 1 115 ? 23.812 8.578 10.18 1 91.5 115 GLU B O 1
ATOM 2673 N N . ALA B 1 116 ? 23.297 7.586 12.07 1 90.81 116 ALA B N 1
ATOM 2674 C CA . ALA B 1 116 ? 22.062 7.043 11.477 1 90.81 116 ALA B CA 1
ATOM 2675 C C . ALA B 1 116 ? 21.109 8.156 11.07 1 90.81 116 ALA B C 1
ATOM 2677 O O . ALA B 1 116 ? 20.453 8.078 10.023 1 90.81 116 ALA B O 1
ATOM 2678 N N . GLN B 1 117 ? 21.078 9.18 11.867 1 93.5 117 GLN B N 1
ATOM 2679 C CA . GLN B 1 117 ? 20.188 10.305 11.555 1 93.5 117 GLN B CA 1
ATOM 2680 C C . GLN B 1 117 ? 20.625 11.008 10.273 1 93.5 117 GLN B C 1
ATOM 2682 O O . GLN B 1 117 ? 19.797 11.391 9.453 1 93.5 117 GLN B O 1
ATOM 2687 N N . LYS B 1 118 ? 21.938 11.133 10.102 1 93.69 118 LYS B N 1
ATOM 2688 C CA . LYS B 1 118 ? 22.438 11.797 8.906 1 93.69 118 LYS B CA 1
ATOM 2689 C C . LYS B 1 118 ? 22.031 11.047 7.645 1 93.69 118 LYS B C 1
ATOM 2691 O O . LYS B 1 118 ? 21.625 11.656 6.66 1 93.69 118 LYS B O 1
ATOM 2696 N N . ALA B 1 119 ? 22.125 9.789 7.699 1 93 119 ALA B N 1
ATOM 2697 C CA . ALA B 1 119 ? 21.766 8.953 6.555 1 93 119 ALA B CA 1
ATOM 2698 C C . ALA B 1 119 ? 20.266 9.047 6.258 1 93 119 ALA B C 1
ATOM 2700 O O . ALA B 1 119 ? 19.859 9.18 5.102 1 93 119 ALA B O 1
ATOM 2701 N N . VAL B 1 120 ? 19.5 9.023 7.266 1 94.25 120 VAL B N 1
ATOM 2702 C CA . VAL B 1 120 ? 18.047 9.047 7.121 1 94.25 120 VAL B CA 1
ATOM 2703 C C . VAL B 1 120 ? 17.594 10.422 6.648 1 94.25 120 VAL B C 1
ATOM 2705 O O . VAL B 1 120 ? 16.672 10.539 5.84 1 94.25 120 VAL B O 1
ATOM 2708 N N . VAL B 1 121 ? 18.234 11.414 7.16 1 94.94 121 VAL B N 1
ATOM 2709 C CA . VAL B 1 121 ? 17.906 12.773 6.75 1 94.94 121 VAL B CA 1
ATOM 2710 C C . VAL B 1 121 ? 18.234 12.961 5.266 1 94.94 121 VAL B C 1
ATOM 2712 O O . VAL B 1 121 ? 17.438 13.539 4.523 1 94.94 121 VAL B O 1
ATOM 2715 N N . LYS B 1 122 ? 19.359 12.492 4.855 1 95.12 122 LYS B N 1
ATOM 2716 C CA . LYS B 1 122 ? 19.75 12.57 3.447 1 95.12 122 LYS B CA 1
ATOM 2717 C C . LYS B 1 122 ? 18.719 11.883 2.559 1 95.12 122 LYS B C 1
ATOM 2719 O O . LYS B 1 122 ? 18.266 12.445 1.559 1 95.12 122 LYS B O 1
ATOM 2724 N N . GLU B 1 123 ? 18.328 10.711 2.971 1 94.75 123 GLU B N 1
ATOM 2725 C CA . GLU B 1 123 ? 17.328 9.961 2.219 1 94.75 123 GLU B CA 1
ATOM 2726 C C . GLU B 1 123 ? 16 10.703 2.188 1 94.75 123 GLU B C 1
ATOM 2728 O O . GLU B 1 123 ? 15.336 10.758 1.146 1 94.75 123 GLU B O 1
ATOM 2733 N N . ALA B 1 124 ? 15.641 11.195 3.309 1 95.44 124 ALA B N 1
ATOM 2734 C CA . ALA B 1 124 ? 14.391 11.945 3.408 1 95.44 124 ALA B CA 1
ATOM 2735 C C . ALA B 1 124 ? 14.383 13.133 2.457 1 95.44 124 ALA B C 1
ATOM 2737 O O . ALA B 1 124 ? 13.391 13.383 1.77 1 95.44 124 ALA B O 1
ATOM 2738 N N . LYS B 1 125 ? 15.445 13.828 2.371 1 95.94 125 LYS B N 1
ATOM 2739 C CA . LYS B 1 125 ? 15.531 15.008 1.512 1 95.94 125 LYS B CA 1
ATOM 2740 C C . LYS B 1 125 ? 15.477 14.609 0.037 1 95.94 125 LYS B C 1
ATOM 2742 O O . LYS B 1 125 ? 14.867 15.312 -0.772 1 95.94 125 LYS B O 1
ATOM 2747 N N . GLU B 1 126 ? 16.078 13.5 -0.302 1 96.5 126 GLU B N 1
ATOM 2748 C CA . GLU B 1 126 ? 15.992 12.984 -1.666 1 96.5 126 GLU B CA 1
ATOM 2749 C C . GLU B 1 126 ? 14.547 12.664 -2.043 1 96.5 126 GLU B C 1
ATOM 2751 O O . GLU B 1 126 ? 14.109 12.969 -3.156 1 96.5 126 GLU B O 1
ATOM 2756 N N . ASN B 1 127 ? 13.875 12.078 -1.128 1 96.62 127 ASN B N 1
ATOM 2757 C CA . ASN B 1 127 ? 12.477 11.742 -1.36 1 96.62 127 ASN B CA 1
ATOM 2758 C C . ASN B 1 127 ? 11.594 12.992 -1.409 1 96.62 127 ASN B C 1
ATOM 2760 O O . ASN B 1 127 ? 10.664 13.07 -2.213 1 96.62 127 ASN B O 1
ATOM 2764 N N . LEU B 1 128 ? 11.891 13.961 -0.567 1 96.5 128 LEU B N 1
ATOM 2765 C CA . LEU B 1 128 ? 11.156 15.219 -0.587 1 96.5 128 LEU B CA 1
ATOM 2766 C C . LEU B 1 128 ? 11.344 15.938 -1.919 1 96.5 128 LEU B C 1
ATOM 2768 O O . LEU B 1 128 ? 10.422 16.609 -2.402 1 96.5 128 LEU B O 1
ATOM 2772 N N . ALA B 1 129 ? 12.5 15.797 -2.5 1 96.94 129 ALA B N 1
ATOM 2773 C CA . ALA B 1 129 ? 12.773 16.422 -3.793 1 96.94 129 ALA B CA 1
ATOM 2774 C C . ALA B 1 129 ? 11.844 15.875 -4.875 1 96.94 129 ALA B C 1
ATOM 2776 O O . ALA B 1 129 ? 11.383 16.609 -5.742 1 96.94 129 ALA B O 1
ATOM 2777 N N . LEU B 1 130 ? 11.594 14.617 -4.824 1 96.88 130 LEU B N 1
ATOM 2778 C CA . LEU B 1 130 ? 10.664 14 -5.766 1 96.88 130 LEU B CA 1
ATOM 2779 C C . LEU B 1 130 ? 9.258 14.57 -5.598 1 96.88 130 LEU B C 1
ATOM 2781 O O . LEU B 1 130 ? 8.578 14.852 -6.586 1 96.88 130 LEU B O 1
ATOM 2785 N N . LEU B 1 131 ? 8.867 14.758 -4.363 1 96.5 131 LEU B N 1
ATOM 2786 C CA . LEU B 1 131 ? 7.543 15.305 -4.082 1 96.5 131 LEU B CA 1
ATOM 2787 C C . LEU B 1 131 ? 7.453 16.766 -4.504 1 96.5 131 LEU B C 1
ATOM 2789 O O . LEU B 1 131 ? 6.418 17.203 -5.004 1 96.5 131 LEU B O 1
ATOM 2793 N N . GLU B 1 132 ? 8.523 17.484 -4.254 1 97.06 132 GLU B N 1
ATOM 2794 C CA . GLU B 1 132 ? 8.609 18.875 -4.699 1 97.06 132 GLU B CA 1
ATOM 2795 C C . GLU B 1 132 ? 8.352 18.984 -6.199 1 97.06 132 GLU B C 1
ATOM 2797 O O . GLU B 1 132 ? 7.602 19.859 -6.641 1 97.06 132 GLU B O 1
ATOM 2802 N N . ALA B 1 133 ? 8.922 18.078 -6.91 1 95.88 133 ALA B N 1
ATOM 2803 C CA . ALA B 1 133 ? 8.773 18.062 -8.367 1 95.88 133 ALA B CA 1
ATOM 2804 C C . ALA B 1 133 ? 7.352 17.688 -8.773 1 95.88 133 ALA B C 1
ATOM 2806 O O . ALA B 1 133 ? 6.805 18.25 -9.727 1 95.88 133 ALA B O 1
ATOM 2807 N N . GLN B 1 134 ? 6.77 16.766 -8.055 1 95.12 134 GLN B N 1
ATOM 2808 C CA . GLN B 1 134 ? 5.41 16.328 -8.344 1 95.12 134 GLN B CA 1
ATOM 2809 C C . GLN B 1 134 ? 4.406 17.453 -8.109 1 95.12 134 GLN B C 1
ATOM 2811 O O . GLN B 1 134 ? 3.428 17.578 -8.852 1 95.12 134 GLN B O 1
ATOM 2816 N N . LEU B 1 135 ? 4.562 18.25 -7.168 1 95 135 LEU B N 1
ATOM 2817 C CA . LEU B 1 135 ? 3.682 19.375 -6.852 1 95 135 LEU B CA 1
ATOM 2818 C C . LEU B 1 135 ? 3.742 20.438 -7.941 1 95 135 LEU B C 1
ATOM 2820 O O . LEU B 1 135 ? 2.713 20.984 -8.328 1 95 135 LEU B O 1
ATOM 2824 N N . GLY B 1 136 ? 4.895 20.672 -8.555 1 86.75 136 GLY B N 1
ATOM 2825 C CA . GLY B 1 136 ? 5.109 21.484 -9.75 1 86.75 136 GLY B CA 1
ATOM 2826 C C . GLY B 1 136 ? 4.551 22.891 -9.625 1 86.75 136 GLY B C 1
ATOM 2827 O O . GLY B 1 136 ? 4.027 23.438 -10.586 1 86.75 136 GLY B O 1
ATOM 2828 N N . GLY B 1 137 ? 4.395 23.484 -8.438 1 83.06 137 GLY B N 1
ATOM 2829 C CA . GLY B 1 137 ? 3.961 24.859 -8.258 1 83.06 137 GLY B CA 1
ATOM 2830 C C . GLY B 1 137 ? 2.471 24.984 -8.008 1 83.06 137 GLY B C 1
ATOM 2831 O O . GLY B 1 137 ? 1.952 26.094 -7.867 1 83.06 137 GLY B O 1
ATOM 2832 N N . LYS B 1 138 ? 1.75 23.922 -8.117 1 89.88 138 LYS B N 1
ATOM 2833 C CA . LYS B 1 138 ? 0.327 23.938 -7.793 1 89.88 138 LYS B CA 1
ATOM 2834 C C . LYS B 1 138 ? 0.105 24.188 -6.305 1 89.88 138 LYS B C 1
ATOM 2836 O O . LYS B 1 138 ? 0.982 23.906 -5.484 1 89.88 138 LYS B O 1
ATOM 2841 N N . SER B 1 139 ? -1.021 24.656 -6.008 1 92.75 139 SER B N 1
ATOM 2842 C CA . SER B 1 139 ? -1.349 24.859 -4.602 1 92.75 139 SER B CA 1
ATOM 2843 C C . SER B 1 139 ? -1.496 23.531 -3.861 1 92.75 139 SER B C 1
ATOM 2845 O O . SER B 1 139 ? -1.069 23.406 -2.713 1 92.75 139 SER B O 1
ATOM 2847 N N . PHE B 1 140 ? -2.129 22.641 -4.527 1 96.69 140 PHE B N 1
ATOM 2848 C CA . PHE B 1 140 ? -2.299 21.281 -4.031 1 96.69 140 PHE B CA 1
ATOM 2849 C C . PHE B 1 140 ? -1.885 20.266 -5.086 1 96.69 140 PHE B C 1
ATOM 2851 O O . PHE B 1 140 ? -1.762 20.609 -6.266 1 96.69 140 PHE B O 1
ATOM 2858 N N . PHE B 1 141 ? -1.643 19.062 -4.699 1 94.38 141 PHE B N 1
ATOM 2859 C CA . PHE B 1 141 ? -1.164 18.031 -5.617 1 94.38 141 PHE B CA 1
ATOM 2860 C C . PHE B 1 141 ? -2.172 17.797 -6.738 1 94.38 141 PHE B C 1
ATOM 2862 O O . PHE B 1 141 ? -1.789 17.547 -7.883 1 94.38 141 PHE B O 1
ATOM 2869 N N . GLY B 1 142 ? -3.457 17.875 -6.438 1 86.44 142 GLY B N 1
ATOM 2870 C CA . GLY B 1 142 ? -4.48 17.641 -7.441 1 86.44 142 GLY B CA 1
ATOM 2871 C C . GLY B 1 142 ? -4.945 18.922 -8.125 1 86.44 142 GLY B C 1
ATOM 2872 O O . GLY B 1 142 ? -5.863 18.891 -8.945 1 86.44 142 GLY B O 1
ATOM 2873 N N . GLY B 1 143 ? -4.43 20.047 -7.762 1 89.88 143 GLY B N 1
ATOM 2874 C CA . GLY B 1 143 ? -4.875 21.297 -8.359 1 89.88 143 GLY B CA 1
ATOM 2875 C C . GLY B 1 143 ? -5.133 22.391 -7.34 1 89.88 143 GLY B C 1
ATOM 2876 O O . GLY B 1 143 ? -4.246 22.734 -6.555 1 89.88 143 GLY B O 1
ATOM 2877 N N . ASP B 1 144 ? -6.367 22.906 -7.395 1 89.31 144 ASP B N 1
ATOM 2878 C CA . ASP B 1 144 ? -6.641 24.094 -6.605 1 89.31 144 ASP B CA 1
ATOM 2879 C C . ASP B 1 144 ? -7.336 23.75 -5.293 1 89.31 144 ASP B C 1
ATOM 2881 O O . ASP B 1 144 ? -7.473 24.594 -4.406 1 89.31 144 ASP B O 1
ATOM 2885 N N . THR B 1 145 ? -7.73 22.562 -5.203 1 92.94 145 THR B N 1
ATOM 2886 C CA . THR B 1 145 ? -8.398 22.109 -3.986 1 92.94 145 THR B CA 1
ATOM 2887 C C . THR B 1 145 ? -7.727 20.859 -3.441 1 92.94 145 THR B C 1
ATOM 2889 O O . THR B 1 145 ? -7.148 20.078 -4.199 1 92.94 145 THR B O 1
ATOM 2892 N N . PRO B 1 146 ? -7.789 20.703 -2.127 1 96.56 146 PRO B N 1
ATOM 2893 C CA . PRO B 1 146 ? -7.191 19.484 -1.556 1 96.56 146 PRO B CA 1
ATOM 2894 C C . PRO B 1 146 ? -7.859 18.203 -2.047 1 96.56 146 PRO B C 1
ATOM 2896 O O . PRO B 1 146 ? -9.086 18.172 -2.205 1 96.56 146 PRO B O 1
ATOM 2899 N N . GLY B 1 147 ? -7.094 17.281 -2.303 1 96.88 147 GLY B N 1
ATOM 2900 C CA . GLY B 1 147 ? -7.59 15.969 -2.707 1 96.88 147 GLY B CA 1
ATOM 2901 C C . GLY B 1 147 ? -6.879 14.82 -2.014 1 96.88 147 GLY B C 1
ATOM 2902 O O . GLY B 1 147 ? -6.348 14.984 -0.913 1 96.88 147 GLY B O 1
ATOM 2903 N N . TYR B 1 148 ? -6.91 13.672 -2.633 1 98.38 148 TYR B N 1
ATOM 2904 C CA . TYR B 1 148 ? -6.426 12.414 -2.07 1 98.38 148 TYR B CA 1
ATOM 2905 C C . TYR B 1 148 ? -4.957 12.523 -1.673 1 98.38 148 TYR B C 1
ATOM 2907 O O . TYR B 1 148 ? -4.586 12.188 -0.546 1 98.38 148 TYR B O 1
ATOM 2915 N N . LEU B 1 149 ? -4.176 12.984 -2.58 1 98.12 149 LEU B N 1
ATOM 2916 C CA . LEU B 1 149 ? -2.74 13.016 -2.318 1 98.12 149 LEU B CA 1
ATOM 2917 C C . LEU B 1 149 ? -2.406 14.062 -1.257 1 98.12 149 LEU B C 1
ATOM 2919 O O . LEU B 1 149 ? -1.47 13.875 -0.475 1 98.12 149 LEU B O 1
ATOM 2923 N N . ASP B 1 150 ? -3.148 15.133 -1.193 1 98.06 150 ASP B N 1
ATOM 2924 C CA . ASP B 1 150 ? -2.945 16.125 -0.147 1 98.06 150 ASP B CA 1
ATOM 2925 C C . ASP B 1 150 ? -3.248 15.555 1.232 1 98.06 150 ASP B C 1
ATOM 2927 O O . ASP B 1 150 ? -2.516 15.797 2.191 1 98.06 150 ASP B O 1
ATOM 2931 N N . ILE B 1 151 ? -4.305 14.773 1.278 1 98.25 151 ILE B N 1
ATOM 2932 C CA . ILE B 1 151 ? -4.656 14.094 2.518 1 98.25 151 ILE B CA 1
ATOM 2933 C C . ILE B 1 151 ? -3.545 13.117 2.906 1 98.25 151 ILE B C 1
ATOM 2935 O O . ILE B 1 151 ? -3.125 13.078 4.066 1 98.25 151 ILE B O 1
ATOM 2939 N N . ALA B 1 152 ? -3.064 12.391 1.952 1 98.06 152 ALA B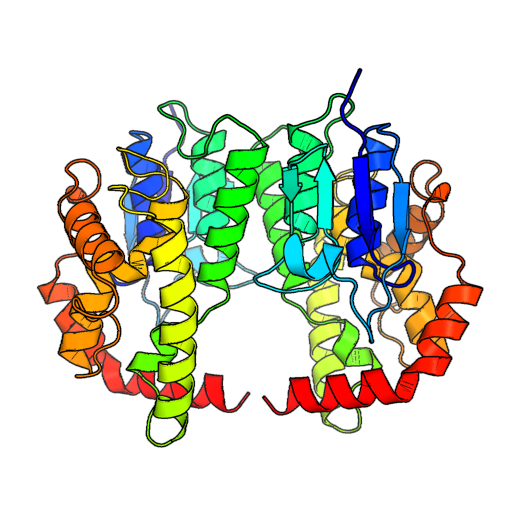 N 1
ATOM 2940 C CA . ALA B 1 152 ? -1.997 11.422 2.193 1 98.06 152 ALA B CA 1
ATOM 2941 C C . ALA B 1 152 ? -0.741 12.109 2.723 1 98.06 152 ALA B C 1
ATOM 2943 O O . ALA B 1 152 ? -0.013 11.539 3.541 1 98.06 152 ALA B O 1
ATOM 2944 N N . ALA B 1 153 ? -0.482 13.328 2.32 1 97.19 153 ALA B N 1
ATOM 2945 C CA . ALA B 1 153 ? 0.766 14.031 2.605 1 97.19 153 ALA B CA 1
ATOM 2946 C C . ALA B 1 153 ? 0.639 14.891 3.861 1 97.19 153 ALA B C 1
ATOM 2948 O O . ALA B 1 153 ? 1.569 15.617 4.223 1 97.19 153 ALA B O 1
ATOM 2949 N N . CYS B 1 154 ? -0.385 14.805 4.586 1 96.94 154 CYS B N 1
ATOM 2950 C CA . CYS B 1 154 ? -0.729 15.758 5.633 1 96.94 154 CYS B CA 1
ATOM 2951 C C . CYS B 1 154 ? 0.368 15.828 6.691 1 96.94 154 CYS B C 1
ATOM 2953 O O . CYS B 1 154 ? 0.591 16.875 7.293 1 96.94 154 CYS B O 1
ATOM 2955 N N . ALA B 1 155 ? 1.055 14.758 6.895 1 95.75 155 ALA B N 1
ATOM 2956 C CA . ALA B 1 155 ? 2.127 14.742 7.887 1 95.75 155 ALA B CA 1
ATOM 2957 C C . ALA B 1 155 ? 3.215 15.75 7.535 1 95.75 155 ALA B C 1
ATOM 2959 O O . ALA B 1 155 ? 3.914 16.25 8.422 1 95.75 155 ALA B O 1
ATOM 2960 N N . LEU B 1 156 ? 3.359 16.047 6.266 1 94.44 156 LEU B N 1
ATOM 2961 C CA . LEU B 1 156 ? 4.371 17 5.789 1 94.44 156 LEU B CA 1
ATOM 2962 C C . LEU B 1 156 ? 3.906 18.438 5.98 1 94.44 156 LEU B C 1
ATOM 2964 O O . LEU B 1 156 ? 4.676 19.375 5.762 1 94.44 156 LEU B O 1
ATOM 2968 N N . GLY B 1 157 ? 2.693 18.656 6.375 1 93.25 157 GLY B N 1
ATOM 2969 C CA . GLY B 1 157 ? 2.162 19.984 6.617 1 93.25 157 GLY B CA 1
ATOM 2970 C C . GLY B 1 157 ? 2.123 20.344 8.086 1 93.25 157 GLY B C 1
ATOM 2971 O O . GLY B 1 157 ? 3.115 20.828 8.641 1 93.25 157 GLY B O 1
ATOM 2972 N N . PRO B 1 158 ? 1.028 20.078 8.719 1 92.38 158 PRO B N 1
ATOM 2973 C CA . PRO B 1 158 ? 0.849 20.547 10.094 1 92.38 158 PRO B CA 1
ATOM 2974 C C . PRO B 1 158 ? 1.789 19.859 11.078 1 92.38 158 PRO B C 1
ATOM 2976 O O . PRO B 1 158 ? 2.141 20.438 12.117 1 92.38 158 PRO B O 1
ATOM 2979 N N . TRP B 1 159 ? 2.248 18.656 10.828 1 95.5 159 TRP B N 1
ATOM 2980 C CA . TRP B 1 159 ? 3.043 17.906 11.789 1 95.5 159 TRP B CA 1
ATOM 2981 C C . TRP B 1 159 ? 4.523 18.25 11.672 1 95.5 159 TRP B C 1
ATOM 2983 O O . TRP B 1 159 ? 5.266 18.188 12.656 1 95.5 159 TRP B O 1
ATOM 2993 N N . ILE B 1 160 ? 4.934 18.594 10.508 1 91.44 160 ILE B N 1
ATOM 2994 C CA . ILE B 1 160 ? 6.363 18.766 10.281 1 91.44 160 ILE B CA 1
ATOM 2995 C C . ILE B 1 160 ? 6.867 19.969 11.086 1 91.44 160 ILE B C 1
ATOM 2997 O O . ILE B 1 160 ? 7.941 19.906 11.695 1 91.44 160 ILE B O 1
ATOM 3001 N N . GLY B 1 161 ? 6.164 21.094 11.086 1 89.5 161 GLY B N 1
ATOM 3002 C CA . GLY B 1 161 ? 6.566 22.25 11.867 1 89.5 161 GLY B CA 1
ATOM 3003 C C . GLY B 1 161 ? 6.695 21.953 13.352 1 89.5 161 GLY B C 1
ATOM 3004 O O . GLY B 1 161 ? 7.605 22.453 14.016 1 89.5 161 GLY B O 1
ATOM 3005 N N . VAL B 1 162 ? 5.812 21.125 13.789 1 95.69 162 VAL B N 1
ATOM 3006 C CA . VAL B 1 162 ? 5.805 20.734 15.195 1 95.69 162 VAL B CA 1
ATOM 3007 C C . VAL B 1 162 ? 7.031 19.875 15.492 1 95.69 162 VAL B C 1
ATOM 3009 O O . VAL B 1 162 ? 7.742 20.109 16.469 1 95.69 162 VAL B O 1
ATOM 3012 N N . LEU B 1 163 ? 7.281 18.906 14.648 1 96.06 163 LEU B N 1
ATOM 3013 C CA . LEU B 1 163 ? 8.383 17.984 14.859 1 96.06 163 LEU B CA 1
ATOM 3014 C C . LEU B 1 163 ? 9.727 18.703 14.773 1 96.06 163 LEU B C 1
ATOM 3016 O O . LEU B 1 163 ? 10.648 18.406 15.539 1 96.06 163 LEU B O 1
ATOM 3020 N N . GLU B 1 164 ? 9.797 19.625 13.883 1 94.69 164 GLU B N 1
ATOM 3021 C CA . GLU B 1 164 ? 11.016 20.422 13.773 1 94.69 164 GLU B CA 1
ATOM 3022 C C . GLU B 1 164 ? 11.266 21.219 15.047 1 94.69 164 GLU B C 1
ATOM 3024 O O . GLU B 1 164 ? 12.398 21.297 15.531 1 94.69 164 GLU B O 1
ATOM 3029 N N . GLU B 1 165 ? 10.242 21.781 15.555 1 94.88 165 GLU B N 1
ATOM 3030 C CA . GLU B 1 165 ? 10.344 22.547 16.797 1 94.88 165 GLU B CA 1
ATOM 3031 C C . GLU B 1 165 ? 10.75 21.656 17.969 1 94.88 165 GLU B C 1
ATOM 3033 O O . GLU B 1 165 ? 11.633 22.016 18.75 1 94.88 165 GLU B O 1
ATOM 3038 N N . VAL B 1 166 ? 10.195 20.5 18.078 1 97.19 166 VAL B N 1
ATOM 3039 C CA . VAL B 1 166 ? 10.375 19.625 19.234 1 97.19 166 VAL B CA 1
ATOM 3040 C C . VAL B 1 166 ? 11.75 18.969 19.172 1 97.19 166 VAL B C 1
ATOM 3042 O O . VAL B 1 166 ? 12.406 18.781 20.203 1 97.19 166 VAL B O 1
ATOM 3045 N N . THR B 1 167 ? 12.219 18.672 18 1 96.06 167 THR B N 1
ATOM 3046 C CA . THR B 1 167 ? 13.43 17.875 17.875 1 96.06 167 THR B CA 1
ATOM 3047 C C . THR B 1 167 ? 14.625 18.75 17.516 1 96.06 167 THR B C 1
ATOM 3049 O O . THR B 1 167 ? 15.781 18.344 17.688 1 96.06 167 THR B O 1
ATOM 3052 N N . GLY B 1 168 ? 14.328 19.859 16.844 1 93.56 168 GLY B N 1
ATOM 3053 C CA . GLY B 1 168 ? 15.391 20.734 16.359 1 93.56 168 GLY B CA 1
ATOM 3054 C C . GLY B 1 168 ? 15.945 20.297 15.023 1 93.56 168 GLY B C 1
ATOM 3055 O O . GLY B 1 168 ? 16.906 20.891 14.516 1 93.56 168 GLY B O 1
ATOM 3056 N N . VAL B 1 169 ? 15.375 19.297 14.477 1 92.81 169 VAL B N 1
ATOM 3057 C CA . VAL B 1 169 ? 15.812 18.797 13.172 1 92.81 169 VAL B CA 1
ATOM 3058 C C . VAL B 1 169 ? 15.031 19.5 12.062 1 92.81 169 VAL B C 1
ATOM 3060 O O . VAL B 1 169 ? 13.805 19.578 12.117 1 92.81 169 VAL B O 1
ATOM 3063 N N . ALA B 1 170 ? 15.727 20.062 11.125 1 89.56 170 ALA B N 1
ATOM 3064 C CA . ALA B 1 170 ? 15.086 20.734 9.992 1 89.56 170 ALA B CA 1
ATOM 3065 C C . ALA B 1 170 ? 15.102 19.844 8.75 1 89.56 170 ALA B C 1
ATOM 3067 O O . ALA B 1 170 ? 16.172 19.453 8.266 1 89.56 170 ALA B O 1
ATOM 3068 N N . LEU B 1 171 ? 13.945 19.5 8.289 1 92.25 171 LEU B N 1
ATOM 3069 C CA . LEU B 1 171 ? 13.828 18.672 7.094 1 92.25 171 LEU B CA 1
ATOM 3070 C C . LEU B 1 171 ? 13.25 19.469 5.93 1 92.25 171 LEU B C 1
ATOM 3072 O O . LEU B 1 171 ? 13.773 19.406 4.812 1 92.25 171 LEU B O 1
ATOM 3076 N N . LEU B 1 172 ? 12.227 20.141 6.188 1 92.25 172 LEU B N 1
ATOM 3077 C CA . LEU B 1 172 ? 11.562 20.922 5.152 1 92.25 172 LEU B CA 1
ATOM 3078 C C . LEU B 1 172 ? 12.047 22.359 5.172 1 92.25 172 LEU B C 1
ATOM 3080 O O . LEU B 1 172 ? 11.5 23.203 5.898 1 92.25 172 LEU B O 1
ATOM 3084 N N . ASP B 1 173 ? 13.023 22.625 4.375 1 91.06 173 ASP B N 1
ATOM 3085 C CA . ASP B 1 173 ? 13.641 23.938 4.25 1 91.06 173 ASP B CA 1
ATOM 3086 C C . ASP B 1 173 ? 13.039 24.734 3.084 1 91.06 173 ASP B C 1
ATOM 3088 O O . ASP B 1 173 ? 12.945 24.219 1.968 1 91.06 173 ASP B O 1
ATOM 3092 N N . ALA B 1 174 ? 12.734 25.938 3.328 1 91.75 174 ALA B N 1
ATOM 3093 C CA . ALA B 1 174 ? 12.055 26.75 2.328 1 91.75 174 ALA B CA 1
ATOM 3094 C C . ALA B 1 174 ? 12.969 27.047 1.145 1 91.75 174 ALA B C 1
ATOM 3096 O O . ALA B 1 174 ? 12.5 27.266 0.025 1 91.75 174 ALA B O 1
ATOM 3097 N N . ASP B 1 175 ? 14.227 27.094 1.349 1 94.31 175 ASP B N 1
ATOM 3098 C CA . ASP B 1 175 ? 15.172 27.328 0.261 1 94.31 175 ASP B CA 1
ATOM 3099 C C . ASP B 1 175 ? 15.305 26.094 -0.629 1 94.31 175 ASP B C 1
ATOM 3101 O O . ASP B 1 175 ? 15.469 26.219 -1.846 1 94.31 175 ASP B O 1
ATOM 3105 N N . GLU B 1 176 ? 15.195 25.016 0.002 1 95.25 176 GLU B N 1
ATOM 3106 C CA . GLU B 1 176 ? 15.367 23.766 -0.725 1 95.25 176 GLU B CA 1
ATOM 3107 C C . GLU B 1 176 ? 14.047 23.266 -1.312 1 95.25 176 GLU B C 1
ATOM 3109 O O . GLU B 1 176 ? 14.016 22.719 -2.414 1 95.25 176 GLU B O 1
ATOM 3114 N N . PHE B 1 177 ? 13.016 23.453 -0.561 1 96.62 177 PHE B N 1
ATOM 3115 C CA . PHE B 1 177 ? 11.719 22.922 -0.96 1 96.62 177 PHE B CA 1
ATOM 3116 C C . PHE B 1 177 ? 10.641 24 -0.859 1 96.62 177 PHE B C 1
ATOM 3118 O O . PHE B 1 177 ? 9.68 23.844 -0.104 1 96.62 177 PHE B O 1
ATOM 3125 N N . PRO B 1 178 ? 10.727 25.031 -1.646 1 96.31 178 PRO B N 1
ATOM 3126 C CA . PRO B 1 178 ? 9.789 26.156 -1.535 1 96.31 178 PRO B CA 1
ATOM 3127 C C . PRO B 1 178 ? 8.344 25.75 -1.83 1 96.31 178 PRO B C 1
ATOM 3129 O O . PRO B 1 178 ? 7.418 26.25 -1.184 1 96.31 178 PRO B O 1
ATOM 3132 N N . ALA B 1 179 ? 8.117 24.922 -2.797 1 96.25 179 ALA B N 1
ATOM 3133 C CA . ALA B 1 179 ? 6.762 24.531 -3.172 1 96.25 179 ALA B CA 1
ATOM 3134 C C . ALA B 1 179 ? 6.094 23.734 -2.055 1 96.25 179 ALA B C 1
ATOM 3136 O O . ALA B 1 179 ? 4.93 23.984 -1.725 1 96.25 179 ALA B O 1
ATOM 3137 N N . LEU B 1 180 ? 6.828 22.828 -1.482 1 96.69 180 LEU B N 1
ATOM 3138 C CA . LEU B 1 180 ? 6.277 22.016 -0.404 1 96.69 180 LEU B CA 1
ATOM 3139 C C . LEU B 1 180 ? 5.992 22.875 0.829 1 96.69 180 LEU B C 1
ATOM 3141 O O . LEU B 1 180 ? 5.004 22.641 1.53 1 96.69 180 LEU B O 1
ATOM 3145 N N . CYS B 1 181 ? 6.875 23.812 1.091 1 95.62 181 CYS B N 1
ATOM 3146 C CA . CYS B 1 181 ? 6.648 24.719 2.213 1 95.62 181 CYS B CA 1
ATOM 3147 C C . CYS B 1 181 ? 5.383 25.531 2.006 1 95.62 181 CYS B C 1
ATOM 3149 O O . CYS B 1 181 ? 4.59 25.703 2.932 1 95.62 181 CYS B O 1
ATOM 3151 N N . GLN B 1 182 ? 5.242 26.016 0.841 1 95.38 182 GLN B N 1
ATOM 3152 C CA . GLN B 1 182 ? 4.02 26.75 0.528 1 95.38 182 GLN B CA 1
ATOM 3153 C C . GLN B 1 182 ? 2.793 25.844 0.639 1 95.38 182 GLN B C 1
ATOM 3155 O O . GLN B 1 182 ? 1.766 26.25 1.188 1 95.38 182 GLN B O 1
ATOM 3160 N N . TRP B 1 183 ? 2.891 24.672 0.113 1 96.94 183 TRP B N 1
ATOM 3161 C CA . TRP B 1 183 ? 1.812 23.688 0.207 1 96.94 183 TRP B CA 1
ATOM 3162 C C . TRP B 1 183 ? 1.417 23.453 1.66 1 96.94 183 TRP B C 1
ATOM 3164 O O . TRP B 1 183 ? 0.229 23.406 1.988 1 96.94 183 TRP B O 1
ATOM 3174 N N . ALA B 1 184 ? 2.438 23.281 2.488 1 95.56 184 ALA B N 1
ATOM 3175 C CA . ALA B 1 184 ? 2.184 23.031 3.904 1 95.56 184 ALA B CA 1
ATOM 3176 C C . ALA B 1 184 ? 1.381 24.188 4.523 1 95.56 184 ALA B C 1
ATOM 3178 O O . ALA B 1 184 ? 0.452 23.938 5.301 1 95.56 184 ALA B O 1
ATOM 3179 N N . ARG B 1 185 ? 1.736 25.359 4.184 1 93.81 185 ARG B N 1
ATOM 3180 C CA . ARG B 1 185 ? 1.005 26.531 4.66 1 93.81 185 ARG B CA 1
ATOM 3181 C C . ARG B 1 185 ? -0.422 26.547 4.121 1 93.81 185 ARG B C 1
ATOM 3183 O O . ARG B 1 185 ? -1.369 26.797 4.867 1 93.81 185 ARG B O 1
ATOM 3190 N N . ASP B 1 186 ? -0.553 26.266 2.854 1 95.31 186 ASP B N 1
ATOM 3191 C CA . ASP B 1 186 ? -1.869 26.25 2.225 1 95.31 186 ASP B CA 1
ATOM 3192 C C . ASP B 1 186 ? -2.758 25.172 2.848 1 95.31 186 ASP B C 1
ATOM 3194 O O . ASP B 1 186 ? -3.936 25.422 3.119 1 95.31 186 ASP B O 1
ATOM 3198 N N . TYR B 1 187 ? -2.203 23.984 3.066 1 96.44 187 TYR B N 1
ATOM 3199 C CA . TYR B 1 187 ? -2.949 22.906 3.689 1 96.44 187 TYR B CA 1
ATOM 3200 C C . TYR B 1 187 ? -3.461 23.312 5.066 1 96.44 187 TYR B C 1
ATOM 3202 O O . TYR B 1 187 ? -4.637 23.109 5.379 1 96.44 187 TYR B O 1
ATOM 3210 N N . SER B 1 188 ? -2.629 23.953 5.844 1 94.56 188 SER B N 1
ATOM 3211 C CA . SER B 1 188 ? -2.936 24.312 7.227 1 94.56 188 SER B CA 1
ATOM 3212 C C . SER B 1 188 ? -3.928 25.469 7.293 1 94.56 188 SER B C 1
ATOM 3214 O O . SER B 1 188 ? -4.613 25.641 8.305 1 94.56 188 SER B O 1
ATOM 3216 N N . SER B 1 189 ? -4.012 26.219 6.227 1 93 189 SER B N 1
ATOM 3217 C CA . SER B 1 189 ? -4.883 27.375 6.23 1 93 189 SER B CA 1
ATOM 3218 C C . SER B 1 189 ? -6.152 27.125 5.426 1 93 189 SER B C 1
ATOM 3220 O O . SER B 1 189 ? -6.992 28.016 5.285 1 93 189 SER B O 1
ATOM 3222 N N . SER B 1 190 ? -6.227 25.953 4.855 1 93.69 190 SER B N 1
ATOM 3223 C CA . SER B 1 190 ? -7.406 25.625 4.062 1 93.69 190 SER B CA 1
ATOM 3224 C C . SER B 1 190 ? -8.68 25.719 4.895 1 93.69 190 SER B C 1
ATOM 3226 O O . SER B 1 190 ? -8.773 25.109 5.961 1 93.69 190 SER B O 1
ATOM 3228 N N . GLU B 1 191 ? -9.656 26.359 4.43 1 93 191 GLU B N 1
ATOM 3229 C CA . GLU B 1 191 ? -10.914 26.531 5.148 1 93 191 GLU B CA 1
ATOM 3230 C C . GLU B 1 191 ? -11.594 25.188 5.41 1 93 191 GLU B C 1
ATOM 3232 O O . GLU B 1 191 ? -12.188 24.984 6.469 1 93 191 GLU B O 1
ATOM 3237 N N . ALA B 1 192 ? -11.445 24.328 4.457 1 92.38 192 ALA B N 1
ATOM 3238 C CA . ALA B 1 192 ? -12.102 23.031 4.551 1 92.38 192 ALA B CA 1
ATOM 3239 C C . ALA B 1 192 ? -11.414 22.141 5.578 1 92.38 192 ALA B C 1
ATOM 3241 O O . ALA B 1 192 ? -12.062 21.344 6.254 1 92.38 192 ALA B O 1
ATOM 3242 N N . LEU B 1 193 ? -10.125 22.297 5.73 1 96.06 193 LEU B N 1
ATOM 3243 C CA . LEU B 1 193 ? -9.359 21.328 6.508 1 96.06 193 LEU B CA 1
ATOM 3244 C C . LEU B 1 193 ? -8.977 21.906 7.871 1 96.06 193 LEU B C 1
ATOM 3246 O O . LEU B 1 193 ? -8.758 21.156 8.828 1 96.06 193 LEU B O 1
ATOM 3250 N N . ARG B 1 194 ? -8.961 23.141 8.047 1 94.5 194 ARG B N 1
ATOM 3251 C CA . ARG B 1 194 ? -8.484 23.828 9.242 1 94.5 194 ARG B CA 1
ATOM 3252 C C . ARG B 1 194 ? -9.258 23.391 10.477 1 94.5 194 ARG B C 1
ATOM 3254 O O . ARG B 1 194 ? -8.68 23.172 11.547 1 94.5 194 ARG B O 1
ATOM 3261 N N . PRO B 1 195 ? -10.555 23.156 10.336 1 94.75 195 PRO B N 1
ATOM 3262 C CA . PRO B 1 195 ? -11.336 22.828 11.531 1 94.75 195 PRO B CA 1
ATOM 3263 C C . PRO B 1 195 ? -10.961 21.484 12.148 1 94.75 195 PRO B C 1
ATOM 3265 O O . PRO B 1 195 ? -11.234 21.25 13.328 1 94.75 195 PRO B O 1
ATOM 3268 N N . CYS B 1 196 ? -10.367 20.609 11.375 1 95.38 196 CYS B N 1
ATOM 3269 C CA . CYS B 1 196 ? -10.047 19.297 11.938 1 95.38 196 CYS B CA 1
ATOM 3270 C C . CYS B 1 196 ? -8.555 19.188 12.227 1 95.38 196 CYS B C 1
ATOM 3272 O O . CYS B 1 196 ? -8.078 18.109 12.602 1 95.38 196 CYS B O 1
ATOM 3274 N N . LEU B 1 197 ? -7.852 20.234 12.062 1 96.5 197 LEU B N 1
ATOM 3275 C CA . LEU B 1 197 ? -6.441 20.203 12.438 1 96.5 197 LEU B CA 1
ATOM 3276 C C . LEU B 1 197 ? -6.281 20.234 13.953 1 96.5 197 LEU B C 1
ATOM 3278 O O . LEU B 1 197 ? -7.004 20.953 14.641 1 96.5 197 LEU B O 1
ATOM 3282 N N . PRO B 1 198 ? -5.375 19.391 14.398 1 94.56 198 PRO B N 1
ATOM 3283 C CA . PRO B 1 198 ? -5.121 19.5 15.836 1 94.56 198 PRO B CA 1
ATOM 3284 C C . PRO B 1 198 ? -4.477 20.828 16.219 1 94.56 198 PRO B C 1
ATOM 3286 O O . PRO B 1 198 ? -3.797 21.453 15.406 1 94.56 198 PRO B O 1
ATOM 3289 N N . ASP B 1 199 ? -4.738 21.156 17.438 1 95.38 199 ASP B N 1
ATOM 3290 C CA . ASP B 1 199 ? -4.094 22.359 17.969 1 95.38 199 ASP B CA 1
ATOM 3291 C C . ASP B 1 199 ? -2.576 22.203 17.984 1 95.38 199 ASP B C 1
ATOM 3293 O O . ASP B 1 199 ? -2.053 21.203 18.484 1 95.38 199 ASP B O 1
ATOM 3297 N N . ARG B 1 200 ? -1.958 23.172 17.453 1 95.69 200 ARG B N 1
ATOM 3298 C CA . ARG B 1 200 ? -0.509 23.078 17.312 1 95.69 200 ARG B CA 1
ATOM 3299 C C . ARG B 1 200 ? 0.174 22.938 18.656 1 95.69 200 ARG B C 1
ATOM 3301 O O . ARG B 1 200 ? 1.088 22.125 18.828 1 95.69 200 ARG B O 1
ATOM 3308 N N . ASP B 1 201 ? -0.176 23.75 19.609 1 97.12 201 ASP B N 1
ATOM 3309 C CA . ASP B 1 201 ? 0.443 23.719 20.922 1 97.12 201 ASP B CA 1
ATOM 3310 C C . ASP B 1 201 ? 0.224 22.359 21.594 1 97.12 201 ASP B C 1
ATOM 3312 O O . ASP B 1 201 ? 1.109 21.859 22.297 1 97.12 201 ASP B O 1
ATOM 3316 N N . ARG B 1 202 ? -0.961 21.844 21.375 1 97 202 ARG B N 1
ATOM 3317 C CA . ARG B 1 202 ? -1.254 20.516 21.922 1 97 202 ARG B CA 1
ATOM 3318 C C . ARG B 1 202 ? -0.356 19.453 21.297 1 97 202 ARG B C 1
ATOM 3320 O O . ARG B 1 202 ? 0.099 18.531 21.969 1 97 202 ARG B O 1
ATOM 3327 N N . LEU B 1 203 ? -0.09 19.594 20.078 1 97.44 203 LEU B N 1
ATOM 3328 C CA . LEU B 1 203 ? 0.796 18.672 19.375 1 97.44 203 LEU B CA 1
ATOM 3329 C C . LEU B 1 203 ? 2.227 18.797 19.891 1 97.44 203 LEU B C 1
ATOM 3331 O O . LEU B 1 203 ? 2.893 17.781 20.125 1 97.44 203 LEU B O 1
ATOM 3335 N N . VAL B 1 204 ? 2.65 20.031 20.062 1 97.94 204 VAL B N 1
ATOM 3336 C CA . VAL B 1 204 ? 3.992 20.266 20.578 1 97.94 204 VAL B CA 1
ATOM 3337 C C . VAL B 1 204 ? 4.133 19.625 21.953 1 97.94 204 VAL B C 1
ATOM 3339 O O . VAL B 1 204 ? 5.121 18.938 22.219 1 97.94 204 VAL B O 1
ATOM 3342 N N . ALA B 1 205 ? 3.141 19.828 22.75 1 98.06 205 ALA B N 1
ATOM 3343 C CA . ALA B 1 205 ? 3.158 19.25 24.094 1 98.06 205 ALA B CA 1
ATOM 3344 C C . ALA B 1 205 ? 3.201 17.734 24.031 1 98.06 205 ALA B C 1
ATOM 3346 O O . ALA B 1 205 ? 3.967 17.094 24.766 1 98.06 205 ALA B O 1
ATOM 3347 N N . TYR B 1 206 ? 2.451 17.172 23.188 1 97.44 206 TYR B N 1
ATOM 3348 C CA . TYR B 1 206 ? 2.371 15.719 23.062 1 97.44 206 TYR B CA 1
ATOM 3349 C C . TYR B 1 206 ? 3.717 15.133 22.656 1 97.44 206 TYR B C 1
ATOM 3351 O O . TYR B 1 206 ? 4.207 14.195 23.297 1 97.44 206 TYR B O 1
ATOM 3359 N N . PHE B 1 207 ? 4.336 15.664 21.625 1 97.62 207 PHE B N 1
ATOM 3360 C CA . PHE B 1 207 ? 5.574 15.094 21.109 1 97.62 207 PHE B CA 1
ATOM 3361 C C . PHE B 1 207 ? 6.742 15.391 22.047 1 97.62 207 PHE B C 1
ATOM 3363 O O . PHE B 1 2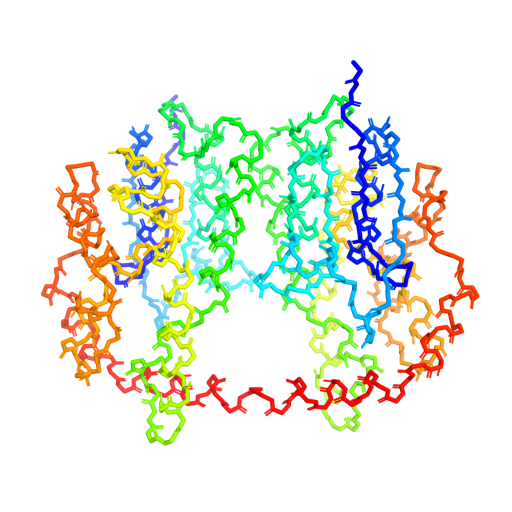07 ? 7.688 14.609 22.125 1 97.62 207 PHE B O 1
ATOM 3370 N N . THR B 1 208 ? 6.621 16.547 22.766 1 98 208 THR B N 1
ATOM 3371 C CA . THR B 1 208 ? 7.633 16.844 23.766 1 98 208 THR B CA 1
ATOM 3372 C C . THR B 1 208 ? 7.578 15.828 24.906 1 98 208 THR B C 1
ATOM 3374 O O . THR B 1 208 ? 8.609 15.297 25.328 1 98 208 THR B O 1
ATOM 3377 N N . GLU B 1 209 ? 6.395 15.516 25.312 1 97.25 209 GLU B N 1
ATOM 3378 C CA . GLU B 1 209 ? 6.195 14.594 26.438 1 97.25 209 GLU B CA 1
ATOM 3379 C C . GLU B 1 209 ? 6.566 13.172 26.047 1 97.25 209 GLU B C 1
ATOM 3381 O O . GLU B 1 209 ? 6.969 12.375 26.891 1 97.25 209 GLU B O 1
ATOM 3386 N N . ASN B 1 210 ? 6.512 12.883 24.781 1 96.31 210 ASN B N 1
ATOM 3387 C CA . ASN B 1 210 ? 6.723 11.508 24.328 1 96.31 210 ASN B CA 1
ATOM 3388 C C . ASN B 1 210 ? 8.023 11.375 23.547 1 96.31 210 ASN B C 1
ATOM 3390 O O . ASN B 1 210 ? 8.211 10.391 22.812 1 96.31 210 ASN B O 1
ATOM 3394 N N . LYS B 1 211 ? 8.82 12.312 23.719 1 95.56 211 LYS B N 1
ATOM 3395 C CA . LYS B 1 211 ? 10.055 12.398 22.938 1 95.56 211 LYS B CA 1
ATOM 3396 C C . LYS B 1 211 ? 10.891 11.133 23.078 1 95.56 211 LYS B C 1
ATOM 3398 O O . LYS B 1 211 ? 11.352 10.562 22.094 1 95.56 211 LYS B O 1
ATOM 3403 N N . GLU B 1 212 ? 11.062 10.641 24.281 1 94.88 212 GLU B N 1
ATOM 3404 C CA . GLU B 1 212 ? 11.914 9.484 24.531 1 94.88 212 GLU B CA 1
ATOM 3405 C C . GLU B 1 212 ? 11.297 8.211 23.938 1 94.88 212 GLU B C 1
ATOM 3407 O O . GLU B 1 212 ? 12.008 7.324 23.484 1 94.88 212 GLU B O 1
ATOM 3412 N N . LYS B 1 213 ? 10.055 8.18 24 1 94.19 213 LYS B N 1
ATOM 3413 C CA . LYS B 1 213 ? 9.352 7.039 23.422 1 94.19 213 LYS B CA 1
ATOM 3414 C C . LYS B 1 213 ? 9.594 6.953 21.906 1 94.19 213 LYS B C 1
ATOM 3416 O O . LYS B 1 213 ? 9.875 5.875 21.391 1 94.19 213 LYS B O 1
ATOM 3421 N N . TYR B 1 214 ? 9.555 8.023 21.234 1 94.94 214 TYR B N 1
ATOM 3422 C CA . TYR B 1 214 ? 9.727 8.055 19.797 1 94.94 214 TYR B CA 1
ATOM 3423 C C . TYR B 1 214 ? 11.18 7.797 19.406 1 94.94 214 TYR B C 1
ATOM 3425 O O . TYR B 1 214 ? 11.453 7.145 18.406 1 94.94 214 TYR B O 1
ATOM 3433 N N . LYS B 1 215 ? 12.039 8.25 20.234 1 94.25 215 LYS B N 1
ATOM 3434 C CA . LYS B 1 215 ? 13.445 7.961 20 1 94.25 215 LYS B CA 1
ATOM 3435 C C . LYS B 1 215 ? 13.727 6.469 20.109 1 94.25 215 LYS B C 1
ATOM 3437 O O . LYS B 1 215 ? 14.461 5.906 19.297 1 94.25 215 LYS B O 1
ATOM 3442 N N . THR B 1 216 ? 13.133 5.926 21.109 1 93.31 216 THR B N 1
ATOM 3443 C CA . THR B 1 216 ? 13.289 4.492 21.312 1 93.31 216 THR B CA 1
ATOM 3444 C C . THR B 1 216 ? 12.703 3.711 20.141 1 93.31 216 THR B C 1
ATOM 3446 O O . THR B 1 216 ? 13.312 2.754 19.656 1 93.31 216 THR B O 1
ATOM 3449 N N . PHE B 1 217 ? 11.633 4.211 19.719 1 90.38 217 PHE B N 1
ATOM 3450 C CA . PHE B 1 217 ? 10.969 3.568 18.594 1 90.38 217 PHE B CA 1
ATOM 3451 C C . PHE B 1 217 ? 11.812 3.701 17.328 1 90.38 217 PHE B C 1
ATOM 3453 O O . PHE B 1 217 ? 11.914 2.756 16.547 1 90.38 217 PHE B O 1
ATOM 3460 N N . ALA B 1 218 ? 12.344 4.793 17.125 1 92.5 218 ALA B N 1
ATOM 3461 C CA . ALA B 1 218 ? 13.195 5.035 15.969 1 92.5 218 ALA B CA 1
ATOM 3462 C C . ALA B 1 218 ? 14.414 4.125 15.984 1 92.5 218 ALA B C 1
ATOM 3464 O O . ALA B 1 218 ? 14.789 3.555 14.953 1 92.5 218 ALA B O 1
ATOM 3465 N N . LYS B 1 219 ? 15.055 3.943 17.156 1 89.75 219 LYS B N 1
ATOM 3466 C CA . LYS B 1 219 ? 16.219 3.068 17.297 1 89.75 219 LYS B CA 1
ATOM 3467 C C . LYS B 1 219 ? 15.859 1.624 16.953 1 89.75 219 LYS B C 1
ATOM 3469 O O . LYS B 1 219 ? 16.625 0.933 16.281 1 89.75 219 LYS B O 1
ATOM 3474 N N . ALA B 1 220 ? 14.648 1.285 17.359 1 85.69 220 ALA B N 1
ATOM 3475 C CA . ALA B 1 220 ? 14.188 -0.076 17.094 1 85.69 220 ALA B CA 1
ATOM 3476 C C . ALA B 1 220 ? 13.922 -0.287 15.609 1 85.69 220 ALA B C 1
ATOM 3478 O O . ALA B 1 220 ? 14.188 -1.365 15.07 1 85.69 220 ALA B O 1
ATOM 3479 N N . THR B 1 221 ? 13.438 0.703 14.984 1 84.56 221 THR B N 1
ATOM 3480 C CA . THR B 1 221 ? 13.102 0.63 13.562 1 84.56 221 THR B CA 1
ATOM 3481 C C . THR B 1 221 ? 14.367 0.56 12.711 1 84.56 221 THR B C 1
ATOM 3483 O O . THR B 1 221 ? 14.398 -0.146 11.703 1 84.56 221 THR B O 1
ATOM 3486 N N . LEU B 1 222 ? 15.367 1.215 13.133 1 83 222 LEU B N 1
ATOM 3487 C CA . LEU B 1 222 ? 16.609 1.285 12.375 1 83 222 LEU B CA 1
ATOM 3488 C C . LEU B 1 222 ? 17.438 0.024 12.578 1 83 222 LEU B C 1
ATOM 3490 O O . LEU B 1 222 ? 18.297 -0.305 11.75 1 83 222 LEU B O 1
ATOM 3494 N N . HIS B 1 223 ? 17.266 -0.69 13.695 1 69.12 223 HIS B N 1
ATOM 3495 C CA . HIS B 1 223 ? 18.047 -1.896 13.969 1 69.12 223 HIS B CA 1
ATOM 3496 C C . HIS B 1 223 ? 17.344 -3.137 13.438 1 69.12 223 HIS B C 1
ATOM 3498 O O . HIS B 1 223 ? 17.906 -4.234 13.461 1 69.12 223 HIS B O 1
ATOM 3504 N N . GLN B 1 224 ? 16.234 -3.061 12.859 1 56.41 224 GLN B N 1
ATOM 3505 C CA . GLN B 1 224 ? 15.562 -4.203 12.25 1 56.41 224 GLN B CA 1
ATOM 3506 C C . GLN B 1 224 ? 15.93 -4.328 10.773 1 56.41 224 GLN B C 1
ATOM 3508 O O . GLN B 1 224 ? 16.141 -3.324 10.094 1 56.41 224 GLN B O 1
#